Protein 3L7P (pdb70)

B-factor: mean 28.52, std 8.14, range [12.28, 70.26]

InterPro domains:
  IPR002187 Nitrogen regulatory protein PII [PF00543] (1-107)
  IPR002187 Nitrogen regulatory protein PII [PR00340] (2-17)
  IPR002187 Nitrogen regulatory protein PII [PR00340] (53-76)
  IPR002187 Nitrogen regulatory protein PII [PR00340] (84-104)
  IPR002187 Nitrogen regulatory protein PII [PS51343] (1-113)
  IPR002187 Nitrogen regulatory protein PII [PTHR30115] (2-112)
  IPR002187 Nitrogen regulatory protein PII [SM00938] (4-106)
  IPR011322 Nitrogen regulatory PII-like, alpha/beta [SSF54913] (1-113)
  IPR015867 Nitrogen regulatory protein PII/ATP phosphoribosyltransferase, C-terminal [G3DSA:3.30.70.120] (1-113)
  IPR017918 Nitrogen regulatory protein PII, conserved site [PS00638] (84-97)

Organism: Streptococcus mutans serotype c (strain ATCC 700610 / UA159) (NCBI:txid210007)

Sequence (525 aa):
MKKIEAIIRSDKLEDLKAALVQSGFIKGMTISQVLGFGTLLAKVKVEIVAHDAAVEEMITTISQAVKTGGKIFVSPVDEIVRIMKKIEAIIRSDKLEDLKAALVQSGFIKGMTISQVLGFGTLLAKVKVEIVAHDAAVEEMITTISQAVKTGEVGDGKIFVSPVDEIVRIRSMKKIEAIIRSDKLEDLKAALVQSGFIKGMTISQVLGFGNTPTLLAKVKVEIVAHDAAVEEMITTISQAVKTGEGDGKIFVSPVDEIVRIRGSMKKIEAIIRSDKLEDLKAALVQSGFIKGMTISQVLGFGNQPTLLAKVKVEIVAHDAAVEEMITTISQAVKTGEDGKIFVSPVDEIVRISMKKIEAIIRSDKLEDLKAALVQSGFIKGMTISQVLGFGNPTLLAKVKVEIVAHDAAVEEMITTISQAVKDGKIFVSPVDEIVRISMKKIEAIIRSDKLEDLKAALVQSGFIKGMTISQVLGFGTLLAKVKVEIVAHDAAVEEMITTISQAVKTGEVGDGKIFVSPVDEIVRI

Secondary structure (DSSP, 8-state):
-EEEEEEEEGGGHHHHHHHHHHHT-GGGEEEEEEEEE--EEEEEEEEEEE-GGGHHHHHHHHHHHH----EEEEEE-SEEEE-/-EEEEEEEEGGGHHHHHHHHHHHT-GGGEEEEEEEEE--EEEEEEEEEEE-GGGHHHHHHHHHHHH--SSS---EEEEEE-SEEEE--/-EEEEEEEEEGGGHHHHHHHHHHHT-GGGEEEEEEEEEE--PEEEEEEEEEEEEEGGGHHHHHHHHHHHH------EEEEEEEESEEEE--/--EEEEEEEEEGGGHHHHHHHHHHTT-GGGEEEEEEEEEE---EEEEEEEEEEEEEGGGHHHHHHHHHHHH-S---EEEEEEEESEEEE-/-EEEEEEEEEGGGHHHHHHHHHHHT-GGGEEEEEEEEEE--EEEEEEEEEEEEEGGGHHHHHHHHHHHH--EEEEEEEESEEEE-/-EEEEEEEEEGGGHHHHHHHHHHHT-GGG-EEEEEEEE--EEEEEEEEEEEEGGGHHHHHHHHHHHH-SS-SS-EEEEEEEESEEEE-

CATH classification: 3.30.70.120

Radius of gyration: 22.07 Å; Cα contacts (8 Å, |Δi|>4): 1275; chains: 6; bounding box: 49×60×52 Å

Solvent-accessible surface area: 20547 Å² total; per-residue (Å²): 56,48,8,0,5,0,6,0,116,6,88,37,2,39,74,0,33,35,20,1,57,154,40,61,62,9,130,39,2,11,2,26,30,3,1,3,12,44,83,5,54,9,40,0,14,0,10,6,23,6,114,90,103,13,13,125,84,0,18,77,23,0,22,115,19,1,90,82,73,34,45,0,14,4,16,28,15,76,67,31,42,143,28,63,48,12,0,3,0,7,0,74,5,78,42,1,41,76,0,42,41,15,0,76,153,45,60,54,26,162,20,2,10,0,24,36,4,10,3,9,40,94,6,53,9,31,0,11,0,14,4,16,5,125,91,103,19,11,126,102,6,10,76,8,0,21,118,17,0,130,2,70,142,129,53,0,19,36,1,7,5,15,27,14,75,69,38,40,162,3,59,117,29,36,10,0,1,0,8,0,51,7,82,30,0,40,64,0,43,45,18,0,89,165,38,66,62,29,148,22,1,8,1,25,29,8,10,3,5,6,155,119,13,35,4,50,7,26,0,10,0,12,4,24,6,110,76,100,18,12,109,94,0,8,61,23,0,14,113,20,0,110,85,51,182,43,9,18,34,0,4,4,13,28,9,72,71,37,35,157,18,206,126,67,22,39,10,0,2,0,19,0,64,5,71,38,0,36,71,0,11,42,28,1,51,166,42,60,48,5,125,23,1,10,2,30,38,6,4,4,8,6,106,184,60,18,6,58,9,28,0,10,0,10,5,16,9,118,67,103,23,11,115,90,2,12,62,15,0,19,116,19,0,117,86,61,129,14,7,58,0,8,3,15,27,13,74,68,34,40,165,32,113,19,40,14,1,3,0,11,0,98,4,58,44,1,39,66,0,38,44,16,0,82,157,48,62,95,28,155,26,2,4,3,25,35,10,2,2,7,9,150,45,23,7,55,7,23,0,12,1,12,5,18,8,100,68,102,20,14,110,120,6,10,66,26,0,26,145,18,6,96,86,14,54,0,9,4,16,26,12,77,70,36,42,156,26,115,37,38,11,0,6,0,10,0,68,6,87,39,1,40,70,0,6,48,17,0,53,162,41,61,48,9,134,33,0,18,3,34,34,7,11,4,15,51,78,7,58,6,30,0,12,0,14,6,29,8,122,71,102,19,12,118,93,0,11,85,25,0,20,119,15,0,83,68,55,108,156,45,1,19,31,0,7,4,18,26,10,73,69,44,35,172,51

Nearest PDB structures (foldseek):
  3l7p-assembly1_D  TM=1.011E+00  e=2.606E-18  Streptococcus mutans
  3l7p-assembly1_C  TM=9.896E-01  e=3.442E-15  Streptococcus mutans
  2j9d-assembly3_H  TM=9.325E-01  e=2.737E-10  Methanocaldococcus jannaschii
  2j9d-assembly3_G  TM=9.418E-01  e=5.141E-10  Methanocaldococcus jannaschii
  3ta0-assembly1_A  TM=9.199E-01  e=2.334E-09  Archaeoglobus fulgidus DSM 4304

Foldseek 3Di:
DKKKKWKAAPVLVVLLLVLCVVVVQNVQKDKDWDWDPVPIGIIIMIIGGDDPVCVVVSVVSVCVSGDDVTDMDIGDDPDDDDD/DKKKKKKFAPVLVVLLQVLCVVVVQNVQKDKDWDWDPVPIGIIIMIMGGDDPVCVVVSVVSNCVSGVDVDPPRTDMDMGDDPDDDDDD/DKKKKKKKADPVLVVLLCVLCVVVVNNVQKDKDWDWDFCDVTDIDIIMMIIGMGDPVCVVVVVVSNCVSQPDDPVHMDMDMDDDPDDDDDD/DFKKKKKKKWAPVLVVLLCVLCVVVVNNVQKDKDWDWDAVVCSHIGIIIMIIGMDDPVCVVVSVVSQCVSADPDPITDMDMGGDPDDDDD/DKKKKKKKAAPVLVVLLCVLCVVVVNNVQKDKDWDWDQPPNDIGIIMMIIGMDDPVCVVVSVVSNCVSGVVMDMDMGDDPDDDDD/DKKKKKKKFAPVLVVLLQVLCVVVVNNVQKDKDWDWDDPPIGIIMMIIGMGDPVCVVVVVVSNCVSQDDPDPDGIDMDMDDDPDDDDD

Structure (mmCIF, N/CA/C/O backbone):
data_3L7P
#
_entry.id   3L7P
#
_cell.length_a   60.805
_cell.length_b   60.805
_cell.length_c   147.393
_cell.angle_alpha   90.00
_cell.angle_beta   90.00
_cell.angle_gamma   90.00
#
_symmetry.space_group_name_H-M   'P 41'
#
loop_
_entity.id
_entity.type
_entity.pdbx_description
1 polymer 'Putative nitrogen regulatory protein PII'
2 water water
#
loop_
_atom_site.group_PDB
_atom_site.id
_atom_site.type_symbol
_atom_site.label_atom_id
_atom_site.label_alt_id
_atom_site.label_comp_id
_atom_site.label_asym_id
_atom_site.label_entity_id
_atom_site.label_seq_id
_atom_site.pdbx_PDB_ins_code
_atom_site.Cartn_x
_atom_site.Cartn_y
_atom_site.Cartn_z
_atom_site.occupancy
_atom_site.B_iso_or_equiv
_atom_site.auth_seq_id
_atom_site.auth_comp_id
_atom_site.auth_asym_id
_atom_site.auth_atom_id
_atom_site.pdbx_PDB_model_num
ATOM 1 N N . MET A 1 3 ? 49.897 3.625 74.011 1.00 17.75 1 MET A N 1
ATOM 2 C CA . MET A 1 3 ? 50.014 5.076 73.671 1.00 17.73 1 MET A CA 1
ATOM 3 C C . MET A 1 3 ? 51.457 5.334 73.289 1.00 18.70 1 MET A C 1
ATOM 4 O O . MET A 1 3 ? 52.325 4.628 73.774 1.00 17.62 1 MET A O 1
ATOM 9 N N . LYS A 1 4 ? 51.736 6.401 72.502 1.00 17.24 2 LYS A N 1
ATOM 10 C CA . LYS A 1 4 ? 53.130 6.707 72.152 1.00 17.17 2 LYS A CA 1
ATOM 11 C C . LYS A 1 4 ? 53.244 8.208 72.231 1.00 18.45 2 LYS A C 1
ATOM 12 O O . LYS A 1 4 ? 52.193 8.888 72.088 1.00 19.91 2 LYS A O 1
ATOM 18 N N . LYS A 1 5 ? 54.438 8.720 72.527 1.00 17.14 3 LYS A N 1
ATOM 19 C CA . LYS A 1 5 ? 54.641 10.154 72.499 1.00 19.22 3 LYS A CA 1
ATOM 20 C C . LYS A 1 5 ? 55.308 10.484 71.170 1.00 19.12 3 LYS A C 1
ATOM 21 O O . LYS A 1 5 ? 56.252 9.827 70.801 1.00 20.75 3 LYS A O 1
ATOM 27 N N . ILE A 1 6 ? 54.789 11.485 70.456 1.00 18.68 4 ILE A N 1
ATOM 28 C CA . ILE A 1 6 ? 55.391 11.973 69.225 1.00 19.36 4 ILE A CA 1
ATOM 29 C C . ILE A 1 6 ? 55.936 13.374 69.467 1.00 18.72 4 ILE A C 1
ATOM 30 O O . ILE A 1 6 ? 55.188 14.269 69.848 1.00 19.88 4 ILE A O 1
ATOM 35 N N . GLU A 1 7 ? 57.241 13.563 69.318 1.00 18.34 5 GLU A N 1
ATOM 36 C CA . GLU A 1 7 ? 57.815 14.934 69.370 1.00 18.40 5 GLU A CA 1
ATOM 37 C C . GLU A 1 7 ? 58.390 15.225 67.997 1.00 18.84 5 GLU A C 1
ATOM 38 O O . GLU A 1 7 ? 58.882 14.310 67.328 1.00 17.27 5 GLU A O 1
ATOM 44 N N . ALA A 1 8 ? 58.323 16.478 67.580 1.00 17.80 6 ALA A N 1
ATOM 45 C CA . ALA A 1 8 ? 58.744 16.863 66.216 1.00 18.50 6 ALA A CA 1
ATOM 46 C C . ALA A 1 8 ? 59.385 18.190 66.379 1.00 18.94 6 ALA A C 1
ATOM 47 O O . ALA A 1 8 ? 58.845 19.029 67.101 1.00 19.74 6 ALA A O 1
ATOM 49 N N . ILE A 1 9 ? 60.602 18.291 65.868 1.00 18.57 7 ILE A N 1
ATOM 50 C CA . ILE A 1 9 ? 61.314 19.519 65.808 1.00 20.14 7 ILE A CA 1
ATOM 51 C C . ILE A 1 9 ? 61.315 19.946 64.368 1.00 20.83 7 ILE A C 1
ATOM 52 O O . ILE A 1 9 ? 61.806 19.214 63.535 1.00 22.36 7 ILE A O 1
ATOM 57 N N . ILE A 1 10 ? 60.717 21.094 64.097 1.00 22.41 8 ILE A N 1
ATOM 58 C CA . ILE A 1 10 ? 60.392 21.530 62.750 1.00 24.01 8 ILE A CA 1
ATOM 59 C C . ILE A 1 10 ? 60.856 22.965 62.505 1.00 25.75 8 ILE A C 1
ATOM 60 O O . ILE A 1 10 ? 61.016 23.789 63.468 1.00 23.67 8 ILE A O 1
ATOM 65 N N . ARG A 1 11 ? 61.039 23.285 61.213 1.00 26.76 9 ARG A N 1
ATOM 66 C CA . ARG A 1 11 ? 61.221 24.686 60.786 1.00 26.50 9 ARG A CA 1
ATOM 67 C C . ARG A 1 11 ? 60.124 25.540 61.342 1.00 25.76 9 ARG A C 1
ATOM 68 O O . ARG A 1 11 ? 58.943 25.236 61.206 1.00 24.46 9 ARG A O 1
ATOM 76 N N . SER A 1 12 ? 60.516 26.658 61.939 1.00 25.10 10 SER A N 1
ATOM 77 C CA . SER A 1 12 ? 59.563 27.569 62.541 1.00 26.13 10 SER A CA 1
ATOM 78 C C . SER A 1 12 ? 58.498 28.070 61.611 1.00 25.30 10 SER A C 1
ATOM 79 O O . SER A 1 12 ? 57.413 28.301 62.044 1.00 24.14 10 SER A O 1
ATOM 82 N N . ASP A 1 13 ? 58.824 28.274 60.337 1.00 27.08 11 ASP A N 1
ATOM 83 C CA . ASP A 1 13 ? 57.870 28.901 59.392 1.00 28.86 11 ASP A CA 1
ATOM 84 C C . ASP A 1 13 ? 56.757 27.929 58.922 1.00 28.86 11 ASP A C 1
ATOM 85 O O . ASP A 1 13 ? 55.837 28.317 58.192 1.00 27.56 11 ASP A O 1
ATOM 90 N N . LYS A 1 14 ? 56.837 26.671 59.398 1.00 28.39 12 LYS A N 1
ATOM 91 C CA . LYS A 1 14 ? 55.825 25.608 59.105 1.00 27.00 12 LYS A CA 1
ATOM 92 C C . LYS A 1 14 ? 54.854 25.464 60.230 1.00 27.14 12 LYS A C 1
ATOM 93 O O . LYS A 1 14 ? 53.973 24.603 60.193 1.00 26.18 12 LYS A O 1
ATOM 99 N N . LEU A 1 15 ? 54.954 26.341 61.240 1.00 26.44 13 LEU A N 1
ATOM 100 C CA . LEU A 1 15 ? 54.088 26.194 62.378 1.00 25.25 13 LEU A CA 1
ATOM 101 C C . LEU A 1 15 ? 52.617 26.243 61.996 1.00 24.70 13 LEU A C 1
ATOM 102 O O . LEU A 1 15 ? 51.864 25.426 62.450 1.00 25.05 13 LEU A O 1
ATOM 107 N N . GLU A 1 16 ? 52.207 27.192 61.159 1.00 24.60 14 GLU A N 1
ATOM 108 C CA . GLU A 1 16 ? 50.788 27.327 60.837 1.00 24.49 14 GLU A CA 1
ATOM 109 C C . GLU A 1 16 ? 50.260 26.163 59.992 1.00 23.94 14 GLU A C 1
ATOM 110 O O . GLU A 1 16 ? 49.158 25.627 60.272 1.00 25.21 14 GLU A O 1
ATOM 116 N N . ASP A 1 17 ? 51.033 25.773 58.990 1.00 22.97 15 ASP A N 1
ATOM 117 C CA . ASP A 1 17 ? 50.647 24.680 58.090 1.00 25.33 15 ASP A CA 1
ATOM 118 C C . ASP A 1 17 ? 50.359 23.435 58.948 1.00 26.14 15 ASP A C 1
ATOM 119 O O . ASP A 1 17 ? 49.389 22.699 58.758 1.00 25.41 15 ASP A O 1
ATOM 124 N N . LEU A 1 18 ? 51.229 23.203 59.928 1.00 26.52 16 LEU A N 1
ATOM 125 C CA . LEU A 1 18 ? 51.044 22.018 60.746 1.00 25.78 16 LEU A CA 1
ATOM 126 C C . LEU A 1 18 ? 49.833 22.128 61.638 1.00 25.39 16 LEU A C 1
ATOM 127 O O . LEU A 1 18 ? 49.042 21.169 61.756 1.00 26.53 16 LEU A O 1
ATOM 132 N N . LYS A 1 19 ? 49.657 23.287 62.268 1.00 24.50 17 LYS A N 1
ATOM 133 C CA . LYS A 1 19 ? 48.497 23.523 63.112 1.00 24.52 17 LYS A CA 1
ATOM 134 C C . LYS A 1 19 ? 47.198 23.243 62.356 1.00 24.50 17 LYS A C 1
ATOM 135 O O . LYS A 1 19 ? 46.268 22.608 62.881 1.00 25.67 17 LYS A O 1
ATOM 141 N N . ALA A 1 20 ? 47.102 23.758 61.145 1.00 24.45 18 ALA A N 1
ATOM 142 C CA . ALA A 1 20 ? 45.814 23.663 60.424 1.00 25.59 18 ALA A CA 1
ATOM 143 C C . ALA A 1 20 ? 45.654 22.228 59.912 1.00 25.24 18 ALA A C 1
ATOM 144 O O . ALA A 1 20 ? 44.555 21.671 59.927 1.00 25.57 18 ALA A O 1
ATOM 146 N N . ALA A 1 21 ? 46.759 21.627 59.491 1.00 26.28 19 ALA A N 1
ATOM 147 C CA . ALA A 1 21 ? 46.739 20.184 59.213 1.00 26.46 19 ALA A CA 1
ATOM 148 C C . ALA A 1 21 ? 46.122 19.392 60.431 1.00 27.01 19 ALA A C 1
ATOM 149 O O . ALA A 1 21 ? 45.148 18.681 60.254 1.00 25.75 19 ALA A O 1
ATOM 151 N N . LEU A 1 22 ? 46.623 19.588 61.652 1.00 28.14 20 LEU A N 1
ATOM 152 C CA . LEU A 1 22 ? 46.035 18.905 62.863 1.00 29.83 20 LEU A CA 1
ATOM 153 C C . LEU A 1 22 ? 44.600 19.347 63.201 1.00 30.64 20 LEU A C 1
ATOM 154 O O . LEU A 1 22 ? 43.769 18.558 63.667 1.00 31.32 20 LEU A O 1
ATOM 159 N N . VAL A 1 23 ? 44.292 20.616 62.968 1.00 32.73 21 VAL A N 1
ATOM 160 C CA . VAL A 1 23 ? 42.929 21.089 63.104 1.00 33.28 21 VAL A CA 1
ATOM 161 C C . VAL A 1 23 ? 42.043 20.178 62.244 1.00 34.55 21 VAL A C 1
ATOM 162 O O . VAL A 1 23 ? 41.064 19.586 62.746 1.00 34.65 21 VAL A O 1
ATOM 166 N N . GLN A 1 24 ? 42.410 20.044 60.974 1.00 35.25 22 GLN A N 1
ATOM 167 C CA . GLN A 1 24 ? 41.632 19.242 60.028 1.00 36.95 22 GLN A CA 1
ATOM 168 C C . GLN A 1 24 ? 41.468 17.806 60.509 1.00 36.41 22 GLN A C 1
ATOM 169 O O . GLN A 1 24 ? 40.350 17.296 60.490 1.00 36.53 22 GLN A O 1
ATOM 175 N N . SER A 1 25 ? 42.584 17.200 60.944 1.00 34.76 23 SER A N 1
ATOM 176 C CA . SER A 1 25 ? 42.668 15.779 61.334 1.00 34.83 23 SER A CA 1
ATOM 177 C C . SER A 1 25 ? 41.864 15.524 62.591 1.00 34.27 23 SER A C 1
ATOM 178 O O . SER A 1 25 ? 41.652 14.365 62.956 1.00 35.26 23 SER A O 1
ATOM 181 N N . GLY A 1 26 ? 41.496 16.591 63.308 1.00 33.14 24 GLY A N 1
ATOM 182 C CA . GLY A 1 26 ? 40.864 16.470 64.630 1.00 31.01 24 GLY A CA 1
ATOM 183 C C . GLY A 1 26 ? 41.764 16.070 65.772 1.00 29.17 24 GLY A C 1
ATOM 184 O O . GLY A 1 26 ? 41.301 15.570 66.812 1.00 31.21 24 GLY A O 1
ATOM 185 N N . PHE A 1 27 ? 43.048 16.318 65.627 1.00 28.42 25 PHE A N 1
ATOM 186 C CA . PHE A 1 27 ? 43.976 16.007 66.672 1.00 28.26 25 PHE A CA 1
ATOM 187 C C . PHE A 1 27 ? 44.505 17.197 67.468 1.00 28.34 25 PHE A C 1
ATOM 188 O O . PHE A 1 27 ? 45.227 17.021 68.443 1.00 25.88 25 PHE A O 1
ATOM 196 N N . ILE A 1 28 ? 44.146 18.407 67.032 1.00 27.84 26 ILE A N 1
ATOM 197 C CA . ILE A 1 28 ? 44.769 19.654 67.565 1.00 29.30 26 ILE A CA 1
ATOM 198 C C . ILE A 1 28 ? 44.789 19.710 69.109 1.00 28.73 26 ILE A C 1
ATOM 199 O O . ILE A 1 28 ? 45.806 20.114 69.700 1.00 27.34 26 ILE A O 1
ATOM 204 N N . LYS A 1 29 ? 43.683 19.320 69.744 1.00 27.14 27 LYS A N 1
ATOM 205 C CA . LYS A 1 29 ? 43.607 19.381 71.210 1.00 28.38 27 LYS A CA 1
ATOM 206 C C . LYS A 1 29 ? 44.705 18.594 71.961 1.00 28.18 27 LYS A C 1
ATOM 207 O O . LYS A 1 29 ? 45.018 18.913 73.105 1.00 26.72 27 LYS A O 1
ATOM 213 N N . GLY A 1 30 ? 45.257 17.562 71.330 1.00 27.41 28 GLY A N 1
ATOM 214 C CA . GLY A 1 30 ? 46.332 16.799 71.962 1.00 27.79 28 GLY A CA 1
ATOM 215 C C . GLY A 1 30 ? 47.695 17.460 71.787 1.00 27.95 28 GLY A C 1
ATOM 216 O O . GLY A 1 30 ? 48.673 16.953 72.327 1.00 26.49 28 GLY A O 1
ATOM 217 N N . MET A 1 31 ? 47.766 18.599 71.055 1.00 26.29 29 MET A N 1
ATOM 218 C CA . MET A 1 31 ? 49.057 19.141 70.672 1.00 26.76 29 MET A CA 1
ATOM 219 C C . MET A 1 31 ? 49.593 20.291 71.580 1.00 25.13 29 MET A C 1
ATOM 220 O O . MET A 1 31 ? 48.889 21.236 71.910 1.00 24.21 29 MET A O 1
ATOM 225 N N . THR A 1 32 ? 50.864 20.201 71.924 1.00 23.74 30 THR A N 1
ATOM 226 C CA . THR A 1 32 ? 51.526 21.253 72.684 1.00 25.30 30 THR A CA 1
ATOM 227 C C . THR A 1 32 ? 52.665 21.811 71.812 1.00 23.69 30 THR A C 1
ATOM 228 O O . THR A 1 32 ? 53.344 21.044 71.165 1.00 24.65 30 THR A O 1
ATOM 232 N N . ILE A 1 33 ? 52.846 23.127 71.771 1.00 24.07 31 ILE A N 1
ATOM 233 C CA . ILE A 1 33 ? 53.928 23.693 71.041 1.00 23.22 31 ILE A CA 1
ATOM 234 C C . ILE A 1 33 ? 54.859 24.602 71.833 1.00 23.17 31 ILE A C 1
ATOM 235 O O . ILE A 1 33 ? 54.460 25.421 72.676 1.00 22.01 31 ILE A O 1
ATOM 240 N N . SER A 1 34 ? 56.135 24.444 71.593 1.00 21.71 32 SER A N 1
ATOM 241 C CA . SER A 1 34 ? 57.031 25.426 72.156 1.00 22.37 32 SER A CA 1
ATOM 242 C C . SER A 1 34 ? 58.082 25.818 71.118 1.00 22.26 32 SER A C 1
ATOM 243 O O . SER A 1 34 ? 58.106 25.286 70.000 1.00 21.36 32 SER A O 1
ATOM 246 N N . GLN A 1 35 ? 58.936 26.765 71.474 1.00 21.65 33 GLN A N 1
ATOM 247 C CA . GLN A 1 35 ? 60.029 27.130 70.587 1.00 21.69 33 GLN A CA 1
ATOM 248 C C . GLN A 1 35 ? 61.314 26.724 71.292 1.00 21.30 33 GLN A C 1
ATOM 249 O O . GLN A 1 35 ? 61.431 26.856 72.492 1.00 19.53 33 GLN A O 1
ATOM 255 N N . VAL A 1 36 ? 62.270 26.190 70.556 1.00 21.52 34 VAL A N 1
ATOM 256 C CA . VAL A 1 36 ? 63.553 25.781 71.133 1.00 21.65 34 VAL A CA 1
ATOM 257 C C . VAL A 1 36 ? 64.640 26.286 70.211 1.00 23.14 34 VAL A C 1
ATOM 258 O O . VAL A 1 36 ? 64.364 26.725 69.089 1.00 24.68 34 VAL A O 1
ATOM 262 N N . LEU A 1 37 ? 65.874 26.175 70.646 1.00 23.30 35 LEU A N 1
ATOM 263 C CA . LEU A 1 37 ? 66.974 26.527 69.807 1.00 24.48 35 LEU A CA 1
ATOM 264 C C . LEU A 1 37 ? 67.746 25.327 69.292 1.00 23.91 35 LEU A C 1
ATOM 265 O O . LEU A 1 37 ? 68.176 24.485 70.072 1.00 24.43 35 LEU A O 1
ATOM 270 N N . GLY A 1 38 ? 68.017 25.286 68.010 1.00 23.81 36 GLY A N 1
ATOM 271 C CA . GLY A 1 38 ? 68.876 24.223 67.518 1.00 25.42 36 GLY A CA 1
ATOM 272 C C . GLY A 1 38 ? 70.080 24.822 66.856 1.00 26.96 36 GLY A C 1
ATOM 273 O O . GLY A 1 38 ? 70.345 26.027 67.010 1.00 25.91 36 GLY A O 1
ATOM 274 N N . PHE A 1 39 ? 70.759 23.993 66.069 1.00 27.71 37 PHE A N 1
ATOM 275 C CA . PHE A 1 39 ? 72.031 24.350 65.440 1.00 29.47 37 PHE A CA 1
ATOM 276 C C . PHE A 1 39 ? 72.230 23.647 64.108 1.00 30.70 37 PHE A C 1
ATOM 277 O O . PHE A 1 39 ? 72.057 22.410 64.031 1.00 29.38 37 PHE A O 1
ATOM 285 N N . GLY A 1 40 ? 72.666 24.417 63.101 1.00 31.81 38 GLY A N 1
ATOM 286 C CA . GLY A 1 40 ? 72.878 23.932 61.734 1.00 32.97 38 GLY A CA 1
ATOM 287 C C . GLY A 1 40 ? 74.190 24.355 61.067 1.00 34.58 38 GLY A C 1
ATOM 288 O O . GLY A 1 40 ? 75.268 24.307 61.687 1.00 36.37 38 GLY A O 1
ATOM 289 N N . THR A 1 57 ? 76.100 27.643 63.593 1.00 32.43 55 THR A N 1
ATOM 290 C CA . THR A 1 57 ? 74.844 28.151 63.020 1.00 33.68 55 THR A CA 1
ATOM 291 C C . THR A 1 57 ? 73.730 28.043 64.084 1.00 33.00 55 THR A C 1
ATOM 292 O O . THR A 1 57 ? 73.666 27.004 64.755 1.00 31.87 55 THR A O 1
ATOM 296 N N . LEU A 1 58 ? 72.881 29.084 64.237 1.00 31.44 56 LEU A N 1
ATOM 297 C CA . LEU A 1 58 ? 71.815 29.122 65.306 1.00 30.50 56 LEU A CA 1
ATOM 298 C C . LEU A 1 58 ? 70.435 29.097 64.736 1.00 29.53 56 LEU A C 1
ATOM 299 O O . LEU A 1 58 ? 70.088 29.980 63.958 1.00 28.95 56 LEU A O 1
ATOM 304 N N . LEU A 1 59 ? 69.609 28.142 65.155 1.00 27.95 57 LEU A N 1
ATOM 305 C CA . LEU A 1 59 ? 68.286 27.985 64.569 1.00 28.34 57 LEU A CA 1
ATOM 306 C C . LEU A 1 59 ? 67.129 28.159 65.551 1.00 27.68 57 LEU A C 1
ATOM 307 O O . LEU A 1 59 ? 67.166 27.608 66.653 1.00 29.32 57 LEU A O 1
ATOM 312 N N . ALA A 1 60 ? 66.104 28.907 65.155 1.00 26.19 58 ALA A N 1
ATOM 313 C CA . ALA A 1 60 ? 64.883 29.004 65.957 1.00 27.68 58 ALA A CA 1
ATOM 314 C C . ALA A 1 60 ? 63.995 27.875 65.476 1.00 27.56 58 ALA A C 1
ATOM 315 O O . ALA A 1 60 ? 63.587 27.849 64.311 1.00 27.11 58 ALA A O 1
ATOM 317 N N . LYS A 1 61 ? 63.735 26.905 66.356 1.00 25.46 59 LYS A N 1
ATOM 318 C CA . LYS A 1 61 ? 62.881 25.785 65.937 1.00 23.73 59 LYS A CA 1
ATOM 319 C C . LYS A 1 61 ? 61.543 25.823 66.616 1.00 22.09 59 LYS A C 1
ATOM 320 O O . LYS A 1 61 ? 61.366 26.511 67.604 1.00 21.01 59 LYS A O 1
ATOM 326 N N . VAL A 1 62 ? 60.605 25.084 66.076 1.00 20.77 60 VAL A N 1
ATOM 327 C CA . VAL A 1 62 ? 59.339 24.862 66.742 1.00 20.92 60 VAL A CA 1
ATOM 328 C C . VAL A 1 62 ? 59.354 23.395 67.148 1.00 20.66 60 VAL A C 1
ATOM 329 O O . VAL A 1 62 ? 59.786 22.526 66.345 1.00 20.01 60 VAL A O 1
ATOM 333 N N . LYS A 1 63 ? 58.959 23.136 68.391 1.00 20.16 61 LYS A N 1
ATOM 334 C CA . LYS A 1 63 ? 58.794 21.765 68.896 1.00 20.31 61 LYS A CA 1
ATOM 335 C C . LYS A 1 63 ? 57.348 21.452 69.218 1.00 21.08 61 LYS A C 1
ATOM 336 O O . LYS A 1 63 ? 56.634 22.231 69.873 1.00 21.03 61 LYS A O 1
ATOM 342 N N . VAL A 1 64 ? 56.901 20.322 68.690 1.00 20.70 62 VAL A N 1
ATOM 343 C CA . VAL A 1 64 ? 55.530 19.929 68.768 1.00 22.13 62 VAL A CA 1
ATOM 344 C C . VAL A 1 64 ? 55.507 18.630 69.602 1.00 21.59 62 VAL A C 1
ATOM 345 O O . VAL A 1 64 ? 56.319 17.703 69.368 1.00 21.80 62 VAL A O 1
ATOM 349 N N . GLU A 1 65 ? 54.562 18.537 70.524 1.00 21.61 63 GLU A N 1
ATOM 350 C CA . GLU A 1 65 ? 54.365 17.300 71.338 1.00 21.19 63 GLU A CA 1
ATOM 351 C C . GLU A 1 65 ? 52.942 16.843 71.358 1.00 20.88 63 GLU A C 1
ATOM 352 O O . GLU A 1 65 ? 52.012 17.635 71.510 1.00 19.16 63 GLU A O 1
ATOM 358 N N . ILE A 1 66 ? 52.768 15.529 71.177 1.00 19.52 64 ILE A N 1
ATOM 359 C CA . ILE A 1 66 ? 51.452 14.957 71.161 1.00 20.95 64 ILE A CA 1
ATOM 360 C C . ILE A 1 66 ? 51.567 13.528 71.670 1.00 19.39 64 ILE A C 1
ATOM 361 O O . ILE A 1 66 ? 52.494 12.865 71.315 1.00 17.57 64 ILE A O 1
ATOM 366 N N . VAL A 1 67 ? 50.705 13.148 72.601 1.00 19.39 65 VAL A N 1
ATOM 367 C CA . VAL A 1 67 ? 50.665 11.760 73.071 1.00 21.52 65 VAL A CA 1
ATOM 368 C C . VAL A 1 67 ? 49.509 11.143 72.293 1.00 20.50 65 VAL A C 1
ATOM 369 O O . VAL A 1 67 ? 48.443 11.688 72.297 1.00 22.80 65 VAL A O 1
ATOM 373 N N . ALA A 1 68 ? 49.737 10.052 71.567 1.00 21.05 66 ALA A N 1
ATOM 374 C CA . ALA A 1 68 ? 48.734 9.562 70.609 1.00 19.53 66 ALA A CA 1
ATOM 375 C C . ALA A 1 68 ? 48.481 8.074 70.832 1.00 19.89 66 ALA A C 1
ATOM 376 O O . ALA A 1 68 ? 49.305 7.400 71.417 1.00 18.06 66 ALA A O 1
ATOM 378 N N . HIS A 1 69 ? 47.333 7.578 70.368 1.00 19.34 67 HIS A N 1
ATOM 379 C CA . HIS A 1 69 ? 47.080 6.159 70.454 1.00 19.55 67 HIS A CA 1
ATOM 380 C C . HIS A 1 69 ? 48.033 5.522 69.503 1.00 17.17 67 HIS A C 1
ATOM 381 O O . HIS A 1 69 ? 48.365 6.096 68.509 1.00 16.49 67 HIS A O 1
ATOM 388 N N . ASP A 1 70 ? 48.481 4.327 69.809 1.00 15.49 68 ASP A N 1
ATOM 389 C CA . ASP A 1 70 ? 49.420 3.643 68.897 1.00 16.27 68 ASP A CA 1
ATOM 390 C C . ASP A 1 70 ? 48.820 3.579 67.482 1.00 15.92 68 ASP A C 1
ATOM 391 O O . ASP A 1 70 ? 49.558 3.677 66.540 1.00 14.73 68 ASP A O 1
ATOM 396 N N . ALA A 1 71 ? 47.490 3.435 67.347 1.00 16.66 69 ALA A N 1
ATOM 397 C CA . ALA A 1 71 ? 46.861 3.245 65.976 1.00 18.53 69 ALA A CA 1
ATOM 398 C C . ALA A 1 71 ? 46.887 4.532 65.152 1.00 17.34 69 ALA A C 1
ATOM 399 O O . ALA A 1 71 ? 46.659 4.485 63.938 1.00 20.10 69 ALA A O 1
ATOM 401 N N . ALA A 1 72 ? 47.108 5.667 65.821 1.00 18.23 70 ALA A N 1
ATOM 402 C CA . ALA A 1 72 ? 47.186 6.982 65.207 1.00 16.91 70 ALA A C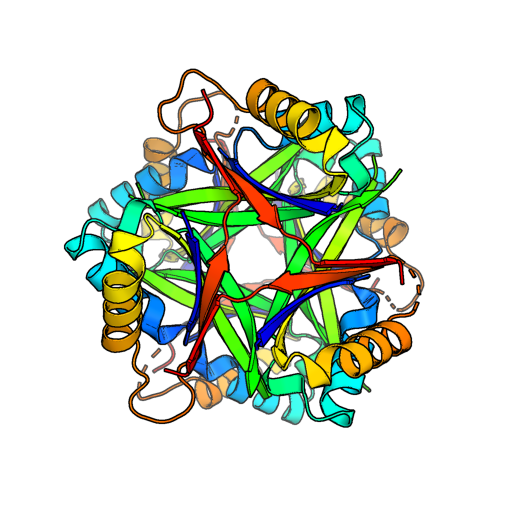A 1
ATOM 403 C C . ALA A 1 72 ? 48.583 7.460 64.808 1.00 16.90 70 ALA A C 1
ATOM 404 O O . ALA A 1 72 ? 48.727 8.421 64.048 1.00 16.67 70 ALA A O 1
ATOM 406 N N . VAL A 1 73 ? 49.613 6.746 65.233 1.00 15.59 71 VAL A N 1
ATOM 407 C CA . VAL A 1 73 ? 50.988 7.137 64.985 1.00 16.80 71 VAL A CA 1
ATOM 408 C C . VAL A 1 73 ? 51.386 7.252 63.503 1.00 18.29 71 VAL A C 1
ATOM 409 O O . VAL A 1 73 ? 52.050 8.209 63.129 1.00 18.58 71 VAL A O 1
ATOM 413 N N . GLU A 1 74 ? 50.964 6.291 62.677 1.00 19.15 72 GLU A N 1
ATOM 414 C CA . GLU A 1 74 ? 51.243 6.371 61.245 1.00 21.57 72 GLU A CA 1
ATOM 415 C C . GLU A 1 74 ? 50.611 7.603 60.622 1.00 21.50 72 GLU A C 1
ATOM 416 O O . GLU A 1 74 ? 51.265 8.298 59.857 1.00 21.62 72 GLU A O 1
ATOM 422 N N . GLU A 1 75 ? 49.359 7.862 60.960 1.00 21.90 73 GLU A N 1
ATOM 423 C CA . GLU A 1 75 ? 48.666 9.039 60.445 1.00 22.94 73 GLU A CA 1
ATOM 424 C C . GLU A 1 75 ? 49.394 10.319 60.865 1.00 23.12 73 GLU A C 1
ATOM 425 O O . GLU A 1 75 ? 49.668 11.203 60.025 1.00 21.27 73 GLU A O 1
ATOM 431 N N . MET A 1 76 ? 49.669 10.421 62.165 1.00 22.09 74 MET A N 1
ATOM 432 C CA . MET A 1 76 ? 50.380 11.566 62.687 1.00 23.60 74 MET A CA 1
ATOM 433 C C . MET A 1 76 ? 51.695 11.870 61.997 1.00 22.96 74 MET A C 1
ATOM 434 O O . MET A 1 76 ? 51.979 13.061 61.700 1.00 22.47 74 MET A O 1
ATOM 439 N N . ILE A 1 77 ? 52.520 10.839 61.841 1.00 21.43 75 ILE A N 1
ATOM 440 C CA . ILE A 1 77 ? 53.787 10.967 61.135 1.00 22.80 75 ILE A CA 1
ATOM 441 C C . ILE A 1 77 ? 53.525 11.499 59.731 1.00 22.93 75 ILE A C 1
ATOM 442 O O . ILE A 1 77 ? 54.251 12.375 59.238 1.00 23.76 75 ILE A O 1
ATOM 447 N N . THR A 1 78 ? 52.531 10.919 59.075 1.00 23.67 76 THR A N 1
ATOM 448 C CA . THR A 1 78 ? 52.216 11.342 57.701 1.00 24.13 76 THR A CA 1
ATOM 449 C C . THR A 1 78 ? 51.759 12.822 57.687 1.00 23.49 76 THR A C 1
ATOM 450 O O . THR A 1 78 ? 52.251 13.605 56.881 1.00 22.76 76 THR A O 1
ATOM 454 N N . THR A 1 79 ? 50.850 13.179 58.587 1.00 23.38 77 THR A N 1
ATOM 455 C CA . THR A 1 79 ? 50.340 14.555 58.678 1.00 23.25 77 THR A CA 1
ATOM 456 C C . THR A 1 79 ? 51.465 15.534 58.898 1.00 22.88 77 THR A C 1
ATOM 457 O O . THR A 1 79 ? 51.540 16.558 58.201 1.00 24.04 77 THR A O 1
ATOM 461 N N . ILE A 1 80 ? 52.356 15.228 59.836 1.00 22.30 78 ILE A N 1
ATOM 462 C CA . ILE A 1 80 ? 53.453 16.160 60.162 1.00 21.57 78 ILE A CA 1
ATOM 463 C C . ILE A 1 80 ? 54.417 16.292 59.019 1.00 22.76 78 ILE A C 1
ATOM 464 O O . ILE A 1 80 ? 54.774 17.412 58.641 1.00 22.62 78 ILE A O 1
ATOM 469 N N . SER A 1 81 ? 54.856 15.163 58.478 1.00 22.90 79 SER A N 1
ATOM 470 C CA . SER A 1 81 ? 55.865 15.180 57.424 1.00 23.51 79 SER A CA 1
ATOM 471 C C . SER A 1 81 ? 55.355 15.974 56.188 1.00 24.62 79 SER A C 1
ATOM 472 O O . SER A 1 81 ? 56.086 16.786 55.587 1.00 22.49 79 SER A O 1
ATOM 475 N N . GLN A 1 82 ? 54.113 15.684 55.812 1.00 24.85 80 GLN A N 1
ATOM 476 C CA . GLN A 1 82 ? 53.478 16.292 54.651 1.00 27.16 80 GLN A CA 1
ATOM 477 C C . GLN A 1 82 ? 53.266 17.786 54.828 1.00 27.32 80 GLN A C 1
ATOM 478 O O . GLN A 1 82 ? 53.493 18.534 53.894 1.00 27.84 80 GLN A O 1
ATOM 484 N N . ALA A 1 83 ? 52.848 18.216 56.024 1.00 27.53 81 ALA A N 1
ATOM 485 C CA . ALA A 1 83 ? 52.716 19.624 56.346 1.00 26.96 81 ALA A CA 1
ATOM 486 C C . ALA A 1 83 ? 54.040 20.432 56.394 1.00 27.89 81 ALA A C 1
ATOM 487 O O . ALA A 1 83 ? 54.059 21.597 55.988 1.00 26.40 81 ALA A O 1
ATOM 489 N N . VAL A 1 84 ? 55.146 19.802 56.832 1.00 26.75 82 VAL A N 1
ATOM 490 C CA . VAL A 1 84 ? 56.400 20.502 57.145 1.00 28.31 82 VAL A CA 1
ATOM 491 C C . VAL A 1 84 ? 57.513 20.435 56.069 1.00 29.42 82 VAL A C 1
ATOM 492 O O . VAL A 1 84 ? 58.426 21.275 56.033 1.00 29.45 82 VAL A O 1
ATOM 496 N N . LYS A 1 85 ? 57.473 19.430 55.239 1.00 29.99 83 LYS A N 1
ATOM 497 C CA . LYS A 1 85 ? 58.541 19.138 54.334 1.00 30.12 83 LYS A CA 1
ATOM 498 C C . LYS A 1 85 ? 58.637 20.187 53.226 1.00 30.56 83 LYS A C 1
ATOM 499 O O . LYS A 1 85 ? 57.667 20.785 52.846 1.00 30.37 83 LYS A O 1
ATOM 505 N N . THR A 1 86 ? 59.828 20.345 52.697 1.00 31.56 84 THR A N 1
ATOM 506 C CA . THR A 1 86 ? 60.100 21.309 51.660 1.00 32.84 84 THR A CA 1
ATOM 507 C C . THR A 1 86 ? 61.040 20.774 50.645 1.00 34.29 84 THR A C 1
ATOM 508 O O . THR A 1 86 ? 61.444 21.482 49.779 1.00 34.82 84 THR A O 1
ATOM 512 N N . GLY A 1 87 ? 61.528 19.561 50.826 1.00 34.86 85 GLY A N 1
ATOM 513 C CA . GLY A 1 87 ? 62.513 18.994 49.926 1.00 34.58 85 GLY A CA 1
ATOM 514 C C . GLY A 1 87 ? 64.018 19.069 50.174 1.00 35.10 85 GLY A C 1
ATOM 515 O O . GLY A 1 87 ? 64.531 19.721 51.049 1.00 34.71 85 GLY A O 1
ATOM 516 N N . GLY A 1 92 ? 63.153 19.137 59.284 1.00 22.95 90 GLY A N 1
ATOM 517 C CA . GLY A 1 92 ? 63.145 18.644 60.686 1.00 22.50 90 GLY A CA 1
ATOM 518 C C . GLY A 1 92 ? 63.001 17.157 60.969 1.00 22.47 90 GLY A C 1
ATOM 519 O O . GLY A 1 92 ? 63.288 16.310 60.117 1.00 22.25 90 GLY A O 1
ATOM 520 N N . LYS A 1 93 ? 62.591 16.816 62.194 1.00 21.28 91 LYS A N 1
ATOM 521 C CA . LYS A 1 93 ? 62.558 15.424 62.614 1.00 21.63 91 LYS A CA 1
ATOM 522 C C . LYS A 1 93 ? 61.481 15.077 63.617 1.00 22.02 91 LYS A C 1
ATOM 523 O O . LYS A 1 93 ? 60.970 15.952 64.332 1.00 20.98 91 LYS A O 1
ATOM 529 N N . ILE A 1 94 ? 61.096 13.790 63.649 1.00 21.38 92 ILE A N 1
ATOM 530 C CA . ILE A 1 94 ? 60.008 13.339 64.476 1.00 20.52 92 ILE A CA 1
ATOM 531 C C . ILE A 1 94 ? 60.504 12.138 65.265 1.00 21.86 92 ILE A C 1
ATOM 532 O O . ILE A 1 94 ? 61.107 11.201 64.699 1.00 21.99 92 ILE A O 1
ATOM 537 N N . PHE A 1 95 ? 60.296 12.159 66.566 1.00 21.51 93 PHE A N 1
ATOM 538 C CA . PHE A 1 95 ? 60.693 11.032 67.456 1.00 22.07 93 PHE A CA 1
ATOM 539 C C . PHE A 1 95 ? 59.409 10.397 67.966 1.00 20.64 93 PHE A C 1
ATOM 540 O O . PHE A 1 95 ? 58.498 11.102 68.373 1.00 20.82 93 PHE A O 1
ATOM 548 N N . VAL A 1 96 ? 59.324 9.081 67.938 1.00 19.10 94 VAL A N 1
ATOM 549 C CA . VAL A 1 96 ? 58.197 8.376 68.530 1.00 17.95 94 VAL A CA 1
ATOM 550 C C . VAL A 1 96 ? 58.778 7.614 69.707 1.00 17.67 94 VAL A C 1
ATOM 551 O O . VAL A 1 96 ? 59.730 6.870 69.549 1.00 14.65 94 VAL A O 1
ATOM 555 N N . SER A 1 97 ? 58.197 7.796 70.881 1.00 16.67 95 SER A N 1
ATOM 556 C CA . SER A 1 97 ? 58.750 7.076 72.004 1.00 17.03 95 SER A CA 1
ATOM 557 C C . SER A 1 97 ? 57.662 6.428 72.846 1.00 18.49 95 SER A C 1
ATOM 558 O O . SER A 1 97 ? 56.455 6.792 72.746 1.00 18.45 95 SER A O 1
ATOM 561 N N . PRO A 1 98 ? 58.046 5.422 73.665 1.00 18.36 96 PRO A N 1
ATOM 562 C CA . PRO A 1 98 ? 56.949 4.754 74.345 1.00 18.70 96 PRO A CA 1
ATOM 563 C C . PRO A 1 98 ? 56.366 5.483 75.578 1.00 19.04 96 PRO A C 1
ATOM 564 O O . PRO A 1 98 ? 57.053 6.249 76.249 1.00 19.27 96 PRO A O 1
ATOM 568 N N . VAL A 1 99 ? 55.108 5.213 75.863 1.00 18.62 97 VAL A N 1
ATOM 569 C CA . VAL A 1 99 ? 54.432 5.764 77.011 1.00 21.21 97 VAL A CA 1
ATOM 570 C C . VAL A 1 99 ? 53.872 4.573 77.797 1.00 22.62 97 VAL A C 1
ATOM 571 O O . VAL A 1 99 ? 53.078 3.800 77.274 1.00 23.89 97 VAL A O 1
ATOM 575 N N . ASP A 1 100 ? 54.248 4.453 79.051 1.00 23.74 98 ASP A N 1
ATOM 576 C CA . ASP A 1 100 ? 53.616 3.458 79.951 1.00 24.04 98 ASP A CA 1
ATOM 577 C C . ASP A 1 100 ? 52.141 3.696 80.239 1.00 25.24 98 ASP A C 1
ATOM 578 O O . ASP A 1 100 ? 51.373 2.760 80.201 1.00 25.54 98 ASP A O 1
ATOM 583 N N . GLU A 1 101 ? 51.730 4.927 80.557 1.00 25.61 99 GLU A N 1
ATOM 584 C CA . GLU A 1 101 ? 50.309 5.248 80.663 1.00 27.46 99 GLU A CA 1
ATOM 585 C C . GLU A 1 101 ? 50.029 6.709 80.590 1.00 27.81 99 GLU A C 1
ATOM 586 O O . GLU A 1 101 ? 50.918 7.537 80.760 1.00 23.97 99 GLU A O 1
ATOM 592 N N . ILE A 1 102 ? 48.767 6.993 80.319 1.00 28.58 100 ILE A N 1
ATOM 593 C CA . ILE A 1 102 ? 48.225 8.338 80.405 1.00 30.72 100 ILE A CA 1
ATOM 594 C C . ILE A 1 102 ? 47.046 8.303 81.385 1.00 31.00 100 ILE A C 1
ATOM 595 O O . ILE A 1 102 ? 46.244 7.370 81.358 1.00 32.50 100 ILE A O 1
ATOM 600 N N . VAL A 1 103 ? 46.981 9.310 82.241 1.00 29.88 101 VAL A N 1
ATOM 601 C CA . VAL A 1 103 ? 45.859 9.595 83.124 1.00 30.26 101 VAL A CA 1
ATOM 602 C C . VAL A 1 103 ? 45.261 10.978 82.758 1.00 31.11 101 VAL A C 1
ATOM 603 O O . VAL A 1 103 ? 45.979 12.011 82.748 1.00 29.68 101 VAL A O 1
ATOM 607 N N . ARG A 1 104 ? 43.972 11.022 82.422 1.00 31.91 102 ARG A N 1
ATOM 608 C CA . ARG A 1 104 ? 43.310 12.316 82.169 1.00 33.50 102 ARG A CA 1
ATOM 609 C C . ARG A 1 104 ? 42.854 12.843 83.513 1.00 34.08 102 ARG A C 1
ATOM 610 O O . ARG A 1 104 ? 42.152 12.144 84.229 1.00 34.58 102 ARG A O 1
ATOM 618 N N . ILE A 1 105 ? 43.212 14.078 83.856 1.00 33.87 103 ILE A N 1
ATOM 619 C CA . ILE A 1 105 ? 42.983 14.602 85.204 1.00 33.82 103 ILE A CA 1
ATOM 620 C C . ILE A 1 105 ? 41.513 14.929 85.530 1.00 34.67 103 ILE A C 1
ATOM 621 O O . ILE A 1 105 ? 40.643 14.826 84.675 1.00 35.37 103 ILE A O 1
ATOM 626 N N . MET B 1 3 ? 70.978 57.003 75.806 1.00 22.76 1 MET B N 1
ATOM 627 C CA . MET B 1 3 ? 70.937 55.567 75.373 1.00 23.30 1 MET B CA 1
ATOM 628 C C . MET B 1 3 ? 69.575 55.290 74.799 1.00 22.47 1 MET B C 1
ATOM 629 O O . MET B 1 3 ? 68.629 55.916 75.221 1.00 22.37 1 MET B O 1
ATOM 634 N N . LYS B 1 4 ? 69.448 54.315 73.867 1.00 20.00 2 LYS B N 1
ATOM 635 C CA . LYS B 1 4 ? 68.107 53.904 73.449 1.00 19.45 2 LYS B CA 1
ATOM 636 C C . LYS B 1 4 ? 67.877 52.406 73.546 1.00 20.29 2 LYS B C 1
ATOM 637 O O . LYS B 1 4 ? 68.829 51.666 73.604 1.00 20.97 2 LYS B O 1
ATOM 643 N N . LYS B 1 5 ? 66.618 51.978 73.542 1.00 21.49 3 LYS B N 1
ATOM 644 C CA . LYS B 1 5 ? 66.345 50.551 73.390 1.00 23.75 3 LYS B CA 1
ATOM 645 C C . LYS B 1 5 ? 65.939 50.292 71.966 1.00 23.96 3 LYS B C 1
ATOM 646 O O . LYS B 1 5 ? 65.077 50.991 71.450 1.00 22.55 3 LYS B O 1
ATOM 652 N N . ILE B 1 6 ? 66.576 49.318 71.307 1.00 25.12 4 ILE B N 1
ATOM 653 C CA . ILE B 1 6 ? 66.109 48.887 69.990 1.00 25.06 4 ILE B CA 1
ATOM 654 C C . ILE B 1 6 ? 65.447 47.472 70.094 1.00 25.67 4 ILE B C 1
ATOM 655 O O . ILE B 1 6 ? 66.095 46.520 70.507 1.00 25.92 4 ILE B O 1
ATOM 660 N N . GLU B 1 7 ? 64.180 47.357 69.718 1.00 24.86 5 GLU B N 1
ATOM 661 C CA . GLU B 1 7 ? 63.479 46.062 69.688 1.00 24.04 5 GLU B CA 1
ATOM 662 C C . GLU B 1 7 ? 63.110 45.737 68.255 1.00 23.11 5 GLU B C 1
ATOM 663 O O . GLU B 1 7 ? 62.839 46.660 67.479 1.00 22.61 5 GLU B O 1
ATOM 669 N N . ALA B 1 8 ? 63.096 44.449 67.910 1.00 21.40 6 ALA B N 1
ATOM 670 C CA . ALA B 1 8 ? 62.697 43.990 66.568 1.00 21.62 6 ALA B CA 1
ATOM 671 C C . ALA B 1 8 ? 62.016 42.642 66.667 1.00 22.72 6 ALA B C 1
ATOM 672 O O . ALA B 1 8 ? 62.442 41.790 67.440 1.00 19.65 6 ALA B O 1
ATOM 674 N N . ILE B 1 9 ? 60.955 42.479 65.890 1.00 22.69 7 ILE B N 1
ATOM 675 C CA . ILE B 1 9 ? 60.255 41.253 65.790 1.00 22.76 7 ILE B CA 1
ATOM 676 C C . ILE B 1 9 ? 60.541 40.826 64.350 1.00 24.68 7 ILE B C 1
ATOM 677 O O . ILE B 1 9 ? 60.185 41.524 63.380 1.00 24.62 7 ILE B O 1
ATOM 682 N N . ILE B 1 10 ? 61.247 39.715 64.224 1.00 24.77 8 ILE B N 1
ATOM 683 C CA . ILE B 1 10 ? 61.652 39.235 62.944 1.00 26.08 8 ILE B CA 1
ATOM 684 C C . ILE B 1 10 ? 61.184 37.820 62.712 1.00 27.26 8 ILE B C 1
ATOM 685 O O . ILE B 1 10 ? 60.849 37.103 63.671 1.00 27.73 8 ILE B O 1
ATOM 690 N N . ARG B 1 11 ? 61.168 37.431 61.440 1.00 28.06 9 ARG B N 1
ATOM 691 C CA . ARG B 1 11 ? 61.065 36.004 61.052 1.00 29.68 9 ARG B CA 1
ATOM 692 C C . ARG B 1 11 ? 62.074 35.134 61.775 1.00 28.76 9 ARG B C 1
ATOM 693 O O . ARG B 1 11 ? 63.268 35.430 61.798 1.00 28.56 9 ARG B O 1
ATOM 701 N N . SER B 1 12 ? 61.575 34.014 62.292 1.00 27.76 10 SER B N 1
ATOM 702 C CA . SER B 1 12 ? 62.402 33.011 62.948 1.00 28.04 10 SER B CA 1
ATOM 703 C C . SER B 1 12 ? 63.568 32.498 62.116 1.00 28.05 10 SER B C 1
ATOM 704 O O . SER B 1 12 ? 64.693 32.321 62.646 1.00 26.53 10 SER B O 1
ATOM 707 N N . ASP B 1 13 ? 63.330 32.354 60.802 1.00 28.15 11 ASP B N 1
ATOM 708 C CA . ASP B 1 13 ? 64.378 31.824 59.898 1.00 29.99 11 ASP B CA 1
ATOM 709 C C . ASP B 1 13 ? 65.594 32.737 59.761 1.00 30.07 11 ASP B C 1
ATOM 710 O O . ASP B 1 13 ? 66.690 32.290 59.381 1.00 30.03 11 ASP B O 1
ATOM 715 N N . LYS B 1 14 ? 65.403 34.000 60.160 1.00 29.94 12 LYS B N 1
ATOM 716 C CA . LYS B 1 14 ? 66.400 35.079 60.012 1.00 29.92 12 LYS B CA 1
ATOM 717 C C . LYS B 1 14 ? 67.313 35.217 61.238 1.00 29.70 12 LYS B C 1
ATOM 718 O O . LYS B 1 14 ? 68.203 36.068 61.267 1.00 30.06 12 LYS B O 1
ATOM 724 N N . LEU B 1 15 ? 67.093 34.374 62.256 1.00 28.64 13 LEU B N 1
ATOM 725 C CA . LEU B 1 15 ? 67.882 34.427 63.471 1.00 28.03 13 LEU B CA 1
ATOM 726 C C . LEU B 1 15 ? 69.362 34.397 63.189 1.00 27.72 13 LEU B C 1
ATOM 727 O O . LEU B 1 15 ? 70.081 35.175 63.770 1.00 28.58 13 LEU B O 1
ATOM 732 N N . GLU B 1 16 ? 69.837 33.494 62.330 1.00 27.66 14 GLU B N 1
ATOM 733 C CA . GLU B 1 16 ? 71.295 33.397 62.064 1.00 28.40 14 GLU B CA 1
ATOM 734 C C . GLU B 1 16 ? 71.831 34.604 61.292 1.00 28.27 14 GLU B C 1
ATOM 735 O O . GLU B 1 16 ? 72.904 35.129 61.605 1.00 30.06 14 GLU B O 1
ATOM 741 N N . ASP B 1 17 ? 71.149 35.013 60.240 1.00 29.28 15 ASP B N 1
ATOM 742 C CA . ASP B 1 17 ? 71.639 36.194 59.514 1.00 30.64 15 ASP B CA 1
ATOM 743 C C . ASP B 1 17 ? 71.664 37.462 60.356 1.00 31.10 15 ASP B C 1
ATOM 744 O O . ASP B 1 17 ? 72.420 38.377 60.052 1.00 32.46 15 ASP B O 1
ATOM 749 N N . LEU B 1 18 ? 70.860 37.519 61.415 1.00 31.91 16 LEU B N 1
ATOM 750 C CA . LEU B 1 18 ? 71.001 38.618 62.372 1.00 31.69 16 LEU B CA 1
ATOM 751 C C . LEU B 1 18 ? 72.253 38.546 63.245 1.00 32.40 16 LEU B C 1
ATOM 752 O O . LEU B 1 18 ? 73.012 39.542 63.354 1.00 31.49 16 LEU B O 1
ATOM 757 N N . LYS B 1 19 ? 72.463 37.379 63.856 1.00 31.37 17 LYS B N 1
ATOM 758 C CA . LYS B 1 19 ? 73.577 37.126 64.726 1.00 31.71 17 LYS B CA 1
ATOM 759 C C . LYS B 1 19 ? 74.905 37.468 64.030 1.00 31.78 17 LYS B C 1
ATOM 760 O O . LYS B 1 19 ? 75.746 38.147 64.608 1.00 33.54 17 LYS B O 1
ATOM 766 N N . ALA B 1 20 ? 75.069 36.980 62.808 1.00 32.41 18 ALA B N 1
ATOM 767 C CA . ALA B 1 20 ? 76.320 37.062 62.063 1.00 32.73 18 ALA B CA 1
ATOM 768 C C . ALA B 1 20 ? 76.576 38.502 61.719 1.00 32.55 18 ALA B C 1
ATOM 769 O O . ALA B 1 20 ? 77.685 38.996 61.938 1.00 33.63 18 ALA B O 1
ATOM 771 N N . ALA B 1 21 ? 75.532 39.155 61.213 1.00 32.86 19 ALA B N 1
ATOM 772 C CA . ALA B 1 21 ? 75.559 40.576 60.872 1.00 33.51 19 ALA B CA 1
ATOM 773 C C . ALA B 1 21 ? 75.934 41.413 62.092 1.00 33.78 19 ALA B C 1
ATOM 774 O O . ALA B 1 21 ? 76.822 42.281 61.993 1.00 34.04 19 ALA B O 1
ATOM 776 N N . LEU B 1 22 ? 75.317 41.121 63.248 1.00 33.35 20 LEU B N 1
ATOM 777 C CA . LEU B 1 22 ? 75.660 41.819 64.505 1.00 34.30 20 LEU B CA 1
ATOM 778 C C . LEU B 1 22 ? 77.038 41.463 65.134 1.00 35.46 20 LEU B C 1
ATOM 779 O O . LEU B 1 22 ? 77.692 42.311 65.743 1.00 35.72 20 LEU B O 1
ATOM 784 N N . VAL B 1 23 ? 77.489 40.224 64.958 1.00 36.65 21 VAL B N 1
ATOM 785 C CA . VAL B 1 23 ? 78.848 39.809 65.381 1.00 38.62 21 VAL B CA 1
ATOM 786 C C . VAL B 1 23 ? 79.939 40.728 64.745 1.00 39.85 21 VAL B C 1
ATOM 787 O O . VAL B 1 23 ? 80.872 41.219 65.431 1.00 39.81 21 VAL B O 1
ATOM 791 N N . GLN B 1 24 ? 79.790 40.930 63.438 1.00 40.68 22 GLN B N 1
ATOM 792 C CA . GLN B 1 24 ? 80.764 41.609 62.604 1.00 42.80 22 GLN B CA 1
ATOM 793 C C . GLN B 1 24 ? 80.830 43.069 62.932 1.00 43.22 22 GLN B C 1
ATOM 794 O O . GLN B 1 24 ? 81.921 43.626 63.028 1.00 43.29 22 GLN B O 1
ATOM 800 N N . SER B 1 25 ? 79.659 43.679 63.125 1.00 43.21 23 SER B N 1
ATOM 801 C CA . SER B 1 25 ? 79.560 45.071 63.549 1.00 43.19 23 SER B CA 1
ATOM 802 C C . SER B 1 25 ? 80.080 45.345 64.992 1.00 43.50 23 SER B C 1
ATOM 803 O O . SER B 1 25 ? 80.238 46.500 65.384 1.00 42.63 23 SER B O 1
ATOM 806 N N . GLY B 1 26 ? 80.370 44.288 65.756 1.00 43.63 24 GLY B N 1
ATOM 807 C CA . GLY B 1 26 ? 80.886 44.418 67.139 1.00 44.81 24 GLY B CA 1
ATOM 808 C C . GLY B 1 26 ? 79.753 44.712 68.116 1.00 45.87 24 GLY B C 1
ATOM 809 O O . GLY B 1 26 ? 79.971 45.166 69.267 1.00 46.03 24 GLY B O 1
ATOM 810 N N . PHE B 1 27 ? 78.535 44.443 67.656 1.00 46.00 25 PHE B N 1
ATOM 811 C CA . PHE B 1 27 ? 77.336 44.796 68.397 1.00 46.59 25 PHE B CA 1
ATOM 812 C C . PHE B 1 27 ? 76.605 43.619 69.104 1.00 45.69 25 PHE B C 1
ATOM 813 O O . PHE B 1 27 ? 75.665 43.835 69.859 1.00 45.43 25 PHE B O 1
ATOM 821 N N . ILE B 1 28 ? 77.062 42.391 68.884 1.00 44.72 26 ILE B N 1
ATOM 822 C CA . ILE B 1 28 ? 76.371 41.188 69.395 1.00 43.81 26 ILE B CA 1
ATOM 823 C C . ILE B 1 28 ? 76.194 41.167 70.949 1.00 43.06 26 ILE B C 1
ATOM 824 O O . ILE B 1 28 ? 75.108 40.873 71.453 1.00 42.74 26 ILE B O 1
ATOM 829 N N . LYS B 1 29 ? 77.246 41.516 71.693 1.00 41.33 27 LYS B N 1
ATOM 830 C CA . LYS B 1 29 ? 77.221 41.507 73.155 1.00 40.91 27 LYS B CA 1
ATOM 831 C C . LYS B 1 29 ? 76.023 42.259 73.777 1.00 39.48 27 LYS B C 1
ATOM 832 O O . LYS B 1 29 ? 75.552 41.933 74.895 1.00 39.33 27 LYS B O 1
ATOM 838 N N . GLY B 1 30 ? 75.551 43.265 73.064 1.00 37.37 28 GLY B N 1
ATOM 839 C CA . GLY B 1 30 ? 74.419 44.040 73.527 1.00 36.28 28 GLY B CA 1
ATOM 840 C C . GLY B 1 30 ? 73.068 43.377 73.339 1.00 34.46 28 GLY B C 1
ATOM 841 O O . GLY B 1 30 ? 72.087 43.892 73.817 1.00 35.05 28 GLY B O 1
ATOM 842 N N . MET B 1 31 ? 73.008 42.232 72.664 1.00 33.41 29 MET B N 1
ATOM 843 C CA . MET B 1 31 ? 71.717 41.734 72.198 1.00 32.18 29 MET B CA 1
ATOM 844 C C . MET B 1 31 ? 71.208 40.561 73.040 1.00 30.23 29 MET B C 1
ATOM 845 O O . MET B 1 31 ? 71.967 39.747 73.487 1.00 28.42 29 MET B O 1
ATOM 850 N N . THR B 1 32 ? 69.903 40.523 73.215 1.00 29.36 30 THR B N 1
ATOM 851 C CA . THR B 1 32 ? 69.246 39.456 73.932 1.00 29.53 30 THR B CA 1
ATOM 852 C C . THR B 1 32 ? 68.152 38.985 72.969 1.00 28.50 30 THR B C 1
ATOM 853 O O . THR B 1 32 ? 67.555 39.803 72.205 1.00 27.86 30 THR B O 1
ATOM 857 N N . ILE B 1 33 ? 67.936 37.672 72.927 1.00 27.82 31 ILE B N 1
ATOM 858 C CA . ILE B 1 33 ? 66.899 37.156 72.070 1.00 26.10 31 ILE B CA 1
ATOM 859 C C . ILE B 1 33 ? 65.892 36.223 72.759 1.00 26.66 31 ILE B C 1
ATOM 860 O O . ILE B 1 33 ? 66.252 35.422 73.619 1.00 24.37 31 ILE B O 1
ATOM 865 N N . SER B 1 34 ? 64.626 36.362 72.383 1.00 25.46 32 SER B N 1
ATOM 866 C CA . SER B 1 34 ? 63.573 35.506 72.916 1.00 28.35 32 SER B CA 1
ATOM 867 C C . SER B 1 34 ? 62.721 34.993 71.757 1.00 28.09 32 SER B C 1
ATOM 868 O O . SER B 1 34 ? 62.719 35.567 70.636 1.00 30.02 32 SER B O 1
ATOM 871 N N . GLN B 1 35 ? 62.017 33.920 71.996 1.00 26.68 33 GLN B N 1
ATOM 872 C CA . GLN B 1 35 ? 61.097 33.431 70.987 1.00 26.44 33 GLN B CA 1
ATOM 873 C C . GLN B 1 35 ? 59.710 33.786 71.416 1.00 25.32 33 GLN B C 1
ATOM 874 O O . GLN B 1 35 ? 59.333 33.631 72.575 1.00 25.20 33 GLN B O 1
ATOM 880 N N . VAL B 1 36 ? 58.935 34.319 70.493 1.00 23.68 34 VAL B N 1
ATOM 881 C CA . VAL B 1 36 ? 57.610 34.760 70.876 1.00 23.02 34 VAL B CA 1
ATOM 882 C C . VAL B 1 36 ? 56.707 34.318 69.781 1.00 24.56 34 VAL B C 1
ATOM 883 O O . VAL B 1 36 ? 57.175 33.991 68.677 1.00 24.58 34 VAL B O 1
ATOM 887 N N . LEU B 1 37 ? 55.411 34.382 70.063 1.00 24.79 35 LEU B N 1
ATOM 888 C CA . LEU B 1 37 ? 54.377 34.181 69.051 1.00 26.51 35 LEU B CA 1
ATOM 889 C C . LEU B 1 37 ? 53.685 35.425 68.502 1.00 27.51 35 LEU B C 1
ATOM 890 O O . LEU B 1 37 ? 53.093 36.187 69.277 1.00 25.17 35 LEU B O 1
ATOM 895 N N . GLY B 1 38 ? 53.618 35.523 67.173 1.00 27.48 36 GLY B N 1
ATOM 896 C CA . GLY B 1 38 ? 52.779 36.509 66.531 1.00 29.08 36 GLY B CA 1
ATOM 897 C C . GLY B 1 38 ? 51.646 35.879 65.726 1.00 30.08 36 GLY B C 1
ATOM 898 O O . GLY B 1 38 ? 51.351 34.660 65.826 1.00 28.75 36 GLY B O 1
ATOM 899 N N . PHE B 1 39 ? 51.020 36.715 64.896 1.00 30.47 37 PHE B N 1
ATOM 900 C CA . PHE B 1 39 ? 49.833 36.334 64.106 1.00 30.07 37 PHE B CA 1
ATOM 901 C C . PHE B 1 39 ? 49.770 37.040 62.794 1.00 31.76 37 PHE B C 1
ATOM 902 O O . PHE B 1 39 ? 49.939 38.259 62.753 1.00 32.32 37 PHE B O 1
ATOM 910 N N . GLY B 1 40 ? 49.443 36.312 61.727 1.00 32.57 38 GLY B N 1
ATOM 911 C CA . GLY B 1 40 ? 49.475 36.898 60.375 1.00 33.79 38 GLY B CA 1
ATOM 912 C C . GLY B 1 40 ? 48.213 36.654 59.566 1.00 34.70 38 GLY B C 1
ATOM 913 O O . GLY B 1 40 ? 47.201 36.276 60.138 1.00 35.78 38 GLY B O 1
ATOM 914 N N . THR B 1 57 ? 45.895 33.161 61.715 1.00 30.10 55 THR B N 1
ATOM 915 C CA . THR B 1 57 ? 47.205 32.453 61.532 1.00 30.05 55 THR B CA 1
ATOM 916 C C . THR B 1 57 ? 48.222 32.641 62.674 1.00 29.14 55 THR B C 1
ATOM 917 O O . THR B 1 57 ? 48.380 33.709 63.227 1.00 28.45 55 THR B O 1
ATOM 921 N N . LEU B 1 58 ? 48.885 31.544 63.010 1.00 29.90 56 LEU B N 1
ATOM 922 C CA . LEU B 1 58 ? 49.823 31.452 64.135 1.00 29.94 56 LEU B CA 1
ATOM 923 C C . LEU B 1 58 ? 51.261 31.477 63.633 1.00 28.97 56 LEU B C 1
ATOM 924 O O . LEU B 1 58 ? 51.655 30.666 62.803 1.00 28.94 56 LEU B O 1
ATOM 929 N N . LEU B 1 59 ? 52.058 32.417 64.133 1.00 28.88 57 LEU B N 1
ATOM 930 C CA . LEU B 1 59 ? 53.446 32.552 63.694 1.00 28.39 57 LEU B CA 1
ATOM 931 C C . LEU B 1 59 ? 54.507 32.528 64.816 1.00 28.29 57 LEU B C 1
ATOM 932 O O . LEU B 1 59 ? 54.374 33.193 65.866 1.00 28.87 57 LEU B O 1
ATOM 937 N N . ALA B 1 60 ? 55.581 31.806 64.550 1.00 28.16 58 ALA B N 1
ATOM 938 C CA . ALA B 1 60 ? 56.692 31.711 65.463 1.00 27.48 58 ALA B CA 1
ATOM 939 C C . ALA B 1 60 ? 57.707 32.771 65.056 1.00 27.91 58 ALA B C 1
ATOM 940 O O . ALA B 1 60 ? 58.274 32.733 63.940 1.00 28.37 58 ALA B O 1
ATOM 942 N N . LYS B 1 61 ? 57.917 33.751 65.931 1.00 27.15 59 LYS B N 1
ATOM 943 C CA . LYS B 1 61 ? 58.917 34.784 65.635 1.00 26.99 59 LYS B CA 1
ATOM 944 C C . LYS B 1 61 ? 60.007 34.850 66.658 1.00 25.74 59 LYS B C 1
ATOM 945 O O . LYS B 1 61 ? 59.904 34.232 67.723 1.00 24.90 59 LYS B O 1
ATOM 951 N N . VAL B 1 62 ? 61.049 35.588 66.327 1.00 24.14 60 VAL B N 1
ATOM 952 C CA . VAL B 1 62 ? 62.121 35.914 67.263 1.00 24.46 60 VAL B CA 1
ATOM 953 C C . VAL B 1 62 ? 62.024 37.405 67.630 1.00 24.62 60 VAL B C 1
ATOM 954 O O . VAL B 1 62 ? 61.835 38.264 66.750 1.00 25.12 60 VAL B O 1
ATOM 958 N N . LYS B 1 63 ? 62.139 37.709 68.920 1.00 24.28 61 LYS B N 1
ATOM 959 C CA . LYS B 1 63 ? 62.164 39.104 69.382 1.00 23.85 61 LYS B CA 1
ATOM 960 C C . LYS B 1 63 ? 63.563 39.440 69.786 1.00 24.55 61 LYS B C 1
ATOM 961 O O . LYS B 1 63 ? 64.168 38.704 70.631 1.00 24.00 61 LYS B O 1
ATOM 967 N N . VAL B 1 64 ? 64.119 40.511 69.204 1.00 22.55 62 VAL B N 1
ATOM 968 C CA . VAL B 1 64 ? 65.442 40.934 69.645 1.00 23.51 62 VAL B CA 1
ATOM 969 C C . VAL B 1 64 ? 65.359 42.264 70.441 1.00 24.22 62 VAL B C 1
ATOM 970 O O . VAL B 1 64 ? 64.457 43.120 70.208 1.00 25.08 62 VAL B O 1
ATOM 974 N N . GLU B 1 65 ? 66.289 42.420 71.365 1.00 23.87 63 GLU B N 1
ATOM 975 C CA . GLU B 1 65 ? 66.311 43.557 72.265 1.00 23.53 63 GLU B CA 1
ATOM 976 C C . GLU B 1 65 ? 67.765 43.941 72.407 1.00 24.32 63 GLU B C 1
ATOM 977 O O . GLU B 1 65 ? 68.617 43.097 72.697 1.00 20.40 63 GLU B O 1
ATOM 983 N N . ILE B 1 66 ? 68.049 45.240 72.205 1.00 24.43 64 ILE B N 1
ATOM 984 C CA . ILE B 1 66 ? 69.419 45.783 72.278 1.00 25.31 64 ILE B CA 1
ATOM 985 C C . ILE B 1 66 ? 69.331 47.128 72.999 1.00 25.94 64 ILE B C 1
ATOM 986 O O . ILE B 1 66 ? 68.349 47.853 72.822 1.00 26.70 64 ILE B O 1
ATOM 991 N N . VAL B 1 67 ? 70.290 47.422 73.880 1.00 25.70 65 VAL B N 1
ATOM 992 C CA . VAL B 1 67 ? 70.363 48.751 74.503 1.00 26.61 65 VAL B CA 1
ATOM 993 C C . VAL B 1 67 ? 71.621 49.358 73.911 1.00 26.69 65 VAL B C 1
ATOM 994 O O . VAL B 1 67 ? 72.698 48.788 74.003 1.00 28.06 65 VAL B O 1
ATOM 998 N N . ALA B 1 68 ? 71.485 50.511 73.275 1.00 27.92 66 ALA B N 1
ATOM 999 C CA . ALA B 1 68 ? 72.517 51.007 72.369 1.00 26.45 66 ALA B CA 1
ATOM 1000 C C . ALA B 1 68 ? 72.835 52.464 72.572 1.00 26.65 66 ALA B C 1
ATOM 1001 O O . ALA B 1 68 ? 71.958 53.222 72.921 1.00 26.00 66 ALA B O 1
ATOM 1003 N N . HIS B 1 69 ? 74.084 52.857 72.318 1.00 26.40 67 HIS B N 1
ATOM 1004 C CA . HIS B 1 69 ? 74.395 54.280 72.239 1.00 27.34 67 HIS B CA 1
ATOM 1005 C C . HIS B 1 69 ? 73.560 54.933 71.092 1.00 26.27 67 HIS B C 1
ATOM 1006 O O . HIS B 1 69 ? 73.298 54.316 70.049 1.00 23.93 67 HIS B O 1
ATOM 1013 N N . ASP B 1 70 ? 73.101 56.157 71.371 1.00 24.50 68 ASP B N 1
ATOM 1014 C CA . ASP B 1 70 ? 72.208 56.923 70.482 1.00 25.07 68 ASP B CA 1
ATOM 1015 C C . ASP B 1 70 ? 72.818 57.055 69.097 1.00 24.50 68 ASP B C 1
ATOM 1016 O O . ASP B 1 70 ? 72.124 56.966 68.088 1.00 24.06 68 ASP B O 1
ATOM 1021 N N . ALA B 1 71 ? 74.121 57.307 69.097 1.00 25.93 69 ALA B N 1
ATOM 1022 C CA . ALA B 1 71 ? 74.923 57.533 67.883 1.00 27.74 69 ALA B CA 1
ATOM 1023 C C . ALA B 1 71 ? 74.970 56.295 66.935 1.00 28.43 69 ALA B C 1
ATOM 1024 O O . ALA B 1 71 ? 75.179 56.425 65.702 1.00 28.58 69 ALA B O 1
ATOM 1026 N N . ALA B 1 72 ? 74.776 55.117 67.531 1.00 28.02 70 ALA B N 1
ATOM 1027 C CA . ALA B 1 72 ? 74.826 53.811 66.838 1.00 28.00 70 ALA B CA 1
ATOM 1028 C C . ALA B 1 72 ? 73.457 53.329 66.333 1.00 28.30 70 ALA B C 1
ATOM 1029 O O . ALA B 1 72 ? 73.364 52.345 65.583 1.00 27.42 70 ALA B O 1
ATOM 1031 N N . VAL B 1 73 ? 72.393 54.026 66.732 1.00 27.39 71 VAL B N 1
ATOM 1032 C CA . VAL B 1 73 ? 71.042 53.550 66.451 1.00 28.40 71 VAL B CA 1
ATOM 1033 C C . VAL B 1 73 ? 70.699 53.447 64.952 1.00 28.40 71 VAL B C 1
ATOM 1034 O O . VAL B 1 73 ? 70.152 52.406 64.492 1.00 24.57 71 VAL B O 1
ATOM 1038 N N . GLU B 1 74 ? 70.995 54.506 64.182 1.00 29.83 72 GLU B N 1
ATOM 1039 C CA . GLU B 1 74 ? 70.807 54.427 62.704 1.00 30.63 72 GLU B CA 1
ATOM 1040 C C . GLU B 1 74 ? 71.537 53.272 62.068 1.00 30.84 72 GLU B C 1
ATOM 1041 O O . GLU B 1 74 ? 70.960 52.622 61.182 1.00 29.91 72 GLU B O 1
ATOM 1047 N N . GLU B 1 75 ? 72.807 53.056 62.453 1.00 31.27 73 GLU B N 1
ATOM 1048 C CA . GLU B 1 75 ? 73.591 51.971 61.852 1.00 32.20 73 GLU B CA 1
ATOM 1049 C C . GLU B 1 75 ? 73.049 50.617 62.315 1.00 32.04 73 GLU B C 1
ATOM 1050 O O . GLU B 1 75 ? 73.110 49.649 61.565 1.00 31.64 73 GLU B O 1
ATOM 1056 N N . MET B 1 76 ? 72.531 50.563 63.553 1.00 31.34 74 MET B N 1
ATOM 1057 C CA . MET B 1 76 ? 72.003 49.306 64.098 1.00 32.30 74 MET B CA 1
ATOM 1058 C C . MET B 1 76 ? 70.696 48.943 63.362 1.00 30.56 74 MET B C 1
ATOM 1059 O O . MET B 1 76 ? 70.455 47.762 63.028 1.00 30.24 74 MET B O 1
ATOM 1064 N N . ILE B 1 77 ? 69.881 49.951 63.083 1.00 29.21 75 ILE B N 1
ATOM 1065 C CA . ILE B 1 77 ? 68.611 49.774 62.385 1.00 29.52 75 ILE B CA 1
ATOM 1066 C C . ILE B 1 77 ? 68.911 49.306 60.957 1.00 30.57 75 ILE B C 1
ATOM 1067 O O . ILE B 1 77 ? 68.338 48.341 60.475 1.00 30.30 75 ILE B O 1
ATOM 1072 N N . THR B 1 78 ? 69.837 49.998 60.309 1.00 31.10 76 THR B N 1
ATOM 1073 C CA . THR B 1 78 ? 70.231 49.667 58.962 1.00 32.58 76 THR B CA 1
ATOM 1074 C C . THR B 1 78 ? 70.727 48.247 58.878 1.00 32.70 76 THR B C 1
ATOM 1075 O O . THR B 1 78 ? 70.305 47.515 57.981 1.00 32.47 76 THR B O 1
ATOM 1079 N N . THR B 1 79 ? 71.580 47.868 59.833 1.00 32.81 77 THR B N 1
ATOM 1080 C CA . THR B 1 79 ? 72.094 46.513 59.927 1.00 33.45 77 THR B CA 1
ATOM 1081 C C . THR B 1 79 ? 70.968 45.484 60.102 1.00 33.16 77 THR B C 1
ATOM 1082 O O . THR B 1 79 ? 70.897 44.509 59.351 1.00 33.54 77 THR B O 1
ATOM 1086 N N . ILE B 1 80 ? 70.108 45.665 61.102 1.00 33.44 78 ILE B N 1
ATOM 1087 C CA . ILE B 1 80 ? 68.991 44.721 61.326 1.00 32.84 78 ILE B CA 1
ATOM 1088 C C . ILE B 1 80 ? 68.111 44.570 60.078 1.00 34.35 78 ILE B C 1
ATOM 1089 O O . ILE B 1 80 ? 67.722 43.457 59.707 1.00 33.69 78 ILE B O 1
ATOM 1094 N N . SER B 1 81 ? 67.820 45.692 59.414 1.00 35.76 79 SER B N 1
ATOM 1095 C CA . SER B 1 81 ? 67.016 45.691 58.186 1.00 36.72 79 SER B CA 1
ATOM 1096 C C . SER B 1 81 ? 67.660 44.923 57.039 1.00 37.47 79 SER B C 1
ATOM 1097 O O . SER B 1 81 ? 66.990 44.137 56.381 1.00 37.76 79 SER B O 1
ATOM 1100 N N . GLN B 1 82 ? 68.939 45.151 56.768 1.00 38.95 80 GLN B N 1
ATOM 1101 C CA . GLN B 1 82 ? 69.552 44.469 55.618 1.00 40.80 80 GLN B CA 1
ATOM 1102 C C . GLN B 1 82 ? 69.703 42.970 55.924 1.00 41.60 80 GLN B C 1
ATOM 1103 O O . GLN B 1 82 ? 69.328 42.136 55.092 1.00 41.14 80 GLN B O 1
ATOM 1109 N N . ALA B 1 83 ? 70.060 42.667 57.160 1.00 41.72 81 ALA B N 1
ATOM 1110 C CA . ALA B 1 83 ? 70.173 41.310 57.589 1.00 42.80 81 ALA B CA 1
ATOM 1111 C C . ALA B 1 83 ? 68.906 40.458 57.575 1.00 43.73 81 ALA B C 1
ATOM 1112 O O . ALA B 1 83 ? 68.997 39.287 57.431 1.00 45.22 81 ALA B O 1
ATOM 1114 N N . VAL B 1 84 ? 67.742 41.042 57.620 1.00 45.20 82 VAL B N 1
ATOM 1115 C CA . VAL B 1 84 ? 66.559 40.245 57.820 1.00 46.03 82 VAL B CA 1
ATOM 1116 C C . VAL B 1 84 ? 65.573 40.359 56.697 1.00 46.90 82 VAL B C 1
ATOM 1117 O O . VAL B 1 84 ? 64.634 39.605 56.587 1.00 46.80 82 VAL B O 1
ATOM 1121 N N . LYS B 1 85 ? 65.814 41.389 55.925 1.00 47.62 83 LYS B N 1
ATOM 1122 C CA . LYS B 1 85 ? 64.868 41.864 55.001 1.00 48.52 83 LYS B CA 1
ATOM 1123 C C . LYS B 1 85 ? 64.277 40.630 54.476 1.00 49.62 83 LYS B C 1
ATOM 1124 O O . LYS B 1 85 ? 64.948 39.855 53.849 1.00 49.43 83 LYS B O 1
ATOM 1130 N N . THR B 1 86 ? 63.009 40.461 54.760 1.00 50.70 84 THR B N 1
ATOM 1131 C CA . THR B 1 86 ? 62.235 39.415 54.186 1.00 51.65 84 THR B CA 1
ATOM 1132 C C . THR B 1 86 ? 62.593 39.593 52.760 1.00 52.29 84 THR B C 1
ATOM 1133 O O . THR B 1 86 ? 63.301 40.514 52.406 1.00 52.32 84 THR B O 1
ATOM 1137 N N . GLY B 1 87 ? 62.106 38.797 51.869 1.00 20.00 85 GLY B N 1
ATOM 1138 C CA . GLY B 1 87 ? 62.488 39.214 50.543 1.00 20.00 85 GLY B CA 1
ATOM 1139 C C . GLY B 1 87 ? 61.475 40.289 50.330 1.00 20.00 85 GLY B C 1
ATOM 1140 O O . GLY B 1 87 ? 61.742 41.406 49.948 1.00 20.00 85 GLY B O 1
ATOM 1141 N N . GLU B 1 88 ? 60.281 39.889 50.703 1.00 55.33 86 GLU B N 1
ATOM 1142 C CA . GLU B 1 88 ? 59.054 40.478 50.260 1.00 56.13 86 GLU B CA 1
ATOM 1143 C C . GLU B 1 88 ? 58.179 41.099 51.324 1.00 56.57 86 GLU B C 1
ATOM 1144 O O . GLU B 1 88 ? 58.265 42.283 51.549 1.00 57.64 86 GLU B O 1
ATOM 1150 N N . VAL B 1 89 ? 57.301 40.327 51.944 1.00 56.18 87 VAL B N 1
ATOM 1151 C CA . VAL B 1 89 ? 56.166 40.946 52.647 1.00 55.67 87 VAL B CA 1
ATOM 1152 C C . VAL B 1 89 ? 56.112 40.523 54.116 1.00 55.11 87 VAL B C 1
ATOM 1153 O O . VAL B 1 89 ? 56.077 39.317 54.432 1.00 55.09 87 VAL B O 1
ATOM 1157 N N . GLY B 1 90 ? 56.105 41.532 54.992 1.00 53.81 88 GLY B N 1
ATOM 1158 C CA . GLY B 1 90 ? 56.091 41.351 56.445 1.00 52.19 88 GLY B CA 1
ATOM 1159 C C . GLY B 1 90 ? 57.223 40.541 57.084 1.00 50.71 88 GLY B C 1
ATOM 1160 O O . GLY B 1 90 ? 56.967 39.569 57.803 1.00 50.06 88 GLY B O 1
ATOM 1161 N N . ASP B 1 91 ? 58.479 40.936 56.865 1.00 49.00 89 ASP B N 1
ATOM 1162 C CA . ASP B 1 91 ? 59.541 40.410 57.718 1.00 47.47 89 ASP B CA 1
ATOM 1163 C C . ASP B 1 91 ? 59.110 40.669 59.150 1.00 44.83 89 ASP B C 1
ATOM 1164 O O . ASP B 1 91 ? 58.862 39.735 59.937 1.00 45.24 89 ASP B O 1
ATOM 1166 N N . GLY B 1 92 ? 58.977 41.951 59.449 1.00 41.22 90 GLY B N 1
ATOM 1167 C CA . GLY B 1 92 ? 58.633 42.408 60.768 1.00 37.16 90 GLY B CA 1
ATOM 1168 C C . GLY B 1 92 ? 58.897 43.892 60.946 1.00 34.78 90 GLY B C 1
ATOM 1169 O O . GL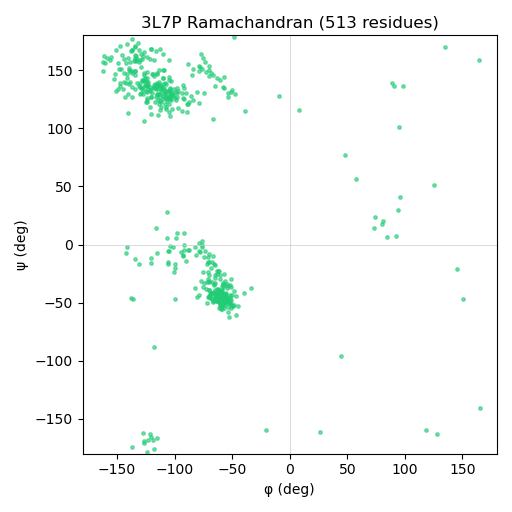Y B 1 92 ? 58.644 44.721 60.050 1.00 33.47 90 GLY B O 1
ATOM 1170 N N . LYS B 1 93 ? 59.393 44.241 62.123 1.00 31.94 91 LYS B N 1
ATOM 1171 C CA . LYS B 1 93 ? 59.332 45.633 62.562 1.00 29.55 91 LYS B CA 1
ATOM 1172 C C . LYS B 1 93 ? 60.482 45.913 63.516 1.00 28.03 91 LYS B C 1
ATOM 1173 O O . LYS B 1 93 ? 60.850 45.022 64.282 1.00 25.29 91 LYS B O 1
ATOM 1179 N N . ILE B 1 94 ? 61.079 47.118 63.443 1.00 25.43 92 ILE B N 1
ATOM 1180 C CA . ILE B 1 94 ? 62.115 47.542 64.406 1.00 24.21 92 ILE B CA 1
ATOM 1181 C C . ILE B 1 94 ? 61.574 48.830 65.087 1.00 24.76 92 ILE B C 1
ATOM 1182 O O . ILE B 1 94 ? 61.116 49.749 64.366 1.00 23.52 92 ILE B O 1
ATOM 1187 N N . PHE B 1 95 ? 61.536 48.854 66.425 1.00 24.02 93 PHE B N 1
ATOM 1188 C CA . PHE B 1 95 ? 61.132 50.087 67.176 1.00 25.29 93 PHE B CA 1
ATOM 1189 C C . PHE B 1 95 ? 62.241 50.585 68.085 1.00 23.20 93 PHE B C 1
ATOM 1190 O O . PHE B 1 95 ? 62.945 49.793 68.701 1.00 22.60 93 PHE B O 1
ATOM 1198 N N . VAL B 1 96 ? 62.315 51.904 68.254 1.00 20.61 94 VAL B N 1
ATOM 1199 C CA . VAL B 1 96 ? 63.334 52.501 69.083 1.00 19.67 94 VAL B CA 1
ATOM 1200 C C . VAL B 1 96 ? 62.556 53.175 70.164 1.00 20.91 94 VAL B C 1
ATOM 1201 O O . VAL B 1 96 ? 61.522 53.796 69.878 1.00 20.51 94 VAL B O 1
ATOM 1205 N N . SER B 1 97 ? 62.991 53.028 71.425 1.00 19.09 95 SER B N 1
ATOM 1206 C CA . SER B 1 97 ? 62.345 53.802 72.482 1.00 19.74 95 SER B CA 1
ATOM 1207 C C . SER B 1 97 ? 63.433 54.290 73.471 1.00 19.90 95 SER B C 1
ATOM 1208 O O . SER B 1 97 ? 64.545 53.753 73.487 1.00 19.25 95 SER B O 1
ATOM 1211 N N . PRO B 1 98 ? 63.115 55.310 74.257 1.00 18.95 96 PRO B N 1
ATOM 1212 C CA . PRO B 1 98 ? 64.101 55.958 75.102 1.00 20.36 96 PRO B CA 1
ATOM 1213 C C . PRO B 1 98 ? 64.440 55.125 76.335 1.00 20.05 96 PRO B C 1
ATOM 1214 O O . PRO B 1 98 ? 63.567 54.424 76.876 1.00 20.72 96 PRO B O 1
ATOM 1218 N N . VAL B 1 99 ? 65.667 55.293 76.799 1.00 21.75 97 VAL B N 1
ATOM 1219 C CA . VAL B 1 99 ? 66.174 54.767 78.087 1.00 22.74 97 VAL B CA 1
ATOM 1220 C C . VAL B 1 99 ? 66.667 55.952 78.961 1.00 22.93 97 VAL B C 1
ATOM 1221 O O . VAL B 1 99 ? 67.535 56.656 78.540 1.00 25.18 97 VAL B O 1
ATOM 1225 N N . ASP B 1 100 ? 66.064 56.160 80.128 1.00 23.35 98 ASP B N 1
ATOM 1226 C CA . ASP B 1 100 ? 66.465 57.162 81.136 1.00 22.78 98 ASP B CA 1
ATOM 1227 C C . ASP B 1 100 ? 67.865 56.894 81.701 1.00 23.56 98 ASP B C 1
ATOM 1228 O O . ASP B 1 100 ? 68.713 57.779 81.685 1.00 20.04 98 ASP B O 1
ATOM 1233 N N . GLU B 1 101 ? 68.164 55.650 82.110 1.00 22.43 99 GLU B N 1
ATOM 1234 C CA . GLU B 1 101 ? 69.557 55.346 82.458 1.00 24.38 99 GLU B CA 1
ATOM 1235 C C . GLU B 1 101 ? 69.769 53.854 82.368 1.00 25.13 99 GLU B C 1
ATOM 1236 O O . GLU B 1 101 ? 68.819 53.069 82.382 1.00 22.53 99 GLU B O 1
ATOM 1242 N N . ILE B 1 102 ? 71.025 53.499 82.251 1.00 26.89 100 ILE B N 1
ATOM 1243 C CA . ILE B 1 102 ? 71.455 52.139 82.457 1.00 29.71 100 ILE B CA 1
ATOM 1244 C C . ILE B 1 102 ? 72.507 52.042 83.580 1.00 30.66 100 ILE B C 1
ATOM 1245 O O . ILE B 1 102 ? 73.438 52.864 83.652 1.00 30.61 100 ILE B O 1
ATOM 1250 N N . VAL B 1 103 ? 72.333 51.048 84.458 1.00 30.16 101 VAL B N 1
ATOM 1251 C CA . VAL B 1 103 ? 73.268 50.741 85.514 1.00 30.14 101 VAL B CA 1
ATOM 1252 C C . VAL B 1 103 ? 73.977 49.395 85.133 1.00 31.59 101 VAL B C 1
ATOM 1253 O O . VAL B 1 103 ? 73.310 48.374 84.842 1.00 30.27 101 VAL B O 1
ATOM 1257 N N . ARG B 1 104 ? 75.310 49.391 85.120 1.00 31.74 102 ARG B N 1
ATOM 1258 C CA . ARG B 1 104 ? 76.046 48.124 84.963 1.00 33.61 102 ARG B CA 1
ATOM 1259 C C . ARG B 1 104 ? 76.219 47.544 86.335 1.00 33.23 102 ARG B C 1
ATOM 1260 O O . ARG B 1 104 ? 76.740 48.236 87.200 1.00 33.27 102 ARG B O 1
ATOM 1268 N N . ILE B 1 105 ? 75.733 46.312 86.548 1.00 33.00 103 ILE B N 1
ATOM 1269 C CA . ILE B 1 105 ? 75.739 45.661 87.871 1.00 32.38 103 ILE B CA 1
ATOM 1270 C C . ILE B 1 105 ? 77.137 45.205 88.238 1.00 33.99 103 ILE B C 1
ATOM 1271 O O . ILE B 1 105 ? 77.826 44.564 87.428 1.00 34.19 103 ILE B O 1
ATOM 1276 N N . ARG B 1 106 ? 77.525 45.577 89.467 1.00 35.63 104 ARG B N 1
ATOM 1277 C CA . ARG B 1 106 ? 78.759 45.172 90.173 1.00 37.24 104 ARG B CA 1
ATOM 1278 C C . ARG B 1 106 ? 79.029 43.651 90.185 1.00 38.07 104 ARG B C 1
ATOM 1279 O O . ARG B 1 106 ? 80.194 43.213 90.148 1.00 38.98 104 ARG B O 1
ATOM 1281 N N . SER C 1 2 ? 69.770 0.642 67.522 1.00 22.51 0 SER C N 1
ATOM 1282 C CA . SER C 1 2 ? 68.622 1.229 68.259 1.00 22.81 0 SER C CA 1
ATOM 1283 C C . SER C 1 2 ? 68.933 2.699 68.646 1.00 21.69 0 SER C C 1
ATOM 1284 O O . SER C 1 2 ? 70.112 3.084 68.715 1.00 19.72 0 SER C O 1
ATOM 1287 N N . MET C 1 3 ? 67.868 3.485 68.866 1.00 21.75 1 MET C N 1
ATOM 1288 C CA . MET C 1 3 ? 67.992 4.968 69.111 1.00 22.95 1 MET C CA 1
ATOM 1289 C C . MET C 1 3 ? 67.656 5.325 70.565 1.00 22.24 1 MET C C 1
ATOM 1290 O O . MET C 1 3 ? 66.734 4.742 71.147 1.00 22.50 1 MET C O 1
ATOM 1295 N N . LYS C 1 4 ? 68.372 6.305 71.142 1.00 21.04 2 LYS C N 1
ATOM 1296 C CA . LYS C 1 4 ? 68.024 6.790 72.470 1.00 21.52 2 LYS C CA 1
ATOM 1297 C C . LYS C 1 4 ? 67.923 8.321 72.452 1.00 20.46 2 LYS C C 1
ATOM 1298 O O . LYS C 1 4 ? 68.523 8.979 71.599 1.00 19.16 2 LYS C O 1
ATOM 1304 N N . LYS C 1 5 ? 67.103 8.835 73.363 1.00 20.66 3 LYS C N 1
ATOM 1305 C CA . LYS C 1 5 ? 66.986 10.284 73.628 1.00 19.74 3 LYS C CA 1
ATOM 1306 C C . LYS C 1 5 ? 67.815 10.556 74.867 1.00 20.30 3 LYS C C 1
ATOM 1307 O O . LYS C 1 5 ? 67.639 9.875 75.881 1.00 17.67 3 LYS C O 1
ATOM 1313 N N . ILE C 1 6 ? 68.754 11.501 74.791 1.00 20.44 4 ILE C N 1
ATOM 1314 C CA . ILE C 1 6 ? 69.547 11.876 75.972 1.00 21.17 4 ILE C CA 1
ATOM 1315 C C . ILE C 1 6 ? 69.040 13.268 76.392 1.00 21.58 4 ILE C C 1
ATOM 1316 O O . ILE C 1 6 ? 69.101 14.179 75.598 1.00 21.71 4 ILE C O 1
ATOM 1321 N N . GLU C 1 7 ? 68.459 13.402 77.583 1.00 22.49 5 GLU C N 1
ATOM 1322 C CA . GLU C 1 7 ? 68.084 14.731 78.103 1.00 22.56 5 GLU C CA 1
ATOM 1323 C C . GLU C 1 7 ? 68.982 15.131 79.283 1.00 22.23 5 GLU C C 1
ATOM 1324 O O . GLU C 1 7 ? 69.420 14.279 80.072 1.00 20.33 5 GLU C O 1
ATOM 1330 N N . ALA C 1 8 ? 69.320 16.419 79.385 1.00 22.75 6 ALA C N 1
ATOM 1331 C CA . ALA C 1 8 ? 70.067 16.906 80.572 1.00 22.83 6 ALA C CA 1
ATOM 1332 C C . ALA C 1 8 ? 69.550 18.249 81.026 1.00 23.36 6 ALA C C 1
ATOM 1333 O O . ALA C 1 8 ? 69.255 19.124 80.175 1.00 23.20 6 ALA C O 1
ATOM 1335 N N . ILE C 1 9 ? 69.428 18.403 82.336 1.00 21.58 7 ILE C N 1
ATOM 1336 C CA . ILE C 1 9 ? 69.063 19.676 82.947 1.00 22.50 7 ILE C CA 1
ATOM 1337 C C . ILE C 1 9 ? 70.342 20.183 83.533 1.00 20.85 7 ILE C C 1
ATOM 1338 O O . ILE C 1 9 ? 70.889 19.560 84.420 1.00 20.93 7 ILE C O 1
ATOM 1343 N N . ILE C 1 10 ? 70.848 21.290 83.009 1.00 20.15 8 ILE C N 1
ATOM 1344 C CA . ILE C 1 10 ? 72.166 21.776 83.418 1.00 20.53 8 ILE C CA 1
ATOM 1345 C C . ILE C 1 10 ? 72.080 23.212 84.005 1.00 21.30 8 ILE C C 1
ATOM 1346 O O . ILE C 1 10 ? 71.076 23.904 83.766 1.00 18.81 8 ILE C O 1
ATOM 1351 N N . ARG C 1 11 ? 73.108 23.578 84.786 1.00 22.17 9 ARG C N 1
ATOM 1352 C CA . ARG C 1 11 ? 73.456 24.996 85.108 1.00 24.08 9 ARG C CA 1
ATOM 1353 C C . ARG C 1 11 ? 73.479 25.883 83.869 1.00 23.82 9 ARG C C 1
ATOM 1354 O O . ARG C 1 11 ? 74.182 25.561 82.888 1.00 24.18 9 ARG C O 1
ATOM 1362 N N . SER C 1 12 ? 72.776 27.021 83.948 1.00 22.88 10 SER C N 1
ATOM 1363 C CA . SER C 1 12 ? 72.599 27.897 82.810 1.00 22.81 10 SER C CA 1
ATOM 1364 C C . SER C 1 12 ? 73.929 28.462 82.410 1.00 23.79 10 SER C C 1
ATOM 1365 O O . SER C 1 12 ? 74.168 28.723 81.221 1.00 24.80 10 SER C O 1
ATOM 1368 N N . ASP C 1 13 ? 74.839 28.597 83.357 1.00 23.19 11 ASP C N 1
ATOM 1369 C CA . ASP C 1 13 ? 76.119 29.181 82.982 1.00 25.19 11 ASP C CA 1
ATOM 1370 C C . ASP C 1 13 ? 77.039 28.209 82.212 1.00 25.03 11 ASP C C 1
ATOM 1371 O O . ASP C 1 13 ? 78.163 28.554 81.860 1.00 24.24 11 ASP C O 1
ATOM 1376 N N . LYS C 1 14 ? 76.528 27.002 81.932 1.00 24.92 12 LYS C N 1
ATOM 1377 C CA . LYS C 1 14 ? 77.320 25.937 81.263 1.00 24.88 12 LYS C CA 1
ATOM 1378 C C . LYS C 1 14 ? 76.949 25.766 79.799 1.00 23.83 12 LYS C C 1
ATOM 1379 O O . LYS C 1 14 ? 77.568 24.936 79.060 1.00 21.32 12 LYS C O 1
ATOM 1385 N N . LEU C 1 15 ? 75.979 26.570 79.366 1.00 22.98 13 LEU C N 1
ATOM 1386 C CA . LEU C 1 15 ? 75.426 26.417 78.014 1.00 23.23 13 LEU C CA 1
ATOM 1387 C C . LEU C 1 15 ? 76.550 26.555 76.963 1.00 24.32 13 LEU C C 1
ATOM 1388 O O . LEU C 1 15 ? 76.688 25.701 76.071 1.00 23.67 13 LEU C O 1
ATOM 1393 N N . GLU C 1 16 ? 77.392 27.585 77.105 1.00 23.54 14 GLU C N 1
ATOM 1394 C CA . GLU C 1 16 ? 78.481 27.744 76.125 1.00 25.35 14 GLU C CA 1
ATOM 1395 C C . GLU C 1 16 ? 79.473 26.561 76.120 1.00 26.01 14 GLU C C 1
ATOM 1396 O O . GLU C 1 16 ? 79.859 26.067 75.042 1.00 27.76 14 GLU C O 1
ATOM 1402 N N . ASP C 1 17 ? 79.872 26.112 77.302 1.00 25.93 15 ASP C N 1
ATOM 1403 C CA . ASP C 1 17 ? 80.863 25.070 77.441 1.00 27.52 15 ASP C CA 1
ATOM 1404 C C . ASP C 1 17 ? 80.328 23.738 76.879 1.00 28.70 15 ASP C C 1
ATOM 1405 O O . ASP C 1 17 ? 81.038 23.032 76.187 1.00 27.99 15 ASP C O 1
ATOM 1410 N N . LEU C 1 18 ? 79.058 23.438 77.168 1.00 28.25 16 LEU C N 1
ATOM 1411 C CA . LEU C 1 18 ? 78.395 22.315 76.567 1.00 29.40 16 LEU C CA 1
ATOM 1412 C C . LEU C 1 18 ? 78.402 22.465 75.038 1.00 29.46 16 LEU C C 1
ATOM 1413 O O . LEU C 1 18 ? 78.859 21.563 74.328 1.00 29.70 16 LEU C O 1
ATOM 1418 N N . LYS C 1 19 ? 77.884 23.593 74.549 1.00 29.32 17 LYS C N 1
ATOM 1419 C CA . LYS C 1 19 ? 77.842 23.885 73.136 1.00 29.93 17 LYS C CA 1
ATOM 1420 C C . LYS C 1 19 ? 79.230 23.682 72.516 1.00 30.14 17 LYS C C 1
ATOM 1421 O O . LYS C 1 19 ? 79.339 23.015 71.494 1.00 30.35 17 LYS C O 1
ATOM 1427 N N . ALA C 1 20 ? 80.275 24.221 73.143 1.00 31.19 18 ALA C N 1
ATOM 1428 C CA . ALA C 1 20 ? 81.650 24.107 72.589 1.00 32.17 18 ALA C CA 1
ATOM 1429 C C . ALA C 1 20 ? 82.149 22.670 72.460 1.00 32.41 18 ALA C C 1
ATOM 1430 O O . ALA C 1 20 ? 82.824 22.322 71.490 1.00 31.64 18 ALA C O 1
ATOM 1432 N N . ALA C 1 21 ? 81.821 21.862 73.454 1.00 33.76 19 ALA C N 1
ATOM 1433 C CA . ALA C 1 21 ? 82.263 20.465 73.528 1.00 34.63 19 ALA C CA 1
ATOM 1434 C C . ALA C 1 21 ? 81.591 19.641 72.421 1.00 35.13 19 ALA C C 1
ATOM 1435 O O . ALA C 1 21 ? 82.235 18.838 71.732 1.00 35.32 19 ALA C O 1
ATOM 1437 N N . LEU C 1 22 ? 80.304 19.887 72.211 1.00 35.23 20 LEU C N 1
ATOM 1438 C CA . LEU C 1 22 ? 79.550 19.285 71.103 1.00 35.52 20 LEU C CA 1
ATOM 1439 C C . LEU C 1 22 ? 79.922 19.726 69.680 1.00 35.72 20 LEU C C 1
ATOM 1440 O O . LEU C 1 22 ? 79.780 18.944 68.743 1.00 35.36 20 LEU C O 1
ATOM 1445 N N . VAL C 1 23 ? 80.344 20.977 69.504 1.00 35.81 21 VAL C N 1
ATOM 1446 C CA . VAL C 1 23 ? 80.996 21.381 68.256 1.00 36.95 21 VAL C CA 1
ATOM 1447 C C . VAL C 1 23 ? 82.244 20.465 68.043 1.00 37.87 21 VAL C C 1
ATOM 1448 O O . VAL C 1 23 ? 82.363 19.790 67.008 1.00 38.30 21 VAL C O 1
ATOM 1452 N N . GLN C 1 24 ? 83.120 20.418 69.048 1.00 38.79 22 GLN C N 1
ATOM 1453 C CA . GLN C 1 24 ? 84.338 19.592 69.047 1.00 40.17 22 GLN C CA 1
ATOM 1454 C C . GLN C 1 24 ? 84.002 18.136 68.779 1.00 40.72 22 GLN C C 1
ATOM 1455 O O . GLN C 1 24 ? 84.632 17.496 67.966 1.00 41.39 22 GLN C O 1
ATOM 1461 N N . SER C 1 25 ? 82.991 17.623 69.474 1.00 41.05 23 SER C N 1
ATOM 1462 C CA . SER C 1 25 ? 82.479 16.266 69.296 1.00 40.74 23 SER C CA 1
ATOM 1463 C C . SER C 1 25 ? 82.001 15.925 67.879 1.00 40.40 23 SER C C 1
ATOM 1464 O O . SER C 1 25 ? 82.086 14.779 67.462 1.00 39.67 23 SER C O 1
ATOM 1467 N N . GLY C 1 26 ? 81.443 16.910 67.178 1.00 39.68 24 GLY C N 1
ATOM 1468 C CA . GLY C 1 26 ? 80.833 16.703 65.876 1.00 38.58 24 GLY C CA 1
ATOM 1469 C C . GLY C 1 26 ? 79.331 16.404 65.967 1.00 38.89 24 GLY C C 1
ATOM 1470 O O . GLY C 1 26 ? 78.702 16.122 64.948 1.00 38.68 24 GLY C O 1
ATOM 1471 N N . PHE C 1 27 ? 78.763 16.524 67.172 1.00 37.95 25 PHE C N 1
ATOM 1472 C CA . PHE C 1 27 ? 77.336 16.248 67.452 1.00 37.03 25 PHE C CA 1
ATOM 1473 C C . PHE C 1 27 ? 76.327 17.424 67.557 1.00 35.75 25 PHE C C 1
ATOM 1474 O O . PHE C 1 27 ? 75.125 17.187 67.521 1.00 35.62 25 PHE C O 1
ATOM 1482 N N . ILE C 1 28 ? 76.817 18.656 67.723 1.00 34.04 26 ILE C N 1
ATOM 1483 C CA . ILE C 1 28 ? 75.993 19.882 67.905 1.00 32.04 26 ILE C CA 1
ATOM 1484 C C . ILE C 1 28 ? 74.656 19.922 67.152 1.00 30.91 26 ILE C C 1
ATOM 1485 O O . ILE C 1 28 ? 73.650 20.450 67.635 1.00 30.03 26 ILE C O 1
ATOM 1490 N N . LYS C 1 29 ? 74.637 19.392 65.948 1.00 29.85 27 LYS C N 1
ATOM 1491 C CA . LYS C 1 29 ? 73.475 19.522 65.109 1.00 30.15 27 LYS C CA 1
ATOM 1492 C C . LYS C 1 29 ? 72.312 18.665 65.676 1.00 29.55 27 LYS C C 1
ATOM 1493 O O . LYS C 1 29 ? 71.140 18.959 65.474 1.00 29.48 27 LYS C O 1
ATOM 1499 N N . GLY C 1 30 ? 72.661 17.617 66.409 1.00 28.61 28 GLY C N 1
ATOM 1500 C CA . GLY C 1 30 ? 71.655 16.836 67.120 1.00 29.19 28 GLY C CA 1
ATOM 1501 C C . GLY C 1 30 ? 71.076 17.491 68.372 1.00 28.43 28 GLY C C 1
ATOM 1502 O O . GLY C 1 30 ? 70.090 16.986 68.929 1.00 30.10 28 GLY C O 1
ATOM 1503 N N . MET C 1 31 ? 71.670 18.601 68.833 1.00 27.63 29 MET C N 1
ATOM 1504 C CA . MET C 1 31 ? 71.207 19.227 70.079 1.00 26.62 29 MET C CA 1
ATOM 1505 C C . MET C 1 31 ? 70.149 20.320 69.949 1.00 24.74 29 MET C C 1
ATOM 1506 O O . MET C 1 31 ? 70.270 21.163 69.112 1.00 23.54 29 MET C O 1
ATOM 1511 N N . THR C 1 32 ? 69.117 20.266 70.801 1.00 23.64 30 THR C N 1
ATOM 1512 C CA . THR C 1 32 ? 68.066 21.277 70.887 1.00 24.41 30 THR C CA 1
ATOM 1513 C C . THR C 1 32 ? 68.232 21.875 72.310 1.00 23.64 30 THR C C 1
ATOM 1514 O O . THR C 1 32 ? 68.459 21.125 73.264 1.00 21.27 30 THR C O 1
ATOM 1518 N N . ILE C 1 33 ? 68.176 23.201 72.484 1.00 23.18 31 ILE C N 1
ATOM 1519 C CA . ILE C 1 33 ? 68.142 23.671 73.854 1.00 23.25 31 ILE C CA 1
ATOM 1520 C C . ILE C 1 33 ? 66.951 24.565 74.172 1.00 22.27 31 ILE C C 1
ATOM 1521 O O . ILE C 1 33 ? 66.466 25.322 73.340 1.00 22.44 31 ILE C O 1
ATOM 1526 N N . SER C 1 34 ? 66.490 24.505 75.408 1.00 21.94 32 SER C N 1
ATOM 1527 C CA . SER C 1 34 ? 65.465 25.453 75.845 1.00 21.62 32 SER C CA 1
ATOM 1528 C C . SER C 1 34 ? 65.810 25.832 77.265 1.00 21.60 32 SER C C 1
ATOM 1529 O O . SER C 1 34 ? 66.756 25.279 77.833 1.00 21.47 32 SER C O 1
ATOM 1532 N N . GLN C 1 35 ? 65.087 26.798 77.810 1.00 20.26 33 GLN C N 1
ATOM 1533 C CA . GLN C 1 35 ? 65.350 27.284 79.152 1.00 20.22 33 GLN C CA 1
ATOM 1534 C C . GLN C 1 35 ? 64.124 26.951 79.982 1.00 20.66 33 GLN C C 1
ATOM 1535 O O . GLN C 1 35 ? 63.016 27.164 79.511 1.00 20.14 33 GLN C O 1
ATOM 1541 N N . VAL C 1 36 ? 64.320 26.401 81.185 1.00 20.56 34 VAL C N 1
ATOM 1542 C CA . VAL C 1 36 ? 63.219 25.883 81.991 1.00 21.22 34 VAL C CA 1
ATOM 1543 C C . VAL C 1 36 ? 63.353 26.350 83.438 1.00 21.19 34 VAL C C 1
ATOM 1544 O O . VAL C 1 36 ? 64.446 26.677 83.901 1.00 22.45 34 VAL C O 1
ATOM 1548 N N . LEU C 1 37 ? 62.267 26.338 84.187 1.00 20.26 35 LEU C N 1
ATOM 1549 C CA . LEU C 1 37 ? 62.390 26.573 85.637 1.00 21.08 35 LEU C CA 1
ATOM 1550 C C . LEU C 1 37 ? 62.520 25.253 86.393 1.00 20.50 35 LEU C C 1
ATOM 1551 O O . LEU C 1 37 ? 61.887 24.259 86.000 1.00 19.40 35 LEU C O 1
ATOM 1556 N N . GLY C 1 38 ? 63.426 25.200 87.364 1.00 18.60 36 GLY C N 1
ATOM 1557 C CA . GLY C 1 38 ? 63.479 24.124 88.351 1.00 18.89 36 GLY C CA 1
ATOM 1558 C C . GLY C 1 38 ? 63.475 24.684 89.780 1.00 20.87 36 GLY C C 1
ATOM 1559 O O . GLY C 1 38 ? 63.338 25.927 89.988 1.00 18.05 36 GLY C O 1
ATOM 1560 N N . PHE C 1 39 ? 63.720 23.803 90.757 1.00 19.23 37 PHE C N 1
ATOM 1561 C CA . PHE C 1 39 ? 63.516 24.131 92.185 1.00 21.66 37 PHE C CA 1
ATOM 1562 C C . PHE C 1 39 ? 64.574 23.487 93.059 1.00 24.11 37 PHE C C 1
ATOM 1563 O O . PHE C 1 39 ? 64.966 22.319 92.848 1.00 22.63 37 PHE C O 1
ATOM 1571 N N . GLY C 1 40 ? 65.039 24.235 94.058 1.00 26.76 38 GLY C N 1
ATOM 1572 C CA . GLY C 1 40 ? 65.927 23.664 95.088 1.00 29.20 38 GLY C CA 1
ATOM 1573 C C . GLY C 1 40 ? 65.363 23.763 96.510 1.00 30.92 38 GLY C C 1
ATOM 1574 O O . GLY C 1 40 ? 64.185 24.094 96.712 1.00 29.87 38 GLY C O 1
ATOM 1575 N N . ASN C 1 41 ? 66.231 23.536 97.499 1.00 32.31 39 ASN C N 1
ATOM 1576 C CA . ASN C 1 41 ? 65.782 23.324 98.894 1.00 35.28 39 ASN C CA 1
ATOM 1577 C C . ASN C 1 41 ? 66.316 24.319 99.898 1.00 34.61 39 ASN C C 1
ATOM 1578 O O . ASN C 1 41 ? 67.446 24.784 99.752 1.00 36.86 39 ASN C O 1
ATOM 1583 N N . THR C 1 55 ? 58.531 27.841 101.246 1.00 34.11 53 THR C N 1
ATOM 1584 C CA . THR C 1 55 ? 59.010 28.377 99.98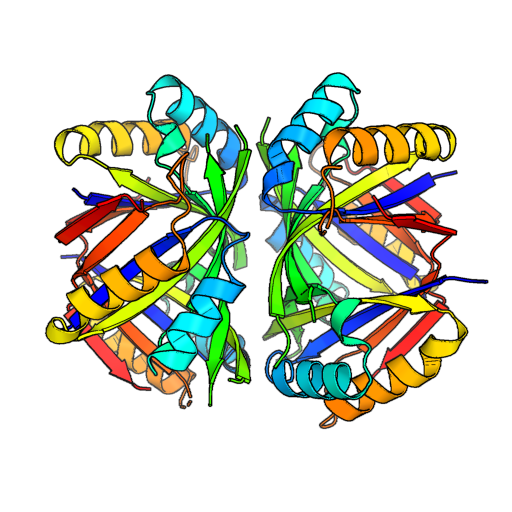4 1.00 33.51 53 THR C CA 1
ATOM 1585 C C . THR C 1 55 ? 60.312 27.695 99.514 1.00 34.26 53 THR C C 1
ATOM 1586 O O . THR C 1 55 ? 61.377 27.821 100.165 1.00 34.51 53 THR C O 1
ATOM 1590 N N . PRO C 1 56 ? 60.224 26.998 98.362 1.00 33.29 54 PRO C N 1
ATOM 1591 C CA . PRO C 1 56 ? 61.392 26.478 97.666 1.00 33.51 54 PRO C CA 1
ATOM 1592 C C . PRO C 1 56 ? 62.155 27.542 96.878 1.00 32.70 54 PRO C C 1
ATOM 1593 O O . PRO C 1 56 ? 61.645 28.636 96.534 1.00 35.19 54 PRO C O 1
ATOM 1597 N N . THR C 1 57 ? 63.366 27.157 96.544 1.00 29.31 55 THR C N 1
ATOM 1598 C CA . THR C 1 57 ? 64.298 27.945 95.807 1.00 27.00 55 THR C CA 1
ATOM 1599 C C . THR C 1 57 ? 63.896 27.807 94.315 1.00 24.82 55 THR C C 1
ATOM 1600 O O . THR C 1 57 ? 63.527 26.713 93.895 1.00 21.70 55 THR C O 1
ATOM 1604 N N . LEU C 1 58 ? 63.792 28.956 93.610 1.00 23.08 56 LEU C N 1
ATOM 1605 C CA . LEU C 1 58 ? 63.519 29.068 92.155 1.00 20.66 56 LEU C CA 1
ATOM 1606 C C . LEU C 1 58 ? 64.803 29.056 91.351 1.00 20.10 56 LEU C C 1
ATOM 1607 O O . LEU C 1 58 ? 65.668 29.927 91.522 1.00 19.72 56 LEU C O 1
ATOM 1612 N N . LEU C 1 59 ? 64.947 28.081 90.447 1.00 19.29 57 LEU C N 1
ATOM 1613 C CA . LEU C 1 59 ? 66.207 27.936 89.643 1.00 19.26 57 LEU C CA 1
ATOM 1614 C C . LEU C 1 59 ? 65.915 28.169 88.194 1.00 19.05 57 LEU C C 1
ATOM 1615 O O . LEU C 1 59 ? 64.911 27.701 87.704 1.00 19.31 57 LEU C O 1
ATOM 1620 N N . ALA C 1 60 ? 66.812 28.880 87.502 1.00 19.30 58 ALA C N 1
ATOM 1621 C CA . ALA C 1 60 ? 66.677 29.025 86.063 1.00 18.35 58 ALA C CA 1
ATOM 1622 C C . ALA C 1 60 ? 67.666 28.089 85.395 1.00 19.27 58 ALA C C 1
ATOM 1623 O O . ALA C 1 60 ? 68.915 28.214 85.562 1.00 19.06 58 ALA C O 1
ATOM 1625 N N . LYS C 1 61 ? 67.130 27.129 84.655 1.00 16.60 59 LYS C N 1
ATOM 1626 C CA . LYS C 1 61 ? 67.978 26.069 84.140 1.00 19.01 59 LYS C CA 1
ATOM 1627 C C . LYS C 1 61 ? 67.953 26.017 82.616 1.00 17.90 59 LYS C C 1
ATOM 1628 O O . LYS C 1 61 ? 67.076 26.616 81.960 1.00 15.10 59 LYS C O 1
ATOM 1634 N N . VAL C 1 62 ? 68.882 25.236 82.076 1.00 17.12 60 VAL C N 1
ATOM 1635 C CA . VAL C 1 62 ? 68.935 24.967 80.657 1.00 18.05 60 VAL C CA 1
ATOM 1636 C C . VAL C 1 62 ? 68.616 23.505 80.452 1.00 19.86 60 VAL C C 1
ATOM 1637 O O . VAL C 1 62 ? 69.155 22.646 81.139 1.00 19.85 60 VAL C O 1
ATOM 1641 N N . LYS C 1 63 ? 67.680 23.234 79.542 1.00 22.27 61 LYS C N 1
ATOM 1642 C CA . LYS C 1 63 ? 67.315 21.852 79.188 1.00 22.27 61 LYS C CA 1
ATOM 1643 C C . LYS C 1 63 ? 67.933 21.519 77.830 1.00 22.72 61 LYS C C 1
ATOM 1644 O O . LYS C 1 63 ? 67.840 22.317 76.868 1.00 21.19 61 LYS C O 1
ATOM 1650 N N . VAL C 1 64 ? 68.577 20.354 77.767 1.00 22.33 62 VAL C N 1
ATOM 1651 C CA . VAL C 1 64 ? 69.295 19.837 76.595 1.00 23.00 62 VAL C CA 1
ATOM 1652 C C . VAL C 1 64 ? 68.585 18.540 76.089 1.00 23.42 62 VAL C C 1
ATOM 1653 O O . VAL C 1 64 ? 68.252 17.648 76.897 1.00 25.23 62 VAL C O 1
ATOM 1657 N N . GLU C 1 65 ? 68.279 18.476 74.793 1.00 23.06 63 GLU C N 1
ATOM 1658 C CA . GLU C 1 65 ? 67.781 17.231 74.126 1.00 21.95 63 GLU C CA 1
ATOM 1659 C C . GLU C 1 65 ? 68.667 16.867 72.938 1.00 22.67 63 GLU C C 1
ATOM 1660 O O . GLU C 1 65 ? 68.860 17.671 72.011 1.00 19.77 63 GLU C O 1
ATOM 1666 N N . ILE C 1 66 ? 69.217 15.655 72.978 1.00 23.41 64 ILE C N 1
ATOM 1667 C CA . ILE C 1 66 ? 69.873 15.063 71.818 1.00 25.45 64 ILE C CA 1
ATOM 1668 C C . ILE C 1 66 ? 69.412 13.604 71.642 1.00 25.53 64 ILE C C 1
ATOM 1669 O O . ILE C 1 66 ? 69.229 12.894 72.629 1.00 24.30 64 ILE C O 1
ATOM 1674 N N . VAL C 1 67 ? 69.080 13.242 70.401 1.00 25.71 65 VAL C N 1
ATOM 1675 C CA . VAL C 1 67 ? 68.703 11.833 70.061 1.00 26.00 65 VAL C CA 1
ATOM 1676 C C . VAL C 1 67 ? 69.866 11.254 69.366 1.00 26.50 65 VAL C C 1
ATOM 1677 O O . VAL C 1 67 ? 70.301 11.831 68.359 1.00 26.23 65 VAL C O 1
ATOM 1681 N N . ALA C 1 68 ? 70.323 10.086 69.855 1.00 25.49 66 ALA C N 1
ATOM 1682 C CA . ALA C 1 68 ? 71.536 9.457 69.373 1.00 26.78 66 ALA C CA 1
ATOM 1683 C C . ALA C 1 68 ? 71.384 7.918 69.232 1.00 26.53 66 ALA C C 1
ATOM 1684 O O . ALA C 1 68 ? 70.516 7.312 69.843 1.00 25.56 66 ALA C O 1
ATOM 1686 N N . HIS C 1 69 ? 72.229 7.335 68.389 1.00 27.23 67 HIS C N 1
ATOM 1687 C CA . HIS C 1 69 ? 72.449 5.887 68.340 1.00 26.46 67 HIS C CA 1
ATOM 1688 C C . HIS C 1 69 ? 72.887 5.344 69.697 1.00 26.11 67 HIS C C 1
ATOM 1689 O O . HIS C 1 69 ? 73.658 5.996 70.456 1.00 25.51 67 HIS C O 1
ATOM 1696 N N . ASP C 1 70 ? 72.425 4.133 69.992 1.00 25.79 68 ASP C N 1
ATOM 1697 C CA . ASP C 1 70 ? 72.728 3.493 71.248 1.00 25.84 68 ASP C CA 1
ATOM 1698 C C . ASP C 1 70 ? 74.221 3.512 71.495 1.00 26.77 68 ASP C C 1
ATOM 1699 O O . ASP C 1 70 ? 74.679 3.633 72.626 1.00 25.95 68 ASP C O 1
ATOM 1704 N N . ALA C 1 71 ? 74.969 3.350 70.409 1.00 27.36 69 ALA C N 1
ATOM 1705 C CA . ALA C 1 71 ? 76.408 3.196 70.442 1.00 29.08 69 ALA C CA 1
ATOM 1706 C C . ALA C 1 71 ? 77.087 4.453 70.964 1.00 28.40 69 ALA C C 1
ATOM 1707 O O . ALA C 1 71 ? 78.130 4.375 71.612 1.00 28.17 69 ALA C O 1
ATOM 1709 N N . ALA C 1 72 ? 76.483 5.602 70.665 1.00 28.70 70 ALA C N 1
ATOM 1710 C CA . ALA C 1 72 ? 77.074 6.921 71.007 1.00 27.68 70 ALA C CA 1
ATOM 1711 C C . ALA C 1 72 ? 76.685 7.432 72.422 1.00 27.95 70 ALA C C 1
ATOM 1712 O O . ALA C 1 72 ? 77.218 8.469 72.868 1.00 26.69 70 ALA C O 1
ATOM 1714 N N . VAL C 1 73 ? 75.799 6.692 73.120 1.00 27.57 71 VAL C N 1
ATOM 1715 C CA . VAL C 1 73 ? 75.246 7.141 74.402 1.00 28.22 71 VAL C CA 1
ATOM 1716 C C . VAL C 1 73 ? 76.304 7.287 75.500 1.00 29.93 71 VAL C C 1
ATOM 1717 O O . VAL C 1 73 ? 76.327 8.331 76.185 1.00 28.60 71 VAL C O 1
ATOM 1721 N N . GLU C 1 74 ? 77.182 6.288 75.686 1.00 30.75 72 GLU C N 1
ATOM 1722 C CA . GLU C 1 74 ? 78.156 6.407 76.788 1.00 33.38 72 GLU C CA 1
ATOM 1723 C C . GLU C 1 74 ? 79.102 7.561 76.595 1.00 33.22 72 GLU C C 1
ATOM 1724 O O . GLU C 1 74 ? 79.338 8.325 77.536 1.00 33.43 72 GLU C O 1
ATOM 1730 N N . GLU C 1 75 ? 79.583 7.702 75.369 1.00 34.01 73 GLU C N 1
ATOM 1731 C CA . GLU C 1 75 ? 80.492 8.772 74.983 1.00 35.25 73 GLU C CA 1
ATOM 1732 C C . GLU C 1 75 ? 79.861 10.184 75.138 1.00 34.90 73 GLU C C 1
ATOM 1733 O O . GLU C 1 75 ? 80.537 11.146 75.548 1.00 34.59 73 GLU C O 1
ATOM 1739 N N . MET C 1 76 ? 78.574 10.289 74.819 1.00 33.51 74 MET C N 1
ATOM 1740 C CA . MET C 1 76 ? 77.804 11.483 75.058 1.00 32.84 74 MET C CA 1
ATOM 1741 C C . MET C 1 76 ? 77.620 11.836 76.527 1.00 31.84 74 MET C C 1
ATOM 1742 O O . MET C 1 76 ? 77.786 13.005 76.891 1.00 31.78 74 MET C O 1
ATOM 1747 N N . ILE C 1 77 ? 77.287 10.864 77.369 1.00 29.66 75 ILE C N 1
ATOM 1748 C CA . ILE C 1 77 ? 77.051 11.165 78.798 1.00 29.73 75 ILE C CA 1
ATOM 1749 C C . ILE C 1 77 ? 78.341 11.791 79.304 1.00 29.84 75 ILE C C 1
ATOM 1750 O O . ILE C 1 77 ? 78.315 12.804 79.972 1.00 29.72 75 ILE C O 1
ATOM 1755 N N . THR C 1 78 ? 79.460 11.202 78.898 1.00 31.25 76 THR C N 1
ATOM 1756 C CA . THR C 1 78 ? 80.811 11.655 79.233 1.00 31.51 76 THR C CA 1
ATOM 1757 C C . THR C 1 78 ? 81.129 13.067 78.760 1.00 31.64 76 THR C C 1
ATOM 1758 O O . THR C 1 78 ? 81.547 13.887 79.590 1.00 32.19 76 THR C O 1
ATOM 1762 N N . THR C 1 79 ? 80.965 13.345 77.457 1.00 31.09 77 THR C N 1
ATOM 1763 C CA . THR C 1 79 ? 81.087 14.695 76.921 1.00 31.63 77 THR C CA 1
ATOM 1764 C C . THR C 1 79 ? 80.211 15.688 77.713 1.00 31.31 77 THR C C 1
ATOM 1765 O O . THR C 1 79 ? 80.660 16.781 78.041 1.00 32.32 77 THR C O 1
ATOM 1769 N N . ILE C 1 80 ? 78.979 15.307 78.039 1.00 30.90 78 ILE C N 1
ATOM 1770 C CA . ILE C 1 80 ? 78.092 16.234 78.690 1.00 30.68 78 ILE C CA 1
ATOM 1771 C C . ILE C 1 80 ? 78.677 16.526 80.095 1.00 32.84 78 ILE C C 1
ATOM 1772 O O . ILE C 1 80 ? 78.806 17.701 80.487 1.00 32.48 78 ILE C O 1
ATOM 1777 N N . SER C 1 81 ? 79.042 15.459 80.823 1.00 33.24 79 SER C N 1
ATOM 1778 C CA . SER C 1 81 ? 79.511 15.538 82.210 1.00 34.89 79 SER C CA 1
ATOM 1779 C C . SER C 1 81 ? 80.759 16.374 82.350 1.00 34.89 79 SER C C 1
ATOM 1780 O O . SER C 1 81 ? 80.793 17.272 83.159 1.00 35.37 79 SER C O 1
ATOM 1783 N N . GLN C 1 82 ? 81.772 16.047 81.550 1.00 36.36 80 GLN C N 1
ATOM 1784 C CA . GLN C 1 82 ? 83.054 16.740 81.450 1.00 37.08 80 GLN C CA 1
ATOM 1785 C C . GLN C 1 82 ? 82.825 18.247 81.351 1.00 37.33 80 GLN C C 1
ATOM 1786 O O . GLN C 1 82 ? 83.262 19.022 82.215 1.00 36.30 80 GLN C O 1
ATOM 1792 N N . ALA C 1 83 ? 82.117 18.628 80.286 1.00 36.69 81 ALA C N 1
ATOM 1793 C CA . ALA C 1 83 ? 81.901 20.025 79.967 1.00 37.37 81 ALA C CA 1
ATOM 1794 C C . ALA C 1 83 ? 81.166 20.786 81.056 1.00 37.26 81 ALA C C 1
ATOM 1795 O O . ALA C 1 83 ? 81.397 21.979 81.229 1.00 37.37 81 ALA C O 1
ATOM 1797 N N . VAL C 1 84 ? 80.311 20.101 81.811 1.00 37.68 82 VAL C N 1
ATOM 1798 C CA . VAL C 1 84 ? 79.345 20.778 82.686 1.00 37.73 82 VAL C CA 1
ATOM 1799 C C . VAL C 1 84 ? 79.670 20.725 84.212 1.00 39.17 82 VAL C C 1
ATOM 1800 O O . VAL C 1 84 ? 79.106 21.508 84.985 1.00 39.36 82 VAL C O 1
ATOM 1804 N N . LYS C 1 85 ? 80.557 19.829 84.643 1.00 38.79 83 LYS C N 1
ATOM 1805 C CA . LYS C 1 85 ? 80.849 19.645 86.076 1.00 40.83 83 LYS C CA 1
ATOM 1806 C C . LYS C 1 85 ? 81.609 20.831 86.711 1.00 41.53 83 LYS C C 1
ATOM 1807 O O . LYS C 1 85 ? 82.373 21.526 86.019 1.00 41.62 83 LYS C O 1
ATOM 1813 N N . THR C 1 86 ? 81.374 21.048 88.011 1.00 43.42 84 THR C N 1
ATOM 1814 C CA . THR C 1 86 ? 82.021 22.149 88.781 1.00 45.51 84 THR C CA 1
ATOM 1815 C C . THR C 1 86 ? 82.590 21.879 90.209 1.00 46.49 84 THR C C 1
ATOM 1816 O O . THR C 1 86 ? 83.686 22.359 90.469 1.00 47.20 84 THR C O 1
ATOM 1820 N N . GLY C 1 87 ? 81.909 21.222 91.146 1.00 47.87 85 GLY C N 1
ATOM 1821 C CA . GLY C 1 87 ? 80.478 21.084 91.252 1.00 48.86 85 GLY C CA 1
ATOM 1822 C C . GLY C 1 87 ? 79.797 21.646 92.494 1.00 49.25 85 GLY C C 1
ATOM 1823 O O . GLY C 1 87 ? 80.356 22.399 93.239 1.00 48.95 85 GLY C O 1
ATOM 1824 N N . GLU C 1 88 ? 78.540 21.272 92.645 1.00 50.41 86 GLU C N 1
ATOM 1825 C CA . GLU C 1 88 ? 77.757 21.448 93.849 1.00 51.71 86 GLU C CA 1
ATOM 1826 C C . GLU C 1 88 ? 76.297 21.727 93.519 1.00 52.08 86 GLU C C 1
ATOM 1827 O O . GLU C 1 88 ? 75.834 22.840 93.574 1.00 51.38 86 GLU C O 1
ATOM 1833 N N . GLY C 1 90 ? 73.295 23.229 90.277 1.00 51.34 88 GLY C N 1
ATOM 1834 C CA . GLY C 1 90 ? 73.861 22.320 89.325 1.00 49.77 88 GLY C CA 1
ATOM 1835 C C . GLY C 1 90 ? 74.388 21.270 90.198 1.00 48.18 88 GLY C C 1
ATOM 1836 O O . GLY C 1 90 ? 74.026 21.155 91.349 1.00 48.69 88 GLY C O 1
ATOM 1837 N N . ASP C 1 91 ? 75.285 20.503 89.628 1.00 46.33 89 ASP C N 1
ATOM 1838 C CA . ASP C 1 91 ? 75.675 20.713 88.270 1.00 44.46 89 ASP C CA 1
ATOM 1839 C C . ASP C 1 91 ? 74.624 20.356 87.230 1.00 42.95 89 ASP C C 1
ATOM 1840 O O . ASP C 1 91 ? 74.677 20.856 86.125 1.00 43.46 89 ASP C O 1
ATOM 1845 N N . GLY C 1 92 ? 73.694 19.473 87.563 1.00 40.51 90 GLY C N 1
ATOM 1846 C CA . GLY C 1 92 ? 72.861 18.852 86.546 1.00 36.98 90 GLY C CA 1
ATOM 1847 C C . GLY C 1 92 ? 72.640 17.348 86.630 1.00 34.90 90 GLY C C 1
ATOM 1848 O O . GLY C 1 92 ? 73.281 16.622 87.441 1.00 33.34 90 GLY C O 1
ATOM 1849 N N . LYS C 1 93 ? 71.699 16.907 85.801 1.00 31.63 91 LYS C N 1
ATOM 1850 C CA . LYS C 1 93 ? 71.360 15.493 85.646 1.00 29.60 91 LYS C CA 1
ATOM 1851 C C . LYS C 1 93 ? 71.134 15.170 84.169 1.00 27.51 91 LYS C C 1
ATOM 1852 O O . LYS C 1 93 ? 70.760 16.038 83.402 1.00 25.47 91 LYS C O 1
ATOM 1858 N N . ILE C 1 94 ? 71.438 13.931 83.789 1.00 25.18 92 ILE C N 1
ATOM 1859 C CA . ILE C 1 94 ? 71.281 13.437 82.436 1.00 24.48 92 ILE C CA 1
ATOM 1860 C C . ILE C 1 94 ? 70.384 12.192 82.532 1.00 23.74 92 ILE C C 1
ATOM 1861 O O . ILE C 1 94 ? 70.612 11.341 83.439 1.00 23.38 92 ILE C O 1
ATOM 1866 N N . PHE C 1 95 ? 69.348 12.131 81.685 1.00 24.10 93 PHE C N 1
ATOM 1867 C CA . PHE C 1 95 ? 68.459 10.963 81.604 1.00 27.50 93 PHE C CA 1
ATOM 1868 C C . PHE C 1 95 ? 68.583 10.346 80.209 1.00 26.79 93 PHE C C 1
ATOM 1869 O O . PHE C 1 95 ? 68.518 11.072 79.214 1.00 28.39 93 PHE C O 1
ATOM 1877 N N . VAL C 1 96 ? 68.631 9.018 80.142 1.00 24.36 94 VAL C N 1
ATOM 1878 C CA . VAL C 1 96 ? 68.515 8.311 78.851 1.00 22.87 94 VAL C CA 1
ATOM 1879 C C . VAL C 1 96 ? 67.166 7.652 78.714 1.00 23.03 94 VAL C C 1
ATOM 1880 O O . VAL C 1 96 ? 66.689 7.036 79.669 1.00 22.55 94 VAL C O 1
ATOM 1884 N N . SER C 1 97 ? 66.495 7.840 77.568 1.00 22.19 95 SER C N 1
ATOM 1885 C CA . SER C 1 97 ? 65.256 7.135 77.373 1.00 21.76 95 SER C CA 1
ATOM 1886 C C . SER C 1 97 ? 65.152 6.476 75.992 1.00 21.72 95 SER C C 1
ATOM 1887 O O . SER C 1 97 ? 65.817 6.923 75.049 1.00 20.73 95 SER C O 1
ATOM 1890 N N . PRO C 1 98 ? 64.282 5.447 75.871 1.00 20.96 96 PRO C N 1
ATOM 1891 C CA . PRO C 1 98 ? 64.208 4.831 74.546 1.00 19.95 96 PRO C CA 1
ATOM 1892 C C . PRO C 1 98 ? 63.384 5.659 73.545 1.00 20.18 96 PRO C C 1
ATOM 1893 O O . PRO C 1 98 ? 62.451 6.369 73.912 1.00 18.62 96 PRO C O 1
ATOM 1897 N N . VAL C 1 99 ? 63.722 5.493 72.273 1.00 18.60 97 VAL C N 1
ATOM 1898 C CA . VAL C 1 99 ? 62.991 6.073 71.167 1.00 18.94 97 VAL C CA 1
ATOM 1899 C C . VAL C 1 99 ? 62.601 4.867 70.234 1.00 18.48 97 VAL C C 1
ATOM 1900 O O . VAL C 1 99 ? 63.455 4.116 69.895 1.00 18.35 97 VAL C O 1
ATOM 1904 N N . ASP C 1 100 ? 61.328 4.692 69.886 1.00 18.13 98 ASP C N 1
ATOM 1905 C CA . ASP C 1 100 ? 60.852 3.632 68.942 1.00 19.46 98 ASP C CA 1
ATOM 1906 C C . ASP C 1 100 ? 61.332 3.944 67.544 1.00 20.38 98 ASP C C 1
ATOM 1907 O O . ASP C 1 100 ? 61.874 3.100 66.860 1.00 20.13 98 ASP C O 1
ATOM 1912 N N . GLU C 1 101 ? 61.213 5.197 67.127 1.00 19.84 99 GLU C N 1
ATOM 1913 C CA . GLU C 1 101 ? 61.706 5.545 65.796 1.00 21.29 99 GLU C CA 1
ATOM 1914 C C . GLU C 1 101 ? 61.884 7.013 65.649 1.00 19.07 99 GLU C C 1
ATOM 1915 O O . GLU C 1 101 ? 61.270 7.812 66.391 1.00 14.95 99 GLU C O 1
ATOM 1921 N N . ILE C 1 102 ? 62.743 7.318 64.705 1.00 20.28 100 ILE C N 1
ATOM 1922 C CA . ILE C 1 102 ? 63.009 8.658 64.267 1.00 22.77 100 ILE C CA 1
ATOM 1923 C C . ILE C 1 102 ? 62.683 8.787 62.774 1.00 23.66 100 ILE C C 1
ATOM 1924 O O . ILE C 1 102 ? 63.110 7.949 61.954 1.00 22.91 100 ILE C O 1
ATOM 1929 N N . VAL C 1 103 ? 61.858 9.777 62.417 1.00 22.53 101 VAL C N 1
ATOM 1930 C CA . VAL C 1 103 ? 61.578 9.989 61.019 1.00 23.50 101 VAL C CA 1
ATOM 1931 C C . VAL C 1 103 ? 62.204 11.327 60.657 1.00 23.94 101 VAL C C 1
ATOM 1932 O O . VAL C 1 103 ? 61.901 12.330 61.292 1.00 23.54 101 VAL C O 1
ATOM 1936 N N . ARG C 1 104 ? 63.091 11.339 59.667 1.00 23.20 102 ARG C N 1
ATOM 1937 C CA . ARG C 1 104 ? 63.699 12.589 59.193 1.00 23.41 102 ARG C CA 1
ATOM 1938 C C . ARG C 1 104 ? 62.905 13.147 58.058 1.00 25.00 102 ARG C C 1
ATOM 1939 O O . ARG C 1 104 ? 62.726 12.463 57.049 1.00 25.17 102 ARG C O 1
ATOM 1947 N N . ILE C 1 105 ? 62.489 14.403 58.179 1.00 25.22 103 ILE C N 1
ATOM 1948 C CA . ILE C 1 105 ? 61.544 15.010 57.213 1.00 27.01 103 ILE C CA 1
ATOM 1949 C C . ILE C 1 105 ? 62.341 15.683 56.061 1.00 28.01 103 ILE C C 1
ATOM 1950 O O . ILE C 1 105 ? 63.263 16.456 56.328 1.00 27.12 103 ILE C O 1
ATOM 1955 N N . ARG C 1 106 ? 62.001 15.403 54.790 1.00 29.86 104 ARG C N 1
ATOM 1956 C CA . ARG C 1 106 ? 62.627 16.206 53.689 1.00 30.64 104 ARG C CA 1
ATOM 1957 C C . ARG C 1 106 ? 61.683 16.477 52.499 1.00 31.02 104 ARG C C 1
ATOM 1958 O O . ARG C 1 106 ? 60.899 15.602 52.180 1.00 32.79 104 ARG C O 1
ATOM 1966 N N . GLY D 1 1 ? 64.735 -0.351 91.886 1.00 34.47 -1 GLY D N 1
ATOM 1967 C CA . GLY D 1 1 ? 65.834 0.024 90.940 1.00 34.86 -1 GLY D CA 1
ATOM 1968 C C . GLY D 1 1 ? 65.439 0.951 89.790 1.00 33.73 -1 GLY D C 1
ATOM 1969 O O . GLY D 1 1 ? 66.274 1.775 89.350 1.00 36.32 -1 GLY D O 1
ATOM 1970 N N . SER D 1 2 ? 64.186 0.837 89.306 1.00 31.33 0 SER D N 1
ATOM 1971 C CA . SER D 1 2 ? 63.767 1.422 87.998 1.00 28.72 0 SER D CA 1
ATOM 1972 C C . SER D 1 2 ? 63.346 2.896 88.093 1.00 26.20 0 SER D C 1
ATOM 1973 O O . SER D 1 2 ? 62.752 3.304 89.090 1.00 24.19 0 SER D O 1
ATOM 1976 N N . MET D 1 3 ? 63.627 3.661 87.034 1.00 24.35 1 MET D N 1
ATOM 1977 C CA . MET D 1 3 ? 63.280 5.094 86.964 1.00 23.75 1 MET D CA 1
ATOM 1978 C C . MET D 1 3 ? 62.174 5.358 85.956 1.00 23.13 1 MET D C 1
ATOM 1979 O O . MET D 1 3 ? 62.064 4.630 85.005 1.00 21.85 1 MET D O 1
ATOM 1984 N N . LYS D 1 4 ? 61.358 6.394 86.173 1.00 21.74 2 LYS D N 1
ATOM 1985 C CA . LYS D 1 4 ? 60.306 6.790 85.202 1.00 22.36 2 LYS D CA 1
ATOM 1986 C C . LYS D 1 4 ? 60.293 8.295 85.000 1.00 22.32 2 LYS D C 1
ATOM 1987 O O . LYS D 1 4 ? 60.718 9.037 85.858 1.00 22.50 2 LYS D O 1
ATOM 1993 N N . LYS D 1 5 ? 59.753 8.731 83.890 1.00 23.16 3 LYS D N 1
ATOM 1994 C CA . LYS D 1 5 ? 59.557 10.137 83.653 1.00 22.37 3 LYS D CA 1
ATOM 1995 C C . LYS D 1 5 ? 58.062 10.378 83.709 1.00 22.55 3 LYS D C 1
ATOM 1996 O O . LYS D 1 5 ? 57.282 9.702 83.027 1.00 21.99 3 LYS D O 1
ATOM 2002 N N . ILE D 1 6 ? 57.670 11.345 84.533 1.00 21.24 4 ILE D N 1
ATOM 2003 C CA . ILE D 1 6 ? 56.299 11.719 84.717 1.00 21.24 4 ILE D CA 1
ATOM 2004 C C . ILE D 1 6 ? 56.216 13.129 84.146 1.00 23.45 4 ILE D C 1
ATOM 2005 O O . ILE D 1 6 ? 56.977 14.019 84.580 1.00 22.73 4 ILE D O 1
ATOM 2010 N N . GLU D 1 7 ? 55.356 13.298 83.143 1.00 22.23 5 GLU D N 1
ATOM 2011 C CA . GLU D 1 7 ? 55.138 14.569 82.486 1.00 23.53 5 GLU D CA 1
ATOM 2012 C C . GLU D 1 7 ? 53.667 14.854 82.585 1.00 22.65 5 GLU D C 1
ATOM 2013 O O . GLU D 1 7 ? 52.866 13.950 82.514 1.00 23.56 5 GLU D O 1
ATOM 2019 N N . ALA D 1 8 ? 53.317 16.114 82.773 1.00 22.29 6 ALA D N 1
ATOM 2020 C CA . ALA D 1 8 ? 51.925 16.516 82.849 1.00 21.96 6 ALA D CA 1
ATOM 2021 C C . ALA D 1 8 ? 51.744 17.855 82.172 1.00 22.72 6 ALA D C 1
ATOM 2022 O O . ALA D 1 8 ? 52.615 18.761 82.265 1.00 21.42 6 ALA D O 1
ATOM 2024 N N . ILE D 1 9 ? 50.653 17.979 81.436 1.00 22.47 7 ILE D N 1
ATOM 2025 C CA . ILE D 1 9 ? 50.258 19.294 80.900 1.00 23.16 7 ILE D CA 1
ATOM 2026 C C . ILE D 1 9 ? 49.099 19.731 81.786 1.00 23.20 7 ILE D C 1
ATOM 2027 O O . ILE D 1 9 ? 48.101 19.007 81.929 1.00 24.04 7 ILE D O 1
ATOM 2032 N N . ILE D 1 10 ? 49.210 20.912 82.371 1.00 23.45 8 ILE D N 1
ATOM 2033 C CA . ILE D 1 10 ? 48.189 21.380 83.302 1.00 22.86 8 ILE D CA 1
ATOM 2034 C C . ILE D 1 10 ? 47.740 22.779 82.859 1.00 24.22 8 ILE D C 1
ATOM 2035 O O . ILE D 1 10 ? 48.483 23.468 82.166 1.00 22.59 8 ILE D O 1
ATOM 2040 N N . ARG D 1 11 ? 46.548 23.175 83.315 1.00 25.73 9 ARG D N 1
ATOM 2041 C CA . ARG D 1 11 ? 46.073 24.543 83.267 1.00 26.79 9 ARG D CA 1
ATOM 2042 C C . ARG D 1 11 ? 47.078 25.440 83.995 1.00 25.53 9 ARG D C 1
ATOM 2043 O O . ARG D 1 11 ? 47.557 25.083 85.088 1.00 23.38 9 ARG D O 1
ATOM 2051 N N . SER D 1 12 ? 47.410 26.580 83.387 1.00 25.69 10 SER D N 1
ATOM 2052 C CA . SER D 1 12 ? 48.394 27.527 83.958 1.00 26.17 10 SER D CA 1
ATOM 2053 C C . SER D 1 12 ? 48.085 28.049 85.316 1.00 26.77 10 SER D C 1
ATOM 2054 O O . SER D 1 12 ? 48.997 28.292 86.104 1.00 26.02 10 SER D O 1
ATOM 2057 N N . ASP D 1 13 ? 46.794 28.211 85.594 1.00 28.78 11 ASP D N 1
ATOM 2058 C CA . ASP D 1 13 ? 46.372 28.779 86.837 1.00 30.35 11 ASP D CA 1
ATOM 2059 C C . ASP D 1 13 ? 46.603 27.819 88.004 1.00 30.74 11 ASP D C 1
ATOM 2060 O O . ASP D 1 13 ? 46.635 28.248 89.160 1.00 30.85 11 ASP D O 1
ATOM 2065 N N . LYS D 1 14 ? 46.856 26.533 87.691 1.00 28.59 12 LYS D N 1
ATOM 2066 C CA . LYS D 1 14 ? 47.136 25.523 88.722 1.00 27.84 12 LYS D CA 1
ATOM 2067 C C . LYS D 1 14 ? 48.612 25.334 89.062 1.00 26.91 12 LYS D C 1
ATOM 2068 O O . LYS D 1 14 ? 48.966 24.451 89.852 1.00 27.24 12 LYS D O 1
ATOM 2074 N N . LEU D 1 15 ? 49.450 26.228 88.552 1.00 25.21 13 LEU D N 1
ATOM 2075 C CA . LEU D 1 15 ? 50.865 26.222 88.838 1.00 23.39 13 LEU D CA 1
ATOM 2076 C C . LEU D 1 15 ? 51.199 26.327 90.319 1.00 23.37 13 LEU D C 1
ATOM 2077 O O . LEU D 1 15 ? 52.003 25.521 90.823 1.00 20.78 13 LEU D O 1
ATOM 2082 N N . GLU D 1 16 ? 50.609 27.330 91.006 1.00 22.53 14 GLU D N 1
ATOM 2083 C CA . GLU D 1 16 ? 50.898 27.461 92.456 1.00 22.76 14 GLU D CA 1
ATOM 2084 C C . GLU D 1 16 ? 50.523 26.225 93.233 1.00 21.26 14 GLU D C 1
ATOM 2085 O O . GLU D 1 16 ? 51.312 25.724 94.038 1.00 21.90 14 GLU D O 1
ATOM 2091 N N . ASP D 1 17 ? 49.328 25.718 92.951 1.00 22.59 15 ASP D N 1
ATOM 2092 C CA . ASP D 1 17 ? 48.705 24.617 93.732 1.00 22.91 15 ASP D CA 1
ATOM 2093 C C . ASP D 1 17 ? 49.538 23.314 93.599 1.00 23.42 15 ASP D C 1
ATOM 2094 O O . ASP D 1 17 ? 49.890 22.666 94.587 1.00 22.00 15 ASP D O 1
ATOM 2099 N N . LEU D 1 18 ? 49.955 23.029 92.374 1.00 23.73 16 LEU D N 1
ATOM 2100 C CA . LEU D 1 18 ? 50.958 21.985 92.114 1.00 23.72 16 LEU D CA 1
ATOM 2101 C C . LEU D 1 18 ? 52.343 22.198 92.793 1.00 23.54 16 LEU D C 1
ATOM 2102 O O . LEU D 1 18 ? 52.847 21.315 93.512 1.00 22.62 16 LEU D O 1
ATOM 2107 N N . LYS D 1 19 ? 52.939 23.369 92.611 1.00 22.76 17 LYS D N 1
ATOM 2108 C CA . LYS D 1 19 ? 54.132 23.714 93.381 1.00 21.86 17 LYS D CA 1
ATOM 2109 C C . LYS D 1 19 ? 54.027 23.370 94.901 1.00 23.59 17 LYS D C 1
ATOM 2110 O O . LYS D 1 19 ? 54.935 22.724 95.497 1.00 23.05 17 LYS D O 1
ATOM 2116 N N . ALA D 1 20 ? 52.955 23.857 95.512 1.00 22.84 18 ALA D N 1
ATOM 2117 C CA . ALA D 1 20 ? 52.774 23.803 96.948 1.00 22.75 18 ALA D CA 1
ATOM 2118 C C . ALA D 1 20 ? 52.575 22.364 97.360 1.00 23.20 18 ALA D C 1
ATOM 2119 O O . ALA D 1 20 ? 53.117 21.944 98.391 1.00 20.22 18 ALA D O 1
ATOM 2121 N N . ALA D 1 21 ? 51.776 21.639 96.563 1.00 23.48 19 ALA D N 1
ATOM 2122 C CA . ALA D 1 21 ? 51.528 20.208 96.858 1.00 24.62 19 ALA D CA 1
ATOM 2123 C C . ALA D 1 21 ? 52.830 19.421 96.717 1.00 24.83 19 ALA D C 1
ATOM 2124 O O . ALA D 1 21 ? 53.124 18.559 97.531 1.00 25.68 19 ALA D O 1
ATOM 2126 N N . LEU D 1 22 ? 53.662 19.739 95.731 1.00 24.82 20 LEU D N 1
ATOM 2127 C CA . LEU D 1 22 ? 54.973 19.033 95.636 1.00 26.08 20 LEU D CA 1
ATOM 2128 C C . LEU D 1 22 ? 56.019 19.380 96.696 1.00 26.73 20 LEU D C 1
ATOM 2129 O O . LEU D 1 22 ? 56.865 18.504 97.070 1.00 26.94 20 LEU D O 1
ATOM 2134 N N . VAL D 1 23 ? 55.977 20.616 97.200 1.00 26.52 21 VAL D N 1
ATOM 2135 C CA . VAL D 1 23 ? 56.883 21.037 98.291 1.00 28.22 21 VAL D CA 1
ATOM 2136 C C . VAL D 1 23 ? 56.610 20.228 99.573 1.00 30.13 21 VAL D C 1
ATOM 2137 O O . VAL D 1 23 ? 57.539 19.711 100.246 1.00 29.73 21 VAL D O 1
ATOM 2141 N N . GLN D 1 24 ? 55.331 20.158 99.898 1.00 32.31 22 GLN D N 1
ATOM 2142 C CA . GLN D 1 24 ? 54.825 19.427 101.032 1.00 35.20 22 GLN D CA 1
ATOM 2143 C C . GLN D 1 24 ? 55.259 17.984 100.973 1.00 35.46 22 GLN D C 1
ATOM 2144 O O . GLN D 1 24 ? 55.717 17.470 101.958 1.00 35.90 22 GLN D O 1
ATOM 2150 N N . SER D 1 25 ? 55.142 17.363 99.802 1.00 35.15 23 SER D N 1
ATOM 2151 C CA . SER D 1 25 ? 55.523 15.971 99.594 1.00 35.02 23 SER D CA 1
ATOM 2152 C C . SER D 1 25 ? 56.996 15.712 99.543 1.00 33.88 23 SER D C 1
ATOM 2153 O O . SER D 1 25 ? 57.402 14.545 99.433 1.00 32.84 23 SER D O 1
ATOM 2156 N N . GLY D 1 26 ? 57.789 16.780 99.585 1.00 32.13 24 GLY D N 1
ATOM 2157 C CA . GLY D 1 26 ? 59.241 16.650 99.537 1.00 31.16 24 GLY D CA 1
ATOM 2158 C C . GLY D 1 26 ? 59.770 16.275 98.170 1.00 30.48 24 GLY D C 1
ATOM 2159 O O . GLY D 1 26 ? 60.943 15.880 98.057 1.00 29.94 24 GLY D O 1
ATOM 2160 N N . PHE D 1 27 ? 58.919 16.405 97.138 1.00 29.40 25 PHE D N 1
ATOM 2161 C CA . PHE D 1 27 ? 59.229 15.964 95.749 1.00 29.76 25 PHE D CA 1
ATOM 2162 C C . PHE D 1 27 ? 59.675 17.141 94.837 1.00 28.59 25 PHE D C 1
ATOM 2163 O O . PHE D 1 27 ? 60.226 16.917 93.761 1.00 28.57 25 PHE D O 1
ATOM 2171 N N . ILE D 1 28 ? 59.340 18.367 95.213 1.00 27.50 26 ILE D N 1
ATOM 2172 C CA . ILE D 1 28 ? 59.614 19.569 94.374 1.00 27.73 26 ILE D CA 1
ATOM 2173 C C . ILE D 1 28 ? 61.011 19.577 93.642 1.00 26.84 26 ILE D C 1
ATOM 2174 O O . ILE D 1 28 ? 61.112 19.988 92.483 1.00 26.61 26 ILE D O 1
ATOM 2179 N N . LYS D 1 29 ? 62.079 19.154 94.319 1.00 26.48 27 LYS D N 1
ATOM 2180 C CA . LYS D 1 29 ? 63.428 19.231 93.748 1.00 27.79 27 LYS D CA 1
ATOM 2181 C C . LYS D 1 29 ? 63.586 18.523 92.412 1.00 27.11 27 LYS D C 1
ATOM 2182 O O . LYS D 1 29 ? 64.378 18.954 91.547 1.00 26.57 27 LYS D O 1
ATOM 2188 N N . GLY D 1 30 ? 62.822 17.452 92.232 1.00 25.77 28 GLY D N 1
ATOM 2189 C CA . GLY D 1 30 ? 62.833 16.713 90.933 1.00 27.21 28 GLY D CA 1
ATOM 2190 C C . GLY D 1 30 ? 62.080 17.340 89.754 1.00 26.83 28 GLY D C 1
ATOM 2191 O O . GLY D 1 30 ? 62.042 16.760 88.664 1.00 27.86 28 GLY D O 1
ATOM 2192 N N . MET D 1 31 ? 61.455 18.504 89.962 1.00 25.84 29 MET D N 1
ATOM 2193 C CA . MET D 1 31 ? 60.522 19.048 88.971 1.00 24.66 29 MET D CA 1
ATOM 2194 C C . MET D 1 31 ? 61.105 20.217 88.135 1.00 23.47 29 MET D C 1
ATOM 2195 O O . MET D 1 31 ? 61.682 21.139 88.673 1.00 22.59 29 MET D O 1
ATOM 2200 N N . THR D 1 32 ? 60.964 20.137 86.824 1.00 21.69 30 THR D N 1
ATOM 2201 C CA . THR D 1 32 ? 61.182 21.332 85.976 1.00 22.68 30 THR D CA 1
ATOM 2202 C C . THR D 1 32 ? 59.855 21.719 85.355 1.00 21.21 30 THR D C 1
ATOM 2203 O O . THR D 1 32 ? 59.002 20.871 85.110 1.00 18.78 30 THR D O 1
ATOM 2207 N N . ILE D 1 33 ? 59.681 22.963 85.106 1.00 21.28 31 ILE D N 1
ATOM 2208 C CA . ILE D 1 33 ? 58.441 23.365 84.526 1.00 21.09 31 ILE D CA 1
ATOM 2209 C C . ILE D 1 33 ? 58.721 24.348 83.367 1.00 21.44 31 ILE D C 1
ATOM 2210 O O . ILE D 1 33 ? 59.663 25.183 83.399 1.00 18.03 31 ILE D O 1
ATOM 2215 N N . SER D 1 34 ? 57.967 24.427 82.359 1.00 20.10 32 SER D N 1
ATOM 2216 C CA . SER D 1 34 ? 58.112 25.376 81.285 1.00 20.62 32 SER D CA 1
ATOM 2217 C C . SER D 1 34 ? 56.707 25.736 80.797 1.00 21.87 32 SER D C 1
ATOM 2218 O O . SER D 1 34 ? 55.688 25.060 81.151 1.00 20.80 32 SER D O 1
ATOM 2221 N N . GLN D 1 35 ? 56.601 26.844 80.067 1.00 21.13 33 GLN D N 1
ATOM 2222 C CA . GLN D 1 35 ? 55.283 27.271 79.641 1.00 21.47 33 GLN D CA 1
ATOM 2223 C C . GLN D 1 35 ? 55.149 26.915 78.183 1.00 22.16 33 GLN D C 1
ATOM 2224 O O . GLN D 1 35 ? 56.086 27.135 77.450 1.00 24.08 33 GLN D O 1
ATOM 2230 N N . VAL D 1 36 ? 54.010 26.337 77.786 1.00 21.08 34 VAL D N 1
ATOM 2231 C CA . VAL D 1 36 ? 53.802 25.859 76.420 1.00 20.72 34 VAL D CA 1
ATOM 2232 C C . VAL D 1 36 ? 52.465 26.375 75.886 1.00 21.09 34 VAL D C 1
ATOM 2233 O O . VAL D 1 36 ? 51.589 26.866 76.613 1.00 21.45 34 VAL D O 1
ATOM 2237 N N . LEU D 1 37 ? 52.269 26.240 74.607 1.00 21.31 35 LEU D N 1
ATOM 2238 C CA . LEU D 1 37 ? 50.961 26.527 74.075 1.00 21.62 35 LEU D CA 1
ATOM 2239 C C . LEU D 1 37 ? 50.180 25.299 73.727 1.00 20.56 35 LEU D C 1
ATOM 2240 O O . LEU D 1 37 ? 50.730 24.390 73.103 1.00 20.36 35 LEU D O 1
ATOM 2245 N N . GLY D 1 38 ? 48.889 25.327 73.992 1.00 19.26 36 GLY D N 1
ATOM 2246 C CA . GLY D 1 38 ? 48.046 24.174 73.659 1.00 20.66 36 GLY D CA 1
ATOM 2247 C C . GLY D 1 38 ? 46.760 24.699 73.039 1.00 21.86 36 GLY D C 1
ATOM 2248 O O . GLY D 1 38 ? 46.584 25.920 72.828 1.00 20.26 36 GLY D O 1
ATOM 2249 N N . PHE D 1 39 ? 45.818 23.804 72.787 1.00 23.31 37 PHE D N 1
ATOM 2250 C CA . PHE D 1 39 ? 44.630 24.201 72.009 1.00 24.35 37 PHE D CA 1
ATOM 2251 C C . PHE D 1 39 ? 43.380 23.549 72.571 1.00 26.41 37 PHE D C 1
ATOM 2252 O O . PHE D 1 39 ? 43.429 22.401 73.061 1.00 25.55 37 PHE D O 1
ATOM 2260 N N . GLY D 1 40 ? 42.256 24.249 72.483 1.00 26.98 38 GLY D N 1
ATOM 2261 C CA . GLY D 1 40 ? 40.994 23.654 72.776 1.00 29.29 38 GLY D CA 1
ATOM 2262 C C . GLY D 1 40 ? 40.000 23.858 71.653 1.00 33.17 38 GLY D C 1
ATOM 2263 O O . GLY D 1 40 ? 40.354 24.171 70.491 1.00 30.98 38 GLY D O 1
ATOM 2264 N N . ASN D 1 41 ? 38.739 23.671 72.016 1.00 37.21 39 ASN D N 1
ATOM 2265 C CA . ASN D 1 41 ? 37.638 23.744 71.058 1.00 41.23 39 ASN D CA 1
ATOM 2266 C C . ASN D 1 41 ? 36.690 24.879 71.452 1.00 43.22 39 ASN D C 1
ATOM 2267 O O . ASN D 1 41 ? 36.486 25.133 72.652 1.00 43.74 39 ASN D O 1
ATOM 2272 N N . GLN D 1 42 ? 36.112 25.544 70.449 1.00 45.37 40 GLN D N 1
ATOM 2273 C CA . GLN D 1 42 ? 35.535 26.904 70.614 1.00 47.54 40 GLN D CA 1
ATOM 2274 C C . GLN D 1 42 ? 34.489 27.168 71.734 1.00 48.14 40 GLN D C 1
ATOM 2275 O O . GLN D 1 42 ? 34.036 26.251 72.450 1.00 49.47 40 GLN D O 1
ATOM 2281 N N . PRO D 1 56 ? 40.320 26.613 66.421 1.00 20.00 54 PRO D N 1
ATOM 2282 C CA . PRO D 1 56 ? 40.364 26.177 67.801 1.00 20.00 54 PRO D CA 1
ATOM 2283 C C . PRO D 1 56 ? 40.824 27.277 68.744 1.00 20.00 54 PRO D C 1
ATOM 2284 O O . PRO D 1 56 ? 41.514 28.184 68.388 1.00 38.41 54 PRO D O 1
ATOM 2288 N N . THR D 1 57 ? 40.438 27.167 69.985 1.00 20.00 55 THR D N 1
ATOM 2289 C CA . THR D 1 57 ? 40.863 28.115 70.955 1.00 20.00 55 THR D CA 1
ATOM 2290 C C . THR D 1 57 ? 42.312 27.879 71.282 1.00 20.00 55 THR D C 1
ATOM 2291 O O . THR D 1 57 ? 42.803 26.820 71.104 1.00 34.29 55 THR D O 1
ATOM 2295 N N . LEU D 1 58 ? 42.964 28.910 71.771 1.00 32.61 56 LEU D N 1
ATOM 2296 C CA . LEU D 1 58 ? 44.354 28.921 72.129 1.00 31.26 56 LEU D CA 1
ATOM 2297 C C . LEU D 1 58 ? 44.500 28.956 73.623 1.00 29.95 56 LEU D C 1
ATOM 2298 O O . LEU D 1 58 ? 43.899 29.756 74.253 1.00 29.65 56 LEU D O 1
ATOM 2303 N N . LEU D 1 59 ? 45.328 28.089 74.170 1.00 28.15 57 LEU D N 1
ATOM 2304 C CA . LEU D 1 59 ? 45.417 27.910 75.614 1.00 26.59 57 LEU D CA 1
ATOM 2305 C C . LEU D 1 59 ? 46.869 28.030 76.116 1.00 26.96 57 LEU D C 1
ATOM 2306 O O . LEU D 1 59 ? 47.777 27.448 75.534 1.00 27.42 57 LEU D O 1
ATOM 2311 N N . ALA D 1 60 ? 47.083 28.795 77.184 1.00 26.15 58 ALA D N 1
ATOM 2312 C CA . ALA D 1 60 ? 48.382 28.841 77.859 1.00 26.21 58 ALA D CA 1
ATOM 2313 C C . ALA D 1 60 ? 48.491 27.688 78.857 1.00 25.79 58 ALA D C 1
ATOM 2314 O O . ALA D 1 60 ? 47.614 27.480 79.733 1.00 25.97 58 ALA D O 1
ATOM 2316 N N . LYS D 1 61 ? 49.538 26.886 78.713 1.00 23.64 59 LYS D N 1
ATOM 2317 C CA . LYS D 1 61 ? 49.683 25.758 79.622 1.00 22.56 59 LYS D CA 1
ATOM 2318 C C . LYS D 1 61 ? 51.051 25.721 80.308 1.00 21.27 59 LYS D C 1
ATOM 2319 O O . LYS D 1 61 ? 51.992 26.364 79.866 1.00 20.19 59 LYS D O 1
ATOM 2325 N N . VAL D 1 62 ? 51.129 24.902 81.350 1.00 20.63 60 VAL D N 1
ATOM 2326 C CA . VAL D 1 62 ? 52.402 24.536 81.980 1.00 20.57 60 VAL D CA 1
ATOM 2327 C C . VAL D 1 62 ? 52.656 23.084 81.691 1.00 21.17 60 VAL D C 1
ATOM 2328 O O . VAL D 1 62 ? 51.745 22.257 81.802 1.00 21.46 60 VAL D O 1
ATOM 2332 N N . LYS D 1 63 ? 53.897 22.788 81.318 1.00 21.17 61 LYS D N 1
ATOM 2333 C CA . LYS D 1 63 ? 54.402 21.408 81.110 1.00 21.79 61 LYS D CA 1
ATOM 2334 C C . LYS D 1 63 ? 55.302 21.116 82.303 1.00 22.66 61 LYS D C 1
ATOM 2335 O O . LYS D 1 63 ? 56.216 21.895 82.631 1.00 22.08 61 LYS D O 1
ATOM 2341 N N . VAL D 1 64 ? 54.997 20.013 82.973 1.00 21.80 62 VAL D N 1
ATOM 2342 C CA . VAL D 1 64 ? 55.625 19.617 84.199 1.00 22.25 62 VAL D CA 1
ATOM 2343 C C . VAL D 1 64 ? 56.516 18.403 83.842 1.00 21.97 62 VAL D C 1
ATOM 2344 O O . VAL D 1 64 ? 56.093 17.533 83.085 1.00 21.30 62 VAL D O 1
ATOM 2348 N N . GLU D 1 65 ? 57.720 18.324 84.389 1.00 22.03 63 GLU D N 1
ATOM 2349 C CA . GLU D 1 65 ? 58.571 17.183 84.073 1.00 22.78 63 GLU D CA 1
ATOM 2350 C C . GLU D 1 65 ? 59.336 16.680 85.285 1.00 21.44 63 GLU D C 1
ATOM 2351 O O . GLU D 1 65 ? 60.212 17.377 85.798 1.00 21.62 63 GLU D O 1
ATOM 2357 N N . ILE D 1 66 ? 59.022 15.472 85.748 1.00 21.68 64 ILE D N 1
ATOM 2358 C CA . ILE D 1 66 ? 59.793 14.934 86.853 1.00 23.52 64 ILE D CA 1
ATOM 2359 C C . ILE D 1 66 ? 60.252 13.500 86.628 1.00 24.76 64 ILE D C 1
ATOM 2360 O O . ILE D 1 66 ? 59.501 12.672 86.086 1.00 24.51 64 ILE D O 1
ATOM 2365 N N . VAL D 1 67 ? 61.495 13.227 87.014 1.00 24.69 65 VAL D N 1
ATOM 2366 C CA . VAL D 1 67 ? 62.082 11.909 86.848 1.00 26.92 65 VAL D CA 1
ATOM 2367 C C . VAL D 1 67 ? 62.083 11.304 88.232 1.00 26.53 65 VAL D C 1
ATOM 2368 O O . VAL D 1 67 ? 62.625 11.910 89.170 1.00 26.94 65 VAL D O 1
ATOM 2372 N N . ALA D 1 68 ? 61.403 10.161 88.387 1.00 24.20 66 ALA D N 1
ATOM 2373 C CA . ALA D 1 68 ? 61.128 9.643 89.705 1.00 25.02 66 ALA D CA 1
ATOM 2374 C C . ALA D 1 68 ? 61.410 8.165 89.789 1.00 25.47 66 ALA D C 1
ATOM 2375 O O . ALA D 1 68 ? 61.490 7.468 88.754 1.00 25.98 66 ALA D O 1
ATOM 2377 N N . HIS D 1 69 ? 61.528 7.697 91.031 1.00 25.39 67 HIS D N 1
ATOM 2378 C CA . HIS D 1 69 ? 61.583 6.276 91.321 1.00 25.30 67 HIS D CA 1
ATOM 2379 C C . HIS D 1 69 ? 60.249 5.633 90.938 1.00 25.04 67 HIS D C 1
ATOM 2380 O O . HIS D 1 69 ? 59.184 6.190 91.201 1.00 24.31 67 HIS D O 1
ATOM 2387 N N . ASP D 1 70 ? 60.325 4.468 90.279 1.00 24.89 68 ASP D N 1
ATOM 2388 C CA . ASP D 1 70 ? 59.141 3.743 89.892 1.00 23.69 68 ASP D CA 1
ATOM 2389 C C . ASP D 1 70 ? 58.138 3.639 91.034 1.00 23.52 68 ASP D C 1
ATOM 2390 O O . ASP D 1 70 ? 56.929 3.815 90.831 1.00 23.93 68 ASP D O 1
ATOM 2395 N N . ALA D 1 71 ? 58.609 3.329 92.243 1.00 23.26 69 ALA D N 1
ATOM 2396 C CA . ALA D 1 71 ? 57.645 3.150 93.359 1.00 24.69 69 ALA D CA 1
ATOM 2397 C C . ALA D 1 71 ? 56.990 4.454 93.813 1.00 24.49 69 ALA D C 1
ATOM 2398 O O . ALA D 1 71 ? 56.006 4.425 94.484 1.00 25.71 69 ALA D O 1
ATOM 2400 N N . ALA D 1 72 ? 57.531 5.601 93.425 1.00 25.68 70 ALA D N 1
ATOM 2401 C CA . ALA D 1 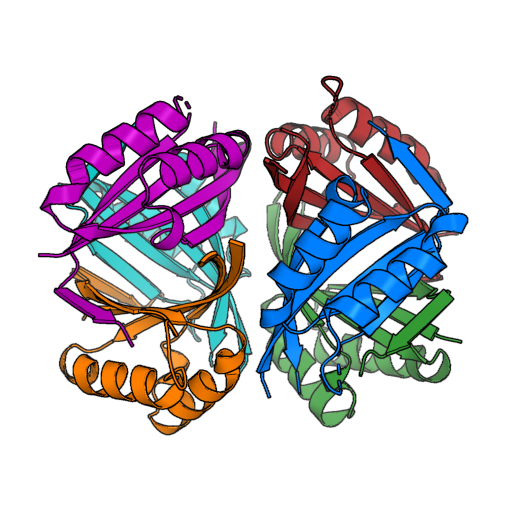72 ? 56.883 6.889 93.806 1.00 26.13 70 ALA D CA 1
ATOM 2402 C C . ALA D 1 72 ? 55.906 7.372 92.745 1.00 25.21 70 ALA D C 1
ATOM 2403 O O . ALA D 1 72 ? 55.249 8.406 92.909 1.00 24.35 70 ALA D O 1
ATOM 2405 N N . VAL D 1 73 ? 55.847 6.644 91.627 1.00 24.34 71 VAL D N 1
ATOM 2406 C CA . VAL D 1 73 ? 55.031 7.070 90.479 1.00 23.49 71 VAL D CA 1
ATOM 2407 C C . VAL D 1 73 ? 53.553 7.233 90.813 1.00 24.00 71 VAL D C 1
ATOM 2408 O O . VAL D 1 73 ? 52.962 8.292 90.494 1.00 23.13 71 VAL D O 1
ATOM 2412 N N . GLU D 1 74 ? 52.927 6.215 91.441 1.00 24.14 72 GLU D N 1
ATOM 2413 C CA . GLU D 1 74 ? 51.493 6.351 91.735 1.00 24.07 72 GLU D CA 1
ATOM 2414 C C . GLU D 1 74 ? 51.221 7.539 92.645 1.00 23.40 72 GLU D C 1
ATOM 2415 O O . GLU D 1 74 ? 50.215 8.191 92.496 1.00 21.51 72 GLU D O 1
ATOM 2421 N N . GLU D 1 75 ? 52.068 7.734 93.654 1.00 24.66 73 GLU D N 1
ATOM 2422 C CA . GLU D 1 75 ? 51.859 8.850 94.602 1.00 25.42 73 GLU D CA 1
ATOM 2423 C C . GLU D 1 75 ? 51.926 10.148 93.844 1.00 26.27 73 GLU D C 1
ATOM 2424 O O . GLU D 1 75 ? 51.111 11.042 94.075 1.00 27.08 73 GLU D O 1
ATOM 2430 N N . MET D 1 76 ? 52.888 10.223 92.929 1.00 24.67 74 MET D N 1
ATOM 2431 C CA . MET D 1 76 ? 53.099 11.411 92.174 1.00 26.55 74 MET D CA 1
ATOM 2432 C C . MET D 1 76 ? 51.901 11.779 91.338 1.00 25.41 74 MET D C 1
ATOM 2433 O O . MET D 1 76 ? 51.559 12.930 91.289 1.00 25.10 74 MET D O 1
ATOM 2438 N N . ILE D 1 77 ? 51.290 10.785 90.686 1.00 25.24 75 ILE D N 1
ATOM 2439 C CA . ILE D 1 77 ? 50.047 10.925 89.898 1.00 25.05 75 ILE D CA 1
ATOM 2440 C C . ILE D 1 77 ? 48.908 11.398 90.768 1.00 25.12 75 ILE D C 1
ATOM 2441 O O . ILE D 1 77 ? 48.171 12.300 90.364 1.00 24.72 75 ILE D O 1
ATOM 2446 N N . THR D 1 78 ? 48.765 10.795 91.966 1.00 25.91 76 THR D N 1
ATOM 2447 C CA . THR D 1 78 ? 47.734 11.176 92.914 1.00 25.85 76 THR D CA 1
ATOM 2448 C C . THR D 1 78 ? 47.898 12.629 93.276 1.00 25.72 76 THR D C 1
ATOM 2449 O O . THR D 1 78 ? 46.935 13.395 93.240 1.00 23.87 76 THR D O 1
ATOM 2453 N N . THR D 1 79 ? 49.158 12.985 93.552 1.00 26.58 77 THR D N 1
ATOM 2454 C CA . THR D 1 79 ? 49.525 14.308 93.991 1.00 26.21 77 THR D CA 1
ATOM 2455 C C . THR D 1 79 ? 49.196 15.369 92.960 1.00 25.28 77 THR D C 1
ATOM 2456 O O . THR D 1 79 ? 48.514 16.357 93.268 1.00 24.63 77 THR D O 1
ATOM 2460 N N . ILE D 1 80 ? 49.693 15.185 91.742 1.00 24.91 78 ILE D N 1
ATOM 2461 C CA . ILE D 1 80 ? 49.390 16.118 90.621 1.00 23.36 78 ILE D CA 1
ATOM 2462 C C . ILE D 1 80 ? 47.874 16.199 90.353 1.00 25.19 78 ILE D C 1
ATOM 2463 O O . ILE D 1 80 ? 47.272 17.331 90.301 1.00 23.07 78 ILE D O 1
ATOM 2468 N N . SER D 1 81 ? 47.267 15.025 90.159 1.00 24.78 79 SER D N 1
ATOM 2469 C CA . SER D 1 81 ? 45.814 14.927 89.945 1.00 29.02 79 SER D CA 1
ATOM 2470 C C . SER D 1 81 ? 45.006 15.698 90.963 1.00 28.56 79 SER D C 1
ATOM 2471 O O . SER D 1 81 ? 44.202 16.551 90.607 1.00 28.90 79 SER D O 1
ATOM 2474 N N . GLN D 1 82 ? 45.278 15.441 92.229 1.00 30.63 80 GLN D N 1
ATOM 2475 C CA . GLN D 1 82 ? 44.610 16.185 93.289 1.00 31.18 80 GLN D CA 1
ATOM 2476 C C . GLN D 1 82 ? 44.898 17.675 93.284 1.00 30.76 80 GLN D C 1
ATOM 2477 O O . GLN D 1 82 ? 44.000 18.478 93.546 1.00 29.51 80 GLN D O 1
ATOM 2483 N N . ALA D 1 83 ? 46.144 18.056 92.994 1.00 29.01 81 ALA D N 1
ATOM 2484 C CA . ALA D 1 83 ? 46.506 19.464 93.094 1.00 29.33 81 ALA D CA 1
ATOM 2485 C C . ALA D 1 83 ? 45.845 20.290 91.996 1.00 29.71 81 ALA D C 1
ATOM 2486 O O . ALA D 1 83 ? 45.525 21.451 92.193 1.00 28.51 81 ALA D O 1
ATOM 2488 N N . VAL D 1 84 ? 45.619 19.687 90.839 1.00 29.56 82 VAL D N 1
ATOM 2489 C CA . VAL D 1 84 ? 45.287 20.489 89.701 1.00 32.35 82 VAL D CA 1
ATOM 2490 C C . VAL D 1 84 ? 43.873 20.288 89.127 1.00 33.14 82 VAL D C 1
ATOM 2491 O O . VAL D 1 84 ? 43.473 21.026 88.226 1.00 34.50 82 VAL D O 1
ATOM 2495 N N . LYS D 1 85 ? 43.123 19.310 89.620 1.00 35.28 83 LYS D N 1
ATOM 2496 C CA . LYS D 1 85 ? 41.753 19.088 89.079 1.00 37.22 83 LYS D CA 1
ATOM 2497 C C . LYS D 1 85 ? 40.699 20.127 89.486 1.00 39.39 83 LYS D C 1
ATOM 2498 O O . LYS D 1 85 ? 40.775 20.722 90.552 1.00 39.11 83 LYS D O 1
ATOM 2504 N N . THR D 1 86 ? 39.765 20.332 88.581 1.00 41.82 84 THR D N 1
ATOM 2505 C CA . THR D 1 86 ? 38.580 21.133 88.741 1.00 43.85 84 THR D CA 1
ATOM 2506 C C . THR D 1 86 ? 37.483 20.309 88.093 1.00 46.10 84 THR D C 1
ATOM 2507 O O . THR D 1 86 ? 36.427 20.135 88.657 1.00 46.52 84 THR D O 1
ATOM 2511 N N . GLY D 1 87 ? 37.807 19.803 86.906 1.00 47.79 85 GLY D N 1
ATOM 2512 C CA . GLY D 1 87 ? 37.084 18.808 86.144 1.00 49.72 85 GLY D CA 1
ATOM 2513 C C . GLY D 1 87 ? 36.108 19.282 85.082 1.00 51.03 85 GLY D C 1
ATOM 2514 O O . GLY D 1 87 ? 35.021 19.548 85.460 1.00 51.25 85 GLY D O 1
ATOM 2515 N N . GLU D 1 88 ? 36.429 19.276 83.789 1.00 52.13 86 GLU D N 1
ATOM 2516 C CA . GLU D 1 88 ? 37.741 19.408 83.186 1.00 53.18 86 GLU D CA 1
ATOM 2517 C C . GLU D 1 88 ? 37.426 20.040 81.852 1.00 53.37 86 GLU D C 1
ATOM 2518 O O . GLU D 1 88 ? 36.281 19.938 81.441 1.00 53.45 86 GLU D O 1
ATOM 2524 N N . ASP D 1 91 ? 41.302 20.292 82.379 1.00 40.03 89 ASP D N 1
ATOM 2525 C CA . ASP D 1 91 ? 42.189 20.026 83.500 1.00 39.86 89 ASP D CA 1
ATOM 2526 C C . ASP D 1 91 ? 43.579 19.594 83.010 1.00 39.08 89 ASP D C 1
ATOM 2527 O O . ASP D 1 91 ? 44.595 20.074 83.532 1.00 40.29 89 ASP D O 1
ATOM 2532 N N . GLY D 1 92 ? 43.626 18.667 82.048 1.00 36.97 90 GLY D N 1
ATOM 2533 C CA . GLY D 1 92 ? 44.896 18.188 81.543 1.00 34.40 90 GLY D CA 1
ATOM 2534 C C . GLY D 1 92 ? 45.192 16.705 81.732 1.00 32.74 90 GLY D C 1
ATOM 2535 O O . GLY D 1 92 ? 44.278 15.877 81.926 1.00 31.84 90 GLY D O 1
ATOM 2536 N N . LYS D 1 93 ? 46.475 16.349 81.664 1.00 28.74 91 LYS D N 1
ATOM 2537 C CA . LYS D 1 93 ? 46.801 14.938 81.670 1.00 27.01 91 LYS D CA 1
ATOM 2538 C C . LYS D 1 93 ? 48.190 14.662 82.168 1.00 24.59 91 LYS D C 1
ATOM 2539 O O . LYS D 1 93 ? 49.023 15.544 82.247 1.00 23.40 91 LYS D O 1
ATOM 2545 N N . ILE D 1 94 ? 48.430 13.434 82.561 1.00 21.53 92 ILE D N 1
ATOM 2546 C CA . ILE D 1 94 ? 49.712 13.105 83.057 1.00 21.05 92 ILE D CA 1
ATOM 2547 C C . ILE D 1 94 ? 50.142 11.890 82.251 1.00 21.04 92 ILE D C 1
ATOM 2548 O O . ILE D 1 94 ? 49.326 11.032 81.966 1.00 21.58 92 ILE D O 1
ATOM 2553 N N . PHE D 1 95 ? 51.404 11.790 81.888 1.00 20.20 93 PHE D N 1
ATOM 2554 C CA . PHE D 1 95 ? 51.833 10.529 81.282 1.00 22.87 93 PHE D CA 1
ATOM 2555 C C . PHE D 1 95 ? 53.150 10.069 81.785 1.00 22.28 93 PHE D C 1
ATOM 2556 O O . PHE D 1 95 ? 54.023 10.877 82.034 1.00 23.70 93 PHE D O 1
ATOM 2564 N N . VAL D 1 96 ? 53.317 8.763 81.846 1.00 21.80 94 VAL D N 1
ATOM 2565 C CA . VAL D 1 96 ? 54.529 8.193 82.435 1.00 20.81 94 VAL D CA 1
ATOM 2566 C C . VAL D 1 96 ? 55.277 7.492 81.363 1.00 21.53 94 VAL D C 1
ATOM 2567 O O . VAL D 1 96 ? 54.660 6.752 80.564 1.00 21.93 94 VAL D O 1
ATOM 2571 N N . SER D 1 97 ? 56.602 7.670 81.330 1.00 21.28 95 SER D N 1
ATOM 2572 C CA . SER D 1 97 ? 57.375 6.900 80.348 1.00 22.01 95 SER D CA 1
ATOM 2573 C C . SER D 1 97 ? 58.649 6.357 80.989 1.00 20.76 95 SER D C 1
ATOM 2574 O O . SER D 1 97 ? 59.008 6.774 82.090 1.00 19.53 95 SER D O 1
ATOM 2577 N N . PRO D 1 98 ? 59.314 5.435 80.306 1.00 20.05 96 PRO D N 1
ATOM 2578 C CA . PRO D 1 98 ? 60.505 4.791 80.848 1.00 20.55 96 PRO D CA 1
ATOM 2579 C C . PRO D 1 98 ? 61.754 5.622 80.750 1.00 20.69 96 PRO D C 1
ATOM 2580 O O . PRO D 1 98 ? 61.940 6.402 79.820 1.00 19.10 96 PRO D O 1
ATOM 2584 N N . VAL D 1 99 ? 62.633 5.411 81.712 1.00 21.33 97 VAL D N 1
ATOM 2585 C CA . VAL D 1 99 ? 63.912 6.013 81.670 1.00 22.53 97 VAL D CA 1
ATOM 2586 C C . VAL D 1 99 ? 64.871 4.858 81.856 1.00 23.17 97 VAL D C 1
ATOM 2587 O O . VAL D 1 99 ? 64.696 4.067 82.779 1.00 25.46 97 VAL D O 1
ATOM 2591 N N . ASP D 1 100 ? 65.861 4.747 80.971 1.00 22.94 98 ASP D N 1
ATOM 2592 C CA . ASP D 1 100 ? 66.859 3.663 81.031 1.00 23.00 98 ASP D CA 1
ATOM 2593 C C . ASP D 1 100 ? 67.909 3.959 82.076 1.00 24.11 98 ASP D C 1
ATOM 2594 O O . ASP D 1 100 ? 68.341 3.065 82.758 1.00 22.69 98 ASP D O 1
ATOM 2599 N N . GLU D 1 101 ? 68.403 5.203 82.149 1.00 23.37 99 GLU D N 1
ATOM 2600 C CA . GLU D 1 101 ? 69.311 5.505 83.222 1.00 24.83 99 GLU D CA 1
ATOM 2601 C C . GLU D 1 101 ? 69.349 6.983 83.566 1.00 24.07 99 GLU D C 1
ATOM 2602 O O . GLU D 1 101 ? 68.921 7.841 82.789 1.00 21.03 99 GLU D O 1
ATOM 2608 N N . ILE D 1 102 ? 69.791 7.273 84.773 1.00 25.29 100 ILE D N 1
ATOM 2609 C CA . ILE D 1 102 ? 69.942 8.660 85.163 1.00 25.20 100 ILE D CA 1
ATOM 2610 C C . ILE D 1 102 ? 71.344 8.844 85.719 1.00 26.98 100 ILE D C 1
ATOM 2611 O O . ILE D 1 102 ? 71.860 8.004 86.484 1.00 26.69 100 ILE D O 1
ATOM 2616 N N . VAL D 1 103 ? 71.994 9.909 85.296 1.00 27.45 101 VAL D N 1
ATOM 2617 C CA . VAL D 1 103 ? 73.339 10.144 85.745 1.00 29.92 101 VAL D CA 1
ATOM 2618 C C . VAL D 1 103 ? 73.352 11.534 86.382 1.00 30.68 101 VAL D C 1
ATOM 2619 O O . VAL D 1 103 ? 72.698 12.471 85.862 1.00 29.35 101 VAL D O 1
ATOM 2623 N N . ARG D 1 104 ? 74.011 11.654 87.540 1.00 32.10 102 ARG D N 1
ATOM 2624 C CA . ARG D 1 104 ? 74.245 12.974 88.152 1.00 33.26 102 ARG D CA 1
ATOM 2625 C C . ARG D 1 104 ? 75.587 13.528 87.731 1.00 33.90 102 ARG D C 1
ATOM 2626 O O . ARG D 1 104 ? 76.589 12.830 87.801 1.00 33.02 102 ARG D O 1
ATOM 2634 N N . ILE D 1 105 ? 75.630 14.782 87.267 1.00 34.50 103 ILE D N 1
ATOM 2635 C CA . ILE D 1 105 ? 76.927 15.344 86.857 1.00 35.52 103 ILE D CA 1
ATOM 2636 C C . ILE D 1 105 ? 77.725 15.826 88.092 1.00 35.65 103 ILE D C 1
ATOM 2637 O O . ILE D 1 105 ? 77.277 16.774 88.758 1.00 35.64 103 ILE D O 1
ATOM 2642 N N . SER E 1 2 ? 52.276 60.120 66.333 1.00 19.53 0 SER E N 1
ATOM 2643 C CA . SER E 1 2 ? 53.406 59.346 66.977 1.00 21.06 0 SER E CA 1
ATOM 2644 C C . SER E 1 2 ? 52.952 57.913 67.271 1.00 18.90 0 SER E C 1
ATOM 2645 O O . SER E 1 2 ? 51.747 57.600 67.120 1.00 19.19 0 SER E O 1
ATOM 2648 N N . MET E 1 3 ? 53.914 57.051 67.592 1.00 19.51 1 MET E N 1
ATOM 2649 C CA . MET E 1 3 ? 53.644 55.631 67.978 1.00 20.28 1 MET E CA 1
ATOM 2650 C C . MET E 1 3 ? 53.797 55.383 69.496 1.00 19.29 1 MET E C 1
ATOM 2651 O O . MET E 1 3 ? 54.566 56.023 70.111 1.00 20.34 1 MET E O 1
ATOM 2656 N N . LYS E 1 4 ? 53.186 54.323 70.015 1.00 19.91 2 LYS E N 1
ATOM 2657 C CA . LYS E 1 4 ? 53.256 53.930 71.427 1.00 20.83 2 LYS E CA 1
ATOM 2658 C C . LYS E 1 4 ? 53.338 52.372 71.519 1.00 20.61 2 LYS E C 1
ATOM 2659 O O . LYS E 1 4 ? 52.650 51.657 70.723 1.00 21.67 2 LYS E O 1
ATOM 2665 N N . LYS E 1 5 ? 54.116 51.871 72.481 1.00 19.05 3 LYS E N 1
ATOM 2666 C CA . LYS E 1 5 ? 54.134 50.435 72.801 1.00 20.99 3 LYS E CA 1
ATOM 2667 C C . LYS E 1 5 ? 53.105 50.165 73.898 1.00 20.79 3 LYS E C 1
ATOM 2668 O O . LYS E 1 5 ? 53.103 50.842 74.927 1.00 20.94 3 LYS E O 1
ATOM 2674 N N . ILE E 1 6 ? 52.189 49.242 73.654 1.00 19.81 4 ILE E N 1
ATOM 2675 C CA . ILE E 1 6 ? 51.258 48.830 74.679 1.00 21.58 4 ILE E CA 1
ATOM 2676 C C . ILE E 1 6 ? 51.682 47.423 75.159 1.00 22.22 4 ILE E C 1
ATOM 2677 O O . ILE E 1 6 ? 51.918 46.517 74.340 1.00 22.19 4 ILE E O 1
ATOM 2682 N N . GLU E 1 7 ? 51.843 47.257 76.458 1.00 21.73 5 GLU E N 1
ATOM 2683 C CA . GLU E 1 7 ? 52.074 45.936 76.994 1.00 23.10 5 GLU E CA 1
ATOM 2684 C C . GLU E 1 7 ? 51.049 45.604 78.009 1.00 21.72 5 GLU E C 1
ATOM 2685 O O . GLU E 1 7 ? 50.664 46.470 78.823 1.00 21.76 5 GLU E O 1
ATOM 2691 N N . ALA E 1 8 ? 50.593 44.354 77.991 1.00 20.77 6 ALA E N 1
ATOM 2692 C CA . ALA E 1 8 ? 49.608 43.879 78.965 1.00 21.10 6 ALA E CA 1
ATOM 2693 C C . ALA E 1 8 ? 50.160 42.575 79.586 1.00 22.40 6 ALA E C 1
ATOM 2694 O O . ALA E 1 8 ? 50.697 41.741 78.859 1.00 20.16 6 ALA E O 1
ATOM 2696 N N . ILE E 1 9 ? 50.073 42.451 80.913 1.00 22.53 7 ILE E N 1
ATOM 2697 C CA . ILE E 1 9 ? 50.439 41.213 81.593 1.00 23.21 7 ILE E CA 1
ATOM 2698 C C . ILE E 1 9 ? 49.128 40.754 82.144 1.00 22.98 7 ILE E C 1
ATOM 2699 O O . ILE E 1 9 ? 48.544 41.423 83.030 1.00 23.09 7 ILE E O 1
ATOM 2704 N N . ILE E 1 10 ? 48.645 39.650 81.573 1.00 20.95 8 ILE E N 1
ATOM 2705 C CA . ILE E 1 10 ? 47.328 39.104 81.856 1.00 20.90 8 ILE E CA 1
ATOM 2706 C C . ILE E 1 10 ? 47.352 37.695 82.463 1.00 23.17 8 ILE E C 1
ATOM 2707 O O . ILE E 1 10 ? 48.300 36.897 82.289 1.00 21.56 8 ILE E O 1
ATOM 2712 N N . ARG E 1 11 ? 46.232 37.371 83.120 1.00 25.00 9 ARG E N 1
ATOM 2713 C CA . ARG E 1 11 ? 45.937 36.010 83.497 1.00 25.52 9 ARG E CA 1
ATOM 2714 C C . ARG E 1 11 ? 46.004 35.064 82.277 1.00 25.78 9 ARG E C 1
ATOM 2715 O O . ARG E 1 11 ? 45.419 35.334 81.220 1.00 22.75 9 ARG E O 1
ATOM 2723 N N . SER E 1 12 ? 46.743 33.956 82.438 1.00 26.55 10 SER E N 1
ATOM 2724 C CA . SER E 1 12 ? 46.953 32.974 81.390 1.00 27.03 10 SER E CA 1
ATOM 2725 C C . SER E 1 12 ? 45.684 32.492 80.752 1.00 26.83 10 SER E C 1
ATOM 2726 O O . SER E 1 12 ? 45.668 32.270 79.534 1.00 27.49 10 SER E O 1
ATOM 2729 N N . ASP E 1 13 ? 44.618 32.383 81.545 1.00 26.77 11 ASP E N 1
ATOM 2730 C CA . ASP E 1 13 ? 43.389 31.751 81.043 1.00 27.77 11 ASP E CA 1
ATOM 2731 C C . ASP E 1 13 ? 42.582 32.708 80.172 1.00 27.82 11 ASP E C 1
ATOM 2732 O O . ASP E 1 13 ? 41.512 32.351 79.681 1.00 27.37 11 ASP E O 1
ATOM 2737 N N . LYS E 1 14 ? 43.094 33.930 79.974 1.00 26.22 12 LYS E N 1
ATOM 2738 C CA . LYS E 1 14 ? 42.355 34.900 79.137 1.00 25.58 12 LYS E CA 1
ATOM 2739 C C . LYS E 1 14 ? 43.006 35.097 77.780 1.00 24.84 12 LYS E C 1
ATOM 2740 O O . LYS E 1 14 ? 42.556 35.901 76.981 1.00 23.90 12 LYS E O 1
ATOM 2746 N N . LEU E 1 15 ? 44.048 34.300 77.508 1.00 24.44 13 LEU E N 1
ATOM 2747 C CA . LEU E 1 15 ? 44.694 34.293 76.204 1.00 23.80 13 LEU E CA 1
ATOM 2748 C C . LEU E 1 15 ? 43.681 34.187 75.095 1.00 24.95 13 LEU E C 1
ATOM 2749 O O . LEU E 1 15 ? 43.717 35.043 74.188 1.00 24.40 13 LEU E O 1
ATOM 2754 N N . GLU E 1 16 ? 42.764 33.181 75.157 1.00 24.29 14 GLU E N 1
ATOM 2755 C CA . GLU E 1 16 ? 41.812 33.019 74.057 1.00 25.16 14 GLU E CA 1
ATOM 2756 C C . GLU E 1 16 ? 40.924 34.264 73.919 1.00 25.36 14 GLU E C 1
ATOM 2757 O O . GLU E 1 16 ? 40.788 34.787 72.796 1.00 25.79 14 GLU E O 1
ATOM 2763 N N . ASP E 1 17 ? 40.338 34.738 75.019 1.00 25.50 15 ASP E N 1
ATOM 2764 C CA . ASP E 1 17 ? 39.420 35.877 74.896 1.00 27.32 15 ASP E CA 1
ATOM 2765 C C . ASP E 1 17 ? 40.105 37.092 74.277 1.00 27.59 15 ASP E C 1
ATOM 2766 O O . ASP E 1 17 ? 39.529 37.732 73.406 1.00 27.90 15 ASP E O 1
ATOM 2771 N N . LEU E 1 18 ? 41.356 37.365 74.694 1.00 26.87 16 LEU E N 1
ATOM 2772 C CA . LEU E 1 18 ? 42.138 38.452 74.120 1.00 27.09 16 LEU E CA 1
ATOM 2773 C C . LEU E 1 18 ? 42.391 38.276 72.620 1.00 27.98 16 LEU E C 1
ATOM 2774 O O . LEU E 1 18 ? 42.195 39.229 71.786 1.00 26.73 16 LEU E O 1
ATOM 2779 N N . LYS E 1 19 ? 42.828 37.070 72.256 1.00 26.57 17 LYS E N 1
ATOM 2780 C CA . LYS E 1 19 ? 43.028 36.735 70.865 1.00 27.64 17 LYS E CA 1
ATOM 2781 C C . LYS E 1 19 ? 41.775 37.021 70.042 1.00 27.53 17 LYS E C 1
ATOM 2782 O O . LYS E 1 19 ? 41.850 37.624 68.974 1.00 25.76 17 LYS E O 1
ATOM 2788 N N . ALA E 1 20 ? 40.649 36.518 70.538 1.00 28.10 18 ALA E N 1
ATOM 2789 C CA . ALA E 1 20 ? 39.349 36.672 69.884 1.00 28.43 18 ALA E CA 1
ATOM 2790 C C . ALA E 1 20 ? 38.966 38.156 69.785 1.00 30.08 18 ALA E C 1
ATOM 2791 O O . ALA E 1 20 ? 38.469 38.628 68.737 1.00 30.90 18 ALA E O 1
ATOM 2793 N N . ALA E 1 21 ? 39.188 38.884 70.876 1.00 30.19 19 ALA E N 1
ATOM 2794 C CA . ALA E 1 21 ? 38.841 40.322 70.920 1.00 31.90 19 ALA E CA 1
ATOM 2795 C C . ALA E 1 21 ? 39.630 41.107 69.883 1.00 31.41 19 ALA E C 1
ATOM 2796 O O . ALA E 1 21 ? 39.068 41.927 69.139 1.00 31.43 19 ALA E O 1
ATOM 2798 N N . LEU E 1 22 ? 40.908 40.783 69.764 1.00 31.33 20 LEU E N 1
ATOM 2799 C CA . LEU E 1 22 ? 41.779 41.470 68.814 1.00 31.82 20 LEU E CA 1
ATOM 2800 C C . LEU E 1 22 ? 41.587 41.033 67.377 1.00 32.26 20 LEU E C 1
ATOM 2801 O O . LEU E 1 22 ? 41.808 41.804 66.444 1.00 32.72 20 LEU E O 1
ATOM 2806 N N . VAL E 1 23 ? 41.218 39.779 67.179 1.00 32.85 21 VAL E N 1
ATOM 2807 C CA . VAL E 1 23 ? 40.737 39.357 65.866 1.00 34.03 21 VAL E CA 1
ATOM 2808 C C . VAL E 1 23 ? 39.591 40.298 65.452 1.00 34.15 21 VAL E C 1
ATOM 2809 O O . VAL E 1 23 ? 39.645 40.964 64.409 1.00 35.26 21 VAL E O 1
ATOM 2813 N N . GLN E 1 24 ? 38.576 40.345 66.292 1.00 34.24 22 GLN E N 1
ATOM 2814 C CA . GLN E 1 24 ? 37.346 41.047 66.002 1.00 35.20 22 GLN E CA 1
ATOM 2815 C C . GLN E 1 24 ? 37.554 42.547 65.791 1.00 34.62 22 GLN E C 1
ATOM 2816 O O . GLN E 1 24 ? 36.982 43.125 64.848 1.00 35.32 22 GLN E O 1
ATOM 2822 N N . SER E 1 25 ? 38.362 43.183 66.635 1.00 33.14 23 SER E N 1
ATOM 2823 C CA . SER E 1 25 ? 38.683 44.602 66.433 1.00 32.52 23 SER E CA 1
ATOM 2824 C C . SER E 1 25 ? 39.601 44.822 65.213 1.00 31.93 23 SER E C 1
ATOM 2825 O O . SER E 1 25 ? 39.829 45.972 64.821 1.00 31.48 23 SER E O 1
ATOM 2828 N N . GLY E 1 26 ? 40.144 43.740 64.651 1.00 29.57 24 GLY E N 1
ATOM 2829 C CA . GLY E 1 26 ? 41.026 43.790 63.472 1.00 29.00 24 GLY E CA 1
ATOM 2830 C C . GLY E 1 26 ? 42.481 44.139 63.712 1.00 30.03 24 GLY E C 1
ATOM 2831 O O . GLY E 1 26 ? 43.163 44.576 62.794 1.00 29.57 24 GLY E O 1
ATOM 2832 N N . PHE E 1 27 ? 42.949 43.961 64.951 1.00 30.16 25 PHE E N 1
ATOM 2833 C CA . PHE E 1 27 ? 44.308 44.310 65.357 1.00 32.11 25 PHE E CA 1
ATOM 2834 C C . PHE E 1 27 ? 45.200 43.133 65.813 1.00 32.60 25 PHE E C 1
ATOM 2835 O O . PHE E 1 27 ? 46.272 43.346 66.414 1.00 32.68 25 PHE E O 1
ATOM 2843 N N . ILE E 1 28 ? 44.766 41.906 65.524 1.00 32.10 26 ILE E N 1
ATOM 2844 C CA . ILE E 1 28 ? 45.559 40.714 65.908 1.00 32.28 26 ILE E CA 1
ATOM 2845 C C . ILE E 1 28 ? 46.974 40.725 65.328 1.00 31.77 26 ILE E C 1
ATOM 2846 O O . ILE E 1 28 ? 47.916 40.388 66.035 1.00 32.30 26 ILE E O 1
ATOM 2851 N N . LYS E 1 29 ? 47.132 41.114 64.063 1.00 32.04 27 LYS E N 1
ATOM 2852 C CA . LYS E 1 29 ? 48.429 41.041 63.383 1.00 32.30 27 LYS E CA 1
ATOM 2853 C C . LYS E 1 29 ? 49.516 41.902 64.071 1.00 31.70 27 LYS E C 1
ATOM 2854 O O . LYS E 1 29 ? 50.719 41.600 63.989 1.00 30.24 27 LYS E O 1
ATOM 2860 N N . GLY E 1 30 ? 49.079 42.950 64.777 1.00 30.47 28 GLY E N 1
ATOM 2861 C CA . GLY E 1 30 ? 49.998 43.812 65.512 1.00 31.01 28 GLY E CA 1
ATOM 2862 C C . GLY E 1 30 ? 50.467 43.216 66.844 1.00 31.06 28 GLY E C 1
ATOM 2863 O O . GLY E 1 30 ? 51.306 43.801 67.479 1.00 31.66 28 GLY E O 1
ATOM 2864 N N . MET E 1 31 ? 49.922 42.060 67.256 1.00 30.07 29 MET E N 1
ATOM 2865 C CA . MET E 1 31 ? 50.157 41.500 68.574 1.00 28.93 29 MET E CA 1
ATOM 2866 C C . MET E 1 31 ? 51.172 40.368 68.612 1.00 28.27 29 MET E C 1
ATOM 2867 O O . MET E 1 31 ? 51.049 39.379 67.910 1.00 27.00 29 MET E O 1
ATOM 2872 N N . THR E 1 32 ? 52.152 40.524 69.497 1.00 26.95 30 THR E N 1
ATOM 2873 C CA . THR E 1 32 ? 53.096 39.479 69.890 1.00 28.30 30 THR E CA 1
ATOM 2874 C C . THR E 1 32 ? 52.741 38.883 71.272 1.00 26.46 30 THR E C 1
ATOM 2875 O O . THR E 1 32 ? 52.365 39.617 72.182 1.00 25.92 30 THR E O 1
ATOM 2879 N N . ILE E 1 33 ? 52.867 37.579 71.467 1.00 25.71 31 ILE E N 1
ATOM 2880 C CA . ILE E 1 33 ? 52.610 37.094 72.835 1.00 26.77 31 ILE E CA 1
ATOM 2881 C C . ILE E 1 33 ? 53.675 36.180 73.391 1.00 26.10 31 ILE E C 1
ATOM 2882 O O . ILE E 1 33 ? 54.185 35.314 72.684 1.00 26.78 31 ILE E O 1
ATOM 2887 N N . SER E 1 34 ? 54.053 36.382 74.642 1.00 25.81 32 SER E N 1
ATOM 2888 C CA . SER E 1 34 ? 54.836 35.317 75.268 1.00 25.01 32 SER E CA 1
ATOM 2889 C C . SER E 1 34 ? 54.317 34.941 76.635 1.00 24.12 32 SER E C 1
ATOM 2890 O O . SER E 1 34 ? 53.411 35.578 77.187 1.00 24.70 32 SER E O 1
ATOM 2893 N N . GLN E 1 35 ? 54.885 33.895 77.199 1.00 22.95 33 GLN E N 1
ATOM 2894 C CA . GLN E 1 35 ? 54.448 33.503 78.511 1.00 22.05 33 GLN E CA 1
ATOM 2895 C C . GLN E 1 35 ? 55.601 33.810 79.487 1.00 20.68 33 GLN E C 1
ATOM 2896 O O . GLN E 1 35 ? 56.746 33.573 79.194 1.00 19.50 33 GLN E O 1
ATOM 2902 N N . VAL E 1 36 ? 55.254 34.341 80.635 1.00 19.87 34 VAL E N 1
ATOM 2903 C CA . VAL E 1 36 ? 56.247 34.751 81.630 1.00 20.11 34 VAL E CA 1
ATOM 2904 C C . VAL E 1 36 ? 55.839 34.268 82.996 1.00 20.05 34 VAL E C 1
ATOM 2905 O O . VAL E 1 36 ? 54.710 33.797 83.206 1.00 21.15 34 VAL E O 1
ATOM 2909 N N . LEU E 1 37 ? 56.753 34.393 83.944 1.00 20.24 35 LEU E N 1
ATOM 2910 C CA . LEU E 1 37 ? 56.486 34.032 85.320 1.00 20.20 35 LEU E CA 1
ATOM 2911 C C . LEU E 1 37 ? 56.274 35.288 86.159 1.00 20.33 35 LEU E C 1
ATOM 2912 O O . LEU E 1 37 ? 57.139 36.138 86.127 1.00 19.19 35 LEU E O 1
ATOM 2917 N N . GLY E 1 38 ? 55.175 35.367 86.917 1.00 19.18 36 GLY E N 1
ATOM 2918 C CA . GLY E 1 38 ? 54.975 36.434 87.925 1.00 19.90 36 GLY E CA 1
ATOM 2919 C C . GLY E 1 38 ? 54.721 35.852 89.314 1.00 19.34 36 GLY E C 1
ATOM 2920 O O . GLY E 1 38 ? 54.853 34.647 89.539 1.00 17.47 36 GLY E O 1
ATOM 2921 N N . PHE E 1 39 ? 54.291 36.701 90.249 1.00 21.00 37 PHE E N 1
ATOM 2922 C CA . PHE E 1 39 ? 54.153 36.317 91.613 1.00 19.66 37 PHE E CA 1
ATOM 2923 C C . PHE E 1 39 ? 52.966 36.949 92.306 1.00 22.09 37 PHE E C 1
ATOM 2924 O O . PHE E 1 39 ? 52.595 38.083 92.001 1.00 20.72 37 PHE E O 1
ATOM 2932 N N . GLY E 1 40 ? 52.383 36.216 93.260 1.00 23.86 38 GLY E N 1
ATOM 2933 C CA . GLY E 1 40 ? 51.346 36.747 94.181 1.00 27.78 38 GLY E CA 1
ATOM 2934 C C . GLY E 1 40 ? 51.668 36.530 95.674 1.00 30.10 38 GLY E C 1
ATOM 2935 O O . GLY E 1 40 ? 52.760 36.105 96.020 1.00 31.16 38 GLY E O 1
ATOM 2936 N N . ASN E 1 41 ? 50.692 36.771 96.542 1.00 32.65 39 ASN E N 1
ATOM 2937 C CA . ASN E 1 41 ? 50.903 36.889 98.003 1.00 35.92 39 ASN E CA 1
ATOM 2938 C C . ASN E 1 41 ? 52.110 37.732 98.376 1.00 36.65 39 ASN E C 1
ATOM 2939 O O . ASN E 1 41 ? 51.932 38.940 98.569 1.00 38.79 39 ASN E O 1
ATOM 2944 N N . PRO E 1 56 ? 55.767 33.961 99.011 1.00 33.78 54 PRO E N 1
ATOM 2945 C CA . PRO E 1 56 ? 55.124 34.261 97.727 1.00 32.62 54 PRO E CA 1
ATOM 2946 C C . PRO E 1 56 ? 54.327 33.088 97.170 1.00 31.73 54 PRO E C 1
ATOM 2947 O O . PRO E 1 56 ? 54.216 32.019 97.819 1.00 34.53 54 PRO E O 1
ATOM 2951 N N . THR E 1 57 ? 53.814 33.310 95.971 1.00 29.32 55 THR E N 1
ATOM 2952 C CA . THR E 1 57 ? 52.980 32.424 95.179 1.00 28.52 55 THR E CA 1
ATOM 2953 C C . THR E 1 57 ? 53.535 32.536 93.754 1.00 26.56 55 THR E C 1
ATOM 2954 O O . THR E 1 57 ? 54.083 33.589 93.384 1.00 25.78 55 THR E O 1
ATOM 2958 N N . LEU E 1 58 ? 53.434 31.456 92.980 1.00 27.08 56 LEU E N 1
ATOM 2959 C CA . LEU E 1 58 ? 53.938 31.437 91.574 1.00 27.15 56 LEU E CA 1
ATOM 2960 C C . LEU E 1 58 ? 52.823 31.538 90.555 1.00 27.00 56 LEU E C 1
ATOM 2961 O O . LEU E 1 58 ? 51.919 30.719 90.554 1.00 27.88 56 LEU E O 1
ATOM 2966 N N . LEU E 1 59 ? 52.924 32.497 89.648 1.00 25.67 57 LEU E N 1
ATOM 2967 C CA . LEU E 1 59 ? 51.886 32.717 88.683 1.00 25.67 57 LEU E CA 1
ATOM 2968 C C . LEU E 1 59 ? 52.423 32.621 87.263 1.00 25.91 57 LEU E C 1
ATOM 2969 O O . LEU E 1 59 ? 53.476 33.196 86.919 1.00 25.14 57 LEU E O 1
ATOM 2974 N N . ALA E 1 60 ? 51.680 31.894 86.437 1.00 26.04 58 ALA E N 1
ATOM 2975 C CA . ALA E 1 60 ? 52.061 31.771 85.044 1.00 25.89 58 ALA E CA 1
ATOM 2976 C C . ALA E 1 60 ? 51.230 3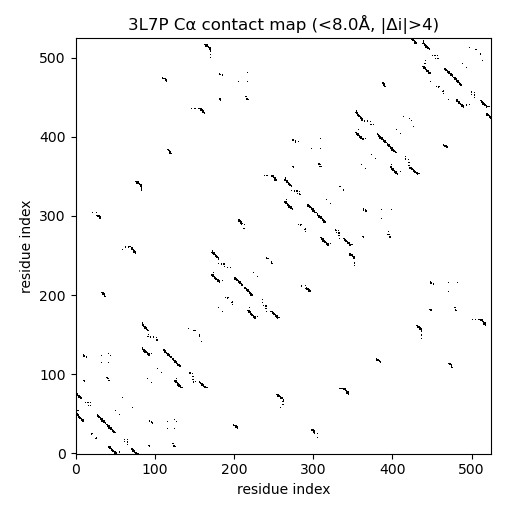2.807 84.344 1.00 25.40 58 ALA E C 1
ATOM 2977 O O . ALA E 1 60 ? 50.005 32.805 84.427 1.00 26.17 58 ALA E O 1
ATOM 2979 N N . LYS E 1 61 ? 51.896 33.773 83.742 1.00 23.20 59 LYS E N 1
ATOM 2980 C CA . LYS E 1 61 ? 51.187 34.867 83.096 1.00 22.62 59 LYS E CA 1
ATOM 2981 C C . LYS E 1 61 ? 51.490 34.818 81.612 1.00 20.87 59 LYS E C 1
ATOM 2982 O O . LYS E 1 61 ? 52.383 34.061 81.109 1.00 19.70 59 LYS E O 1
ATOM 2988 N N . VAL E 1 62 ? 50.678 35.585 80.905 1.00 19.59 60 VAL E N 1
ATOM 2989 C CA . VAL E 1 62 ? 50.865 35.835 79.503 1.00 18.96 60 VAL E CA 1
ATOM 2990 C C . VAL E 1 62 ? 51.176 37.319 79.333 1.00 20.67 60 VAL E C 1
ATOM 2991 O O . VAL E 1 62 ? 50.483 38.181 79.921 1.00 20.68 60 VAL E O 1
ATOM 2995 N N . LYS E 1 63 ? 52.201 37.609 78.538 1.00 20.96 61 LYS E N 1
ATOM 2996 C CA . LYS E 1 63 ? 52.591 38.998 78.248 1.00 22.19 61 LYS E CA 1
ATOM 2997 C C . LYS E 1 63 ? 52.220 39.281 76.822 1.00 22.54 61 LYS E C 1
ATOM 2998 O O . LYS E 1 63 ? 52.546 38.479 75.978 1.00 19.59 61 LYS E O 1
ATOM 3004 N N . VAL E 1 64 ? 51.525 40.409 76.595 1.00 23.41 62 VAL E N 1
ATOM 3005 C CA . VAL E 1 64 ? 51.021 40.819 75.283 1.00 24.49 62 VAL E CA 1
ATOM 3006 C C . VAL E 1 64 ? 51.728 42.132 74.882 1.00 24.28 62 VAL E C 1
ATOM 3007 O O . VAL E 1 64 ? 51.764 43.063 75.670 1.00 23.53 62 VAL E O 1
ATOM 3011 N N . GLU E 1 65 ? 52.333 42.185 73.702 1.00 24.88 63 GLU E N 1
ATOM 3012 C CA . GLU E 1 65 ? 52.979 43.415 73.201 1.00 24.88 63 GLU E CA 1
ATOM 3013 C C . GLU E 1 65 ? 52.399 43.865 71.885 1.00 25.55 63 GLU E C 1
ATOM 3014 O O . GLU E 1 65 ? 52.289 43.058 70.942 1.00 25.10 63 GLU E O 1
ATOM 3020 N N . ILE E 1 66 ? 52.078 45.156 71.791 1.00 26.00 64 ILE E N 1
ATOM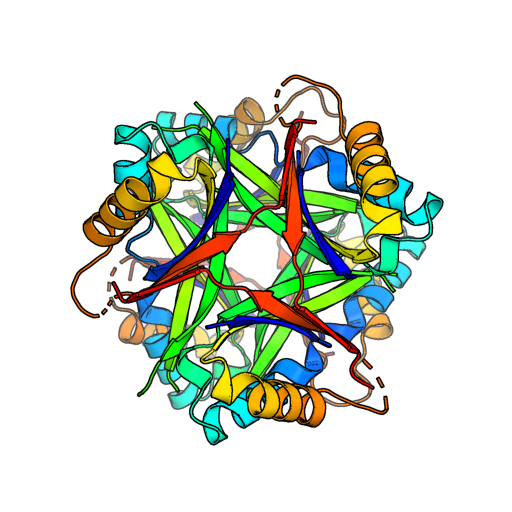 3021 C CA . ILE E 1 66 ? 51.504 45.727 70.568 1.00 26.73 64 ILE E CA 1
ATOM 3022 C C . ILE E 1 66 ? 52.028 47.128 70.404 1.00 26.95 64 ILE E C 1
ATOM 3023 O O . ILE E 1 66 ? 52.091 47.871 71.369 1.00 26.78 64 ILE E O 1
ATOM 3028 N N . VAL E 1 67 ? 52.462 47.473 69.204 1.00 26.44 65 VAL E N 1
ATOM 3029 C CA . VAL E 1 67 ? 52.913 48.852 68.964 1.00 25.80 65 VAL E CA 1
ATOM 3030 C C . VAL E 1 67 ? 51.843 49.430 68.075 1.00 25.84 65 VAL E C 1
ATOM 3031 O O . VAL E 1 67 ? 51.600 48.877 67.008 1.00 24.97 65 VAL E O 1
ATOM 3035 N N . ALA E 1 68 ? 51.266 50.560 68.490 1.00 25.34 66 ALA E N 1
ATOM 3036 C CA . ALA E 1 68 ? 50.116 51.151 67.852 1.00 26.21 66 ALA E CA 1
ATOM 3037 C C . ALA E 1 68 ? 50.279 52.646 67.738 1.00 26.69 66 ALA E C 1
ATOM 3038 O O . ALA E 1 68 ? 51.168 53.266 68.352 1.00 24.99 66 ALA E O 1
ATOM 3040 N N . HIS E 1 69 ? 49.380 53.195 66.939 1.00 27.34 67 HIS E N 1
ATOM 3041 C CA . HIS E 1 69 ? 49.247 54.616 66.769 1.00 27.00 67 HIS E CA 1
ATOM 3042 C C . HIS E 1 69 ? 48.700 55.238 68.007 1.00 25.63 67 HIS E C 1
ATOM 3043 O O . HIS E 1 69 ? 47.821 54.708 68.651 1.00 27.92 67 HIS E O 1
ATOM 3050 N N . ASP E 1 70 ? 49.172 56.430 68.277 1.00 25.30 68 ASP E N 1
ATOM 3051 C CA . ASP E 1 70 ? 48.749 57.143 69.448 1.00 24.57 68 ASP E CA 1
ATOM 3052 C C . ASP E 1 70 ? 47.281 57.207 69.529 1.00 24.00 68 ASP E C 1
ATOM 3053 O O . ASP E 1 70 ? 46.715 56.937 70.585 1.00 24.25 68 ASP E O 1
ATOM 3058 N N . ALA E 1 71 ? 46.653 57.532 68.394 1.00 24.81 69 ALA E N 1
ATOM 3059 C CA . ALA E 1 71 ? 45.183 57.609 68.284 1.00 25.42 69 ALA E CA 1
ATOM 3060 C C . ALA E 1 71 ? 44.427 56.311 68.558 1.00 25.97 69 ALA E C 1
ATOM 3061 O O . ALA E 1 71 ? 43.224 56.371 68.863 1.00 26.44 69 ALA E O 1
ATOM 3063 N N . ALA E 1 72 ? 45.105 55.152 68.409 1.00 25.50 70 ALA E N 1
ATOM 3064 C CA . ALA E 1 72 ? 44.453 53.808 68.564 1.00 23.10 70 ALA E CA 1
ATOM 3065 C C . ALA E 1 72 ? 44.527 53.323 70.031 1.00 22.83 70 ALA E C 1
ATOM 3066 O O . ALA E 1 72 ? 43.772 52.428 70.465 1.00 19.77 70 ALA E O 1
ATOM 3068 N N . VAL E 1 73 ? 45.391 54.000 70.802 1.00 22.62 71 VAL E N 1
ATOM 3069 C CA . VAL E 1 73 ? 45.680 53.662 72.200 1.00 22.11 71 VAL E CA 1
ATOM 3070 C C . VAL E 1 73 ? 44.464 53.499 73.076 1.00 24.36 71 VAL E C 1
ATOM 3071 O O . VAL E 1 73 ? 44.279 52.442 73.671 1.00 24.07 71 VAL E O 1
ATOM 3075 N N . GLU E 1 74 ? 43.591 54.500 73.132 1.00 25.86 72 GLU E N 1
ATOM 3076 C CA . GLU E 1 74 ? 42.508 54.401 74.085 1.00 27.70 72 GLU E CA 1
ATOM 3077 C C . GLU E 1 74 ? 41.626 53.238 73.797 1.00 28.38 72 GLU E C 1
ATOM 3078 O O . GLU E 1 74 ? 41.262 52.514 74.712 1.00 27.12 72 GLU E O 1
ATOM 3084 N N . GLU E 1 75 ? 41.333 53.053 72.520 1.00 28.85 73 GLU E N 1
ATOM 3085 C CA . GLU E 1 75 ? 40.465 51.997 72.060 1.00 30.48 73 GLU E CA 1
ATOM 3086 C C . GLU E 1 75 ? 41.066 50.633 72.398 1.00 29.92 73 GLU E C 1
ATOM 3087 O O . GLU E 1 75 ? 40.363 49.729 72.886 1.00 29.29 73 GLU E O 1
ATOM 3093 N N . MET E 1 76 ? 42.371 50.513 72.157 1.00 28.59 74 MET E N 1
ATOM 3094 C CA . MET E 1 76 ? 43.085 49.298 72.466 1.00 28.30 74 MET E CA 1
ATOM 3095 C C . MET E 1 76 ? 43.000 48.872 73.939 1.00 26.80 74 MET E C 1
ATOM 3096 O O . MET E 1 76 ? 42.763 47.702 74.234 1.00 24.94 74 MET E O 1
ATOM 3101 N N . ILE E 1 77 ? 43.211 49.826 74.844 1.00 26.15 75 ILE E N 1
ATOM 3102 C CA . ILE E 1 77 ? 43.166 49.575 76.271 1.00 25.64 75 ILE E CA 1
ATOM 3103 C C . ILE E 1 77 ? 41.775 49.094 76.672 1.00 26.16 75 ILE E C 1
ATOM 3104 O O . ILE E 1 77 ? 41.602 48.134 77.435 1.00 26.67 75 ILE E O 1
ATOM 3109 N N . THR E 1 78 ? 40.783 49.797 76.172 1.00 26.33 76 THR E N 1
ATOM 3110 C CA . THR E 1 78 ? 39.396 49.364 76.299 1.00 26.79 76 THR E CA 1
ATOM 3111 C C . THR E 1 78 ? 39.191 47.927 75.831 1.00 26.72 76 THR E C 1
ATOM 3112 O O . THR E 1 78 ? 38.591 47.146 76.571 1.00 26.63 76 THR E O 1
ATOM 3116 N N . THR E 1 79 ? 39.659 47.600 74.618 1.00 27.66 77 THR E N 1
ATOM 3117 C CA . THR E 1 79 ? 39.434 46.235 74.028 1.00 28.13 77 THR E CA 1
ATOM 3118 C C . THR E 1 79 ? 40.199 45.159 74.805 1.00 27.00 77 THR E C 1
ATOM 3119 O O . THR E 1 79 ? 39.654 44.079 75.113 1.00 26.74 77 THR E O 1
ATOM 3123 N N . ILE E 1 80 ? 41.442 45.449 75.183 1.00 26.22 78 ILE E N 1
ATOM 3124 C CA . ILE E 1 80 ? 42.135 44.512 76.096 1.00 23.27 78 ILE E CA 1
ATOM 3125 C C . ILE E 1 80 ? 41.408 44.377 77.461 1.00 25.05 78 ILE E C 1
ATOM 3126 O O . ILE E 1 80 ? 41.234 43.262 77.984 1.00 22.06 78 ILE E O 1
ATOM 3131 N N . SER E 1 81 ? 41.004 45.505 78.067 1.00 25.68 79 SER E N 1
ATOM 3132 C CA . SER E 1 81 ? 40.394 45.460 79.376 1.00 26.57 79 SER E CA 1
ATOM 3133 C C . SER E 1 81 ? 39.114 44.654 79.415 1.00 26.16 79 SER E C 1
ATOM 3134 O O . SER E 1 81 ? 38.911 43.866 80.333 1.00 23.66 79 SER E O 1
ATOM 3137 N N . GLN E 1 82 ? 38.262 44.888 78.426 1.00 27.66 80 GLN E N 1
ATOM 3138 C CA . GLN E 1 82 ? 37.024 44.137 78.302 1.00 30.47 80 GLN E CA 1
ATOM 3139 C C . GLN E 1 82 ? 37.249 42.653 78.084 1.00 29.79 80 GLN E C 1
ATOM 3140 O O . GLN E 1 82 ? 36.581 41.839 78.690 1.00 31.68 80 GLN E O 1
ATOM 3146 N N . ALA E 1 83 ? 38.162 42.300 77.201 1.00 29.71 81 ALA E N 1
ATOM 3147 C CA . ALA E 1 83 ? 38.463 40.893 76.920 1.00 29.88 81 ALA E CA 1
ATOM 3148 C C . ALA E 1 83 ? 38.923 40.074 78.159 1.00 30.07 81 ALA E C 1
ATOM 3149 O O . ALA E 1 83 ? 38.595 38.889 78.323 1.00 28.52 81 ALA E O 1
ATOM 3151 N N . VAL E 1 84 ? 39.672 40.731 79.016 1.00 31.84 82 VAL E N 1
ATOM 3152 C CA . VAL E 1 84 ? 40.461 40.082 80.052 1.00 34.81 82 VAL E CA 1
ATOM 3153 C C . VAL E 1 84 ? 39.910 40.203 81.483 1.00 35.69 82 VAL E C 1
ATOM 3154 O O . VAL E 1 84 ? 40.350 39.465 82.361 1.00 37.58 82 VAL E O 1
ATOM 3158 N N . LYS E 1 85 ? 38.967 41.108 81.732 1.00 37.09 83 LYS E N 1
ATOM 3159 C CA . LYS E 1 85 ? 38.635 41.545 83.103 1.00 37.89 83 LYS E CA 1
ATOM 3160 C C . LYS E 1 85 ? 37.999 40.504 84.039 1.00 38.72 83 LYS E C 1
ATOM 3161 O O . LYS E 1 85 ? 37.339 39.579 83.577 1.00 39.31 83 LYS E O 1
ATOM 3163 N N . ASP E 1 91 ? 43.058 39.782 87.679 1.00 35.70 89 ASP E N 1
ATOM 3164 C CA . ASP E 1 91 ? 44.457 40.128 87.493 1.00 34.35 89 ASP E CA 1
ATOM 3165 C C . ASP E 1 91 ? 44.824 40.601 86.072 1.00 34.13 89 ASP E C 1
ATOM 3166 O O . ASP E 1 91 ? 44.525 39.940 85.034 1.00 34.53 89 ASP E O 1
ATOM 3168 N N . GLY E 1 92 ? 45.474 41.766 86.053 1.00 31.09 90 GLY E N 1
ATOM 3169 C CA . GLY E 1 92 ? 46.109 42.255 84.866 1.00 29.32 90 GLY E CA 1
ATOM 3170 C C . GLY E 1 92 ? 46.459 43.735 84.925 1.00 27.22 90 GLY E C 1
ATOM 3171 O O . GLY E 1 92 ? 45.898 44.501 85.724 1.00 26.44 90 GLY E O 1
ATOM 3172 N N . LYS E 1 93 ? 47.407 44.106 84.085 1.00 25.54 91 LYS E N 1
ATOM 3173 C CA . LYS E 1 93 ? 47.811 45.495 83.921 1.00 25.67 91 LYS E CA 1
ATOM 3174 C C . LYS E 1 93 ? 48.262 45.762 82.522 1.00 24.45 91 LYS E C 1
ATOM 3175 O O . LYS E 1 93 ? 48.743 44.867 81.815 1.00 21.18 91 LYS E O 1
ATOM 3181 N N . ILE E 1 94 ? 48.076 47.017 82.108 1.00 24.30 92 ILE E N 1
ATOM 3182 C CA . ILE E 1 94 ? 48.419 47.426 80.784 1.00 22.69 92 ILE E CA 1
ATOM 3183 C C . ILE E 1 94 ? 49.279 48.674 80.939 1.00 23.26 92 ILE E C 1
ATOM 3184 O O . ILE E 1 94 ? 48.945 49.554 81.726 1.00 23.77 92 ILE E O 1
ATOM 3189 N N . PHE E 1 95 ? 50.422 48.725 80.280 1.00 22.00 93 PHE E N 1
ATOM 3190 C CA . PHE E 1 95 ? 51.243 49.937 80.367 1.00 23.68 93 PHE E CA 1
ATOM 3191 C C . PHE E 1 95 ? 51.546 50.464 78.987 1.00 22.18 93 PHE E C 1
ATOM 3192 O O . PHE E 1 95 ? 51.706 49.706 78.055 1.00 21.16 93 PHE E O 1
ATOM 3200 N N . VAL E 1 96 ? 51.574 51.777 78.878 1.00 21.19 94 VAL E N 1
ATOM 3201 C CA . VAL E 1 96 ? 51.845 52.392 77.618 1.00 21.27 94 VAL E CA 1
ATOM 3202 C C . VAL E 1 96 ? 53.153 53.127 77.740 1.00 20.53 94 VAL E C 1
ATOM 3203 O O . VAL E 1 96 ? 53.402 53.797 78.755 1.00 19.32 94 VAL E O 1
ATOM 3207 N N . SER E 1 97 ? 53.980 53.004 76.707 1.00 20.08 95 SER E N 1
ATOM 3208 C CA . SER E 1 97 ? 55.282 53.607 76.732 1.00 21.25 95 SER E CA 1
ATOM 3209 C C . SER E 1 97 ? 55.661 54.170 75.337 1.00 21.06 95 SER E C 1
ATOM 3210 O O . SER E 1 97 ? 55.052 53.800 74.304 1.00 19.31 95 SER E O 1
ATOM 3213 N N . PRO E 1 98 ? 56.577 55.150 75.312 1.00 21.05 96 PRO E N 1
ATOM 3214 C CA . PRO E 1 98 ? 56.744 55.907 74.046 1.00 21.08 96 PRO E CA 1
ATOM 3215 C C . PRO E 1 98 ? 57.665 55.207 73.090 1.00 21.83 96 PRO E C 1
ATOM 3216 O O . PRO E 1 98 ? 58.553 54.459 73.494 1.00 20.49 96 PRO E O 1
ATOM 3220 N N . VAL E 1 99 ? 57.423 55.428 71.811 1.00 21.51 97 VAL E N 1
ATOM 3221 C CA . VAL E 1 99 ? 58.312 54.946 70.790 1.00 23.15 97 VAL E CA 1
ATOM 3222 C C . VAL E 1 99 ? 58.861 56.143 69.999 1.00 23.39 97 VAL E C 1
ATOM 3223 O O . VAL E 1 99 ? 58.101 56.996 69.534 1.00 23.57 97 VAL E O 1
ATOM 3227 N N . ASP E 1 100 ? 60.170 56.197 69.832 1.00 22.88 98 ASP E N 1
ATOM 3228 C CA . ASP E 1 100 ? 60.805 57.238 69.004 1.00 22.82 98 ASP E CA 1
ATOM 3229 C C . ASP E 1 100 ? 60.516 57.009 67.514 1.00 23.62 98 ASP E C 1
ATOM 3230 O O . ASP E 1 100 ? 60.071 57.899 66.788 1.00 21.20 98 ASP E O 1
ATOM 3235 N N . GLU E 1 101 ? 60.660 55.767 67.069 1.00 23.84 99 GLU E N 1
ATOM 3236 C CA . GLU E 1 101 ? 60.382 55.485 65.691 1.00 24.97 99 GLU E CA 1
ATOM 3237 C C . GLU E 1 101 ? 60.142 54.024 65.477 1.00 25.45 99 GLU E C 1
ATOM 3238 O O . GLU E 1 101 ? 60.623 53.182 66.273 1.00 22.07 99 GLU E O 1
ATOM 3244 N N . ILE E 1 102 ? 59.412 53.758 64.396 1.00 25.66 100 ILE E N 1
ATOM 3245 C CA . ILE E 1 102 ? 59.178 52.381 63.880 1.00 26.78 100 ILE E CA 1
ATOM 3246 C C . ILE E 1 102 ? 59.650 52.333 62.408 1.00 27.38 100 ILE E C 1
ATOM 3247 O O . ILE E 1 102 ? 59.537 53.324 61.662 1.00 26.18 100 ILE E O 1
ATOM 3252 N N . VAL E 1 103 ? 60.284 51.217 62.043 1.00 28.96 101 VAL E N 1
ATOM 3253 C CA . VAL E 1 103 ? 60.742 50.953 60.688 1.00 28.90 101 VAL E CA 1
ATOM 3254 C C . VAL E 1 103 ? 60.128 49.575 60.349 1.00 31.28 101 VAL E C 1
ATOM 3255 O O . VAL E 1 103 ? 60.522 48.559 60.941 1.00 28.94 101 VAL E O 1
ATOM 3259 N N . ARG E 1 104 ? 59.099 49.564 59.491 1.00 32.96 102 ARG E N 1
ATOM 3260 C CA . ARG E 1 104 ? 58.470 48.317 59.026 1.00 34.82 102 ARG E CA 1
ATOM 3261 C C . ARG E 1 104 ? 59.413 47.791 57.943 1.00 35.56 102 ARG E C 1
ATOM 3262 O O . ARG E 1 104 ? 59.715 48.515 57.009 1.00 36.52 102 ARG E O 1
ATOM 3270 N N . ILE E 1 105 ? 59.937 46.578 58.090 1.00 35.55 103 ILE E N 1
ATOM 3271 C CA . ILE E 1 105 ? 61.128 46.180 57.319 1.00 35.72 103 ILE E CA 1
ATOM 3272 C C . ILE E 1 105 ? 60.799 45.662 55.915 1.00 36.76 103 ILE E C 1
ATOM 3273 O O . ILE E 1 105 ? 59.896 44.834 55.790 1.00 38.43 103 ILE E O 1
ATOM 3278 N N . SER F 1 2 ? 55.591 60.355 88.580 1.00 24.10 0 SER F N 1
ATOM 3279 C CA . SER F 1 2 ? 55.310 59.507 87.396 1.00 25.18 0 SER F CA 1
ATOM 3280 C C . SER F 1 2 ? 55.891 58.071 87.490 1.00 24.53 0 SER F C 1
ATOM 3281 O O . SER F 1 2 ? 56.591 57.734 88.470 1.00 21.54 0 SER F O 1
ATOM 3284 N N . MET F 1 3 ? 55.643 57.297 86.426 1.00 23.69 1 MET F N 1
ATOM 3285 C CA . MET F 1 3 ? 55.826 55.825 86.442 1.00 24.23 1 MET F CA 1
ATOM 3286 C C . MET F 1 3 ? 57.029 55.463 85.642 1.00 23.38 1 MET F C 1
ATOM 3287 O O . MET F 1 3 ? 57.237 56.061 84.581 1.00 21.40 1 MET F O 1
ATOM 3292 N N . LYS F 1 4 ? 57.843 54.508 86.137 1.00 22.07 2 LYS F N 1
ATOM 3293 C CA . LYS F 1 4 ? 59.012 54.036 85.364 1.00 21.55 2 LYS F CA 1
ATOM 3294 C C . LYS F 1 4 ? 59.073 52.511 85.160 1.00 22.38 2 LYS F C 1
ATOM 3295 O O . LYS F 1 4 ? 58.663 51.731 86.024 1.00 22.04 2 LYS F O 1
ATOM 3301 N N . LYS F 1 5 ? 59.590 52.075 84.015 1.00 22.28 3 LYS F N 1
ATOM 3302 C CA . LYS F 1 5 ? 59.839 50.639 83.844 1.00 23.00 3 LYS F CA 1
ATOM 3303 C C . LYS F 1 5 ? 61.299 50.336 84.134 1.00 22.16 3 LYS F C 1
ATOM 3304 O O . LYS F 1 5 ? 62.212 51.024 83.630 1.00 21.56 3 LYS F O 1
ATOM 3310 N N . ILE F 1 6 ? 61.498 49.363 85.030 1.00 20.72 4 ILE F N 1
ATOM 3311 C CA . ILE F 1 6 ? 62.826 48.870 85.346 1.00 20.63 4 ILE F CA 1
ATOM 3312 C C . ILE F 1 6 ? 63.011 47.466 84.775 1.00 21.52 4 ILE F C 1
ATOM 3313 O O . ILE F 1 6 ? 62.179 46.602 85.006 1.00 22.08 4 ILE F O 1
ATOM 3318 N N . GLU F 1 7 ? 64.094 47.240 84.040 1.00 21.80 5 GLU F N 1
ATOM 3319 C CA . GLU F 1 7 ? 64.323 45.953 83.377 1.00 22.87 5 GLU F CA 1
ATOM 3320 C C . GLU F 1 7 ? 65.726 45.572 83.748 1.00 22.91 5 GLU F C 1
ATOM 3321 O O . GLU F 1 7 ? 66.625 46.452 83.829 1.00 22.03 5 GLU F O 1
ATOM 3327 N N . ALA F 1 8 ? 65.950 44.300 84.052 1.00 20.84 6 ALA F N 1
ATOM 3328 C CA . ALA F 1 8 ? 67.336 43.883 84.218 1.00 19.71 6 ALA F CA 1
ATOM 3329 C C . ALA F 1 8 ? 67.577 42.618 83.508 1.00 19.99 6 ALA F C 1
ATOM 3330 O O . ALA F 1 8 ? 66.668 41.764 83.421 1.00 20.03 6 ALA F O 1
ATOM 3332 N N . ILE F 1 9 ? 68.777 42.504 82.981 1.00 16.69 7 ILE F N 1
ATOM 3333 C CA . ILE F 1 9 ? 69.260 41.240 82.502 1.00 17.56 7 ILE F CA 1
ATOM 3334 C C . ILE F 1 9 ? 70.304 40.768 83.515 1.00 16.87 7 ILE F C 1
ATOM 3335 O O . ILE F 1 9 ? 71.280 41.462 83.719 1.00 18.22 7 ILE F O 1
ATOM 3340 N N . ILE F 1 10 ? 70.121 39.586 84.084 1.00 16.20 8 ILE F N 1
ATOM 3341 C CA . ILE F 1 10 ? 70.939 39.105 85.196 1.00 16.75 8 ILE F CA 1
ATOM 3342 C C . ILE F 1 10 ? 71.519 37.684 84.968 1.00 18.16 8 ILE F C 1
ATOM 3343 O O . ILE F 1 10 ? 71.029 36.948 84.115 1.00 16.15 8 ILE F O 1
ATOM 3348 N N . ARG F 1 11 ? 72.525 37.303 85.757 1.00 20.17 9 ARG F N 1
ATOM 3349 C CA . ARG F 1 11 ? 72.943 35.865 85.754 1.00 20.91 9 ARG F CA 1
ATOM 3350 C C . ARG F 1 11 ? 71.726 35.000 86.133 1.00 20.50 9 ARG F C 1
ATOM 3351 O O . ARG F 1 11 ? 70.981 35.282 87.129 1.00 19.38 9 ARG F O 1
ATOM 3359 N N . SER F 1 12 ? 71.544 33.915 85.377 1.00 19.26 10 SER F N 1
ATOM 3360 C CA . SER F 1 12 ? 70.477 32.957 85.657 1.00 20.70 10 SER F CA 1
ATOM 3361 C C . SER F 1 12 ? 70.639 32.424 87.020 1.00 19.70 10 SER F C 1
ATOM 3362 O O . SER F 1 12 ? 69.686 32.208 87.715 1.00 21.34 10 SER F O 1
ATOM 3365 N N . ASP F 1 13 ? 71.870 32.247 87.442 1.00 21.64 11 ASP F N 1
ATOM 3366 C CA . ASP F 1 13 ? 72.073 31.689 88.795 1.00 23.38 11 ASP F CA 1
ATOM 3367 C C . ASP F 1 13 ? 71.725 32.568 89.990 1.00 22.13 11 ASP F C 1
ATOM 3368 O O . ASP F 1 13 ? 71.614 32.097 91.131 1.00 22.77 11 ASP F O 1
ATOM 3373 N N . LYS F 1 14 ? 71.436 33.819 89.686 1.00 20.44 12 LYS F N 1
ATOM 3374 C CA . LYS F 1 14 ? 71.041 34.822 90.678 1.00 19.42 12 LYS F CA 1
ATOM 3375 C C . LYS F 1 14 ? 69.504 35.010 90.767 1.00 18.91 12 LYS F C 1
ATOM 3376 O O . LYS F 1 14 ? 69.044 35.922 91.485 1.00 19.29 12 LYS F O 1
ATOM 3382 N N . LEU F 1 15 ? 68.703 34.126 90.121 1.00 17.68 13 LEU F N 1
ATOM 3383 C CA . LEU F 1 15 ? 67.230 34.217 90.214 1.00 17.89 13 LEU F CA 1
ATOM 3384 C C . LEU F 1 15 ? 66.608 34.145 91.632 1.00 18.19 13 LEU F C 1
ATOM 3385 O O . LEU F 1 15 ? 65.707 34.900 91.936 1.00 16.66 13 LEU F O 1
ATOM 3390 N N . GLU F 1 16 ? 67.011 33.155 92.436 1.00 17.71 14 GLU F N 1
ATOM 3391 C CA . GLU F 1 16 ? 66.491 33.004 93.774 1.00 17.30 14 GLU F CA 1
ATOM 3392 C C . GLU F 1 16 ? 66.892 34.195 94.668 1.00 17.35 14 GLU F C 1
ATOM 3393 O O . GLU F 1 16 ? 66.072 34.683 95.459 1.00 19.51 14 GLU F O 1
ATOM 3399 N N . ASP F 1 17 ? 68.123 34.646 94.560 1.00 15.61 15 ASP F N 1
ATOM 3400 C CA . ASP F 1 17 ? 68.596 35.763 95.410 1.00 19.37 15 ASP F CA 1
ATOM 3401 C C . ASP F 1 17 ? 67.734 36.973 95.074 1.00 20.38 15 ASP F C 1
ATOM 3402 O O . ASP F 1 17 ? 67.145 37.587 95.968 1.00 21.13 15 ASP F O 1
ATOM 3407 N N . LEU F 1 18 ? 67.588 37.267 93.792 1.00 19.22 16 LEU F N 1
ATOM 3408 C CA . LEU F 1 18 ? 66.657 38.350 93.388 1.00 20.85 16 LEU F CA 1
ATOM 3409 C C . LEU F 1 18 ? 65.211 38.219 93.899 1.00 20.17 16 LEU F C 1
ATOM 3410 O O . LEU F 1 18 ? 64.619 39.165 94.425 1.00 19.00 16 LEU F O 1
ATOM 3415 N N . LYS F 1 19 ? 64.640 37.030 93.709 1.00 20.82 17 LYS F N 1
ATOM 3416 C CA . LYS F 1 19 ? 63.307 36.712 94.157 1.00 21.09 17 LYS F CA 1
ATOM 3417 C C . LYS F 1 19 ? 63.142 36.938 95.689 1.00 21.53 17 LYS F C 1
ATOM 3418 O O . LYS F 1 19 ? 62.230 37.649 96.130 1.00 19.28 17 LYS F O 1
ATOM 3424 N N . ALA F 1 20 ? 64.052 36.347 96.469 1.00 21.91 18 ALA F N 1
ATOM 3425 C CA . ALA F 1 20 ? 64.088 36.547 97.937 1.00 21.74 18 ALA F CA 1
ATOM 3426 C C . ALA F 1 20 ? 64.237 38.011 98.351 1.00 21.99 18 ALA F C 1
ATOM 3427 O O . ALA F 1 20 ? 63.512 38.433 99.261 1.00 20.46 18 ALA F O 1
ATOM 3429 N N . ALA F 1 21 ? 65.165 38.756 97.712 1.00 21.10 19 ALA F N 1
ATOM 3430 C CA . ALA F 1 21 ? 65.268 40.202 97.952 1.00 21.96 19 ALA F CA 1
ATOM 3431 C C . ALA F 1 21 ? 63.988 40.948 97.597 1.00 23.18 19 ALA F C 1
ATOM 3432 O O . ALA F 1 21 ? 63.594 41.891 98.293 1.00 24.01 19 ALA F O 1
ATOM 3434 N N . LEU F 1 22 ? 63.340 40.569 96.505 1.00 22.61 20 LEU F N 1
ATOM 3435 C CA . LEU F 1 22 ? 62.147 41.304 96.145 1.00 23.45 20 LEU F CA 1
ATOM 3436 C C . LEU F 1 22 ? 60.988 40.938 97.056 1.00 23.41 20 LEU F C 1
ATOM 3437 O O . LEU F 1 22 ? 60.169 41.809 97.417 1.00 25.24 20 LEU F O 1
ATOM 3442 N N . VAL F 1 23 ? 60.932 39.697 97.502 1.00 21.90 21 VAL F N 1
ATOM 3443 C CA . VAL F 1 23 ? 59.925 39.347 98.504 1.00 23.43 21 VAL F CA 1
ATOM 3444 C C . VAL F 1 23 ? 60.143 40.227 99.769 1.00 22.77 21 VAL F C 1
ATOM 3445 O O . VAL F 1 23 ? 59.227 40.892 100.210 1.00 22.59 21 VAL F O 1
ATOM 3449 N N . GLN F 1 24 ? 61.361 40.255 100.276 1.00 23.17 22 GLN F N 1
ATOM 3450 C CA . GLN F 1 24 ? 61.686 40.912 101.529 1.00 25.68 22 GLN F CA 1
ATOM 3451 C C . GLN F 1 24 ? 61.295 42.407 101.402 1.00 25.34 22 GLN F C 1
ATOM 3452 O O . GLN F 1 24 ? 60.752 42.992 102.333 1.00 25.29 22 GLN F O 1
ATOM 3458 N N . SER F 1 25 ? 61.533 42.985 100.222 1.00 24.38 23 SER F N 1
ATOM 3459 C CA . SER F 1 25 ? 61.319 44.399 99.992 1.00 24.16 23 SER F CA 1
ATOM 3460 C C . SER F 1 25 ? 59.851 44.738 99.702 1.00 22.12 23 SER F C 1
ATOM 3461 O O . SER F 1 25 ? 59.456 45.895 99.678 1.00 21.11 23 SER F O 1
ATOM 3464 N N . GLY F 1 26 ? 59.030 43.717 99.513 1.00 22.30 24 GLY F N 1
ATOM 3465 C CA . GLY F 1 26 ? 57.616 43.891 99.346 1.00 20.05 24 GLY F CA 1
ATOM 3466 C C . GLY F 1 26 ? 57.168 44.211 97.922 1.00 21.36 24 GLY F C 1
ATOM 3467 O O . GLY F 1 26 ? 55.993 44.486 97.722 1.00 20.98 24 GLY F O 1
ATOM 3468 N N . PHE F 1 27 ? 58.093 44.162 96.948 1.00 20.61 25 PHE F N 1
ATOM 3469 C CA . PHE F 1 27 ? 57.836 44.503 95.532 1.00 20.21 25 PHE F CA 1
ATOM 3470 C C . PHE F 1 27 ? 57.484 43.324 94.639 1.00 21.25 25 PHE F C 1
ATOM 3471 O O . PHE F 1 27 ? 57.153 43.535 93.474 1.00 20.54 25 PHE F O 1
ATOM 3479 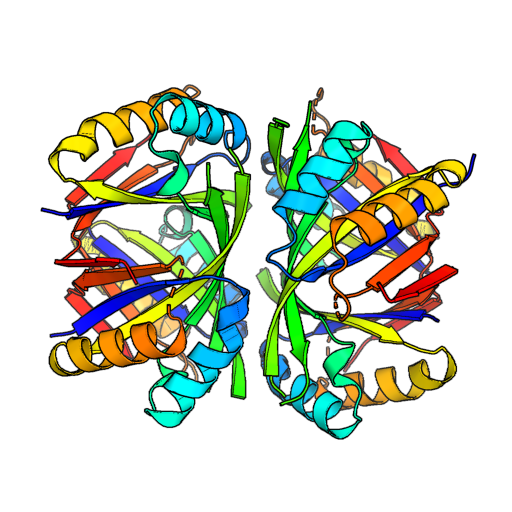N N . ILE F 1 28 ? 57.559 42.099 95.154 1.00 20.28 26 ILE F N 1
ATOM 3480 C CA . ILE F 1 28 ? 57.558 40.892 94.284 1.00 21.26 26 ILE F CA 1
ATOM 3481 C C . ILE F 1 28 ? 56.375 40.818 93.300 1.00 20.48 26 ILE F C 1
ATOM 3482 O O . ILE F 1 28 ? 56.525 40.336 92.158 1.00 20.80 26 ILE F O 1
ATOM 3487 N N . LYS F 1 29 ? 55.207 41.284 93.740 1.00 20.40 27 LYS F N 1
ATOM 3488 C CA . LYS F 1 29 ? 53.986 41.099 92.972 1.00 21.74 27 LYS F CA 1
ATOM 3489 C C . LYS F 1 29 ? 54.048 41.919 91.694 1.00 21.72 27 LYS F C 1
ATOM 3490 O O . LYS F 1 29 ? 53.324 41.642 90.759 1.00 22.77 27 LYS F O 1
ATOM 3496 N N . GLY F 1 30 ? 54.913 42.927 91.657 1.00 22.70 28 GLY F N 1
ATOM 3497 C CA . GLY F 1 30 ? 55.082 43.726 90.449 1.00 22.47 28 GLY F CA 1
ATOM 3498 C C . GLY F 1 30 ? 56.102 43.163 89.481 1.00 23.09 28 GLY F C 1
ATOM 3499 O O . GLY F 1 30 ? 56.263 43.699 88.378 1.00 23.13 28 GLY F O 1
ATOM 3500 N N . MET F 1 31 ? 56.795 42.091 89.858 1.00 22.65 29 MET F N 1
ATOM 3501 C CA . MET F 1 31 ? 57.877 41.548 89.011 1.00 22.27 29 MET F CA 1
ATOM 3502 C C . MET F 1 31 ? 57.482 40.377 88.107 1.00 21.28 29 MET F C 1
ATOM 3503 O O . MET F 1 31 ? 56.831 39.429 88.522 1.00 20.29 29 MET F O 1
ATOM 3508 N N . THR F 1 32 ? 57.868 40.478 86.849 1.00 20.65 30 THR F N 1
ATOM 3509 C CA . THR F 1 32 ? 57.781 39.292 85.983 1.00 20.51 30 THR F CA 1
ATOM 3510 C C . THR F 1 32 ? 59.143 38.869 85.462 1.00 20.04 30 THR F C 1
ATOM 3511 O O . THR F 1 32 ? 60.038 39.710 85.279 1.00 19.15 30 THR F O 1
ATOM 3515 N N . ILE F 1 33 ? 59.323 37.549 85.290 1.00 20.56 31 ILE F N 1
ATOM 3516 C CA . ILE F 1 33 ? 60.597 37.053 84.842 1.00 20.58 31 ILE F CA 1
ATOM 3517 C C . ILE F 1 33 ? 60.537 36.146 83.601 1.00 20.46 31 ILE F C 1
ATOM 3518 O O . ILE F 1 33 ? 59.549 35.469 83.350 1.00 20.18 31 ILE F O 1
ATOM 3523 N N . SER F 1 34 ? 61.572 36.187 82.777 1.00 19.92 32 SER F N 1
ATOM 3524 C CA . SER F 1 34 ? 61.619 35.255 81.668 1.00 19.63 32 SER F CA 1
ATOM 3525 C C . SER F 1 34 ? 63.066 34.935 81.440 1.00 20.66 32 SER F C 1
ATOM 3526 O O . SER F 1 34 ? 63.938 35.492 82.080 1.00 19.53 32 SER F O 1
ATOM 3529 N N . GLN F 1 35 ? 63.316 33.958 80.597 1.00 20.35 33 GLN F N 1
ATOM 3530 C CA . GLN F 1 35 ? 64.655 33.527 80.349 1.00 19.80 33 GLN F CA 1
ATOM 3531 C C . GLN F 1 35 ? 64.908 33.820 78.891 1.00 19.74 33 GLN F C 1
ATOM 3532 O O . GLN F 1 35 ? 64.037 33.520 78.015 1.00 19.61 33 GLN F O 1
ATOM 3538 N N . VAL F 1 36 ? 66.067 34.392 78.620 1.00 19.28 34 VAL F N 1
ATOM 3539 C CA . VAL F 1 36 ? 66.393 34.934 77.289 1.00 20.16 34 VAL F CA 1
ATOM 3540 C C . VAL F 1 36 ? 67.799 34.451 76.935 1.00 20.81 34 VAL F C 1
ATOM 3541 O O . VAL F 1 36 ? 68.545 34.000 77.792 1.00 22.16 34 VAL F O 1
ATOM 3545 N N . LEU F 1 37 ? 68.146 34.502 75.665 1.00 21.50 35 LEU F N 1
ATOM 3546 C CA . LEU F 1 37 ? 69.490 34.183 75.251 1.00 23.64 35 LEU F CA 1
ATOM 3547 C C . LEU F 1 37 ? 70.299 35.428 75.010 1.00 25.22 35 LEU F C 1
ATOM 3548 O O . LEU F 1 37 ? 69.817 36.400 74.403 1.00 24.71 35 LEU F O 1
ATOM 3553 N N . GLY F 1 38 ? 71.504 35.417 75.546 1.00 26.35 36 GLY F N 1
ATOM 3554 C CA . GLY F 1 38 ? 72.380 36.577 75.426 1.00 28.00 36 GLY F CA 1
ATOM 3555 C C . GLY F 1 38 ? 73.677 36.137 74.796 1.00 28.20 36 GLY F C 1
ATOM 3556 O O . GLY F 1 38 ? 73.857 34.944 74.484 1.00 26.69 36 GLY F O 1
ATOM 3557 N N . PHE F 1 39 ? 74.602 37.091 74.641 1.00 28.73 37 PHE F N 1
ATOM 3558 C CA . PHE F 1 39 ? 75.875 36.799 73.961 1.00 29.68 37 PHE F CA 1
ATOM 3559 C C . PHE F 1 39 ? 77.118 37.360 74.592 1.00 29.81 37 PHE F C 1
ATOM 3560 O O . PHE F 1 39 ? 77.188 38.526 74.904 1.00 29.84 37 PHE F O 1
ATOM 3568 N N . GLY F 1 40 ? 78.083 36.487 74.826 1.00 31.03 38 GLY F N 1
ATOM 3569 C CA . GLY F 1 40 ? 79.398 36.900 75.226 1.00 31.37 38 GLY F CA 1
ATOM 3570 C C . GLY F 1 40 ? 80.235 36.852 73.958 1.00 31.88 38 GLY F C 1
ATOM 3571 O O . GLY F 1 40 ? 81.423 37.172 74.012 1.00 35.13 38 GLY F O 1
ATOM 3572 N N . THR F 1 57 ? 79.882 33.869 72.017 1.00 34.79 55 THR F N 1
ATOM 3573 C CA . THR F 1 57 ? 79.638 33.048 73.213 1.00 33.33 55 THR F CA 1
ATOM 3574 C C . THR F 1 57 ? 78.129 33.027 73.466 1.00 33.03 55 THR F C 1
ATOM 3575 O O . THR F 1 57 ? 77.484 34.071 73.317 1.00 32.35 55 THR F O 1
ATOM 3579 N N . LEU F 1 58 ? 77.548 31.854 73.783 1.00 31.04 56 LEU F N 1
ATOM 3580 C CA . LEU F 1 58 ? 76.089 31.762 74.021 1.00 29.90 56 LEU F CA 1
ATOM 3581 C C . LEU F 1 58 ? 75.759 31.806 75.479 1.00 28.74 56 LEU F C 1
ATOM 3582 O O . LEU F 1 58 ? 76.308 31.024 76.255 1.00 28.91 56 LEU F O 1
ATOM 3587 N N . LEU F 1 59 ? 74.813 32.667 75.871 1.00 27.82 57 LEU F N 1
ATOM 3588 C CA . LEU F 1 59 ? 74.509 32.769 77.292 1.00 25.96 57 LEU F CA 1
ATOM 3589 C C . LEU F 1 59 ? 73.026 32.561 77.572 1.00 24.11 57 LEU F C 1
ATOM 3590 O O . LEU F 1 59 ? 72.160 32.993 76.825 1.00 23.25 57 LEU F O 1
ATOM 3595 N N . ALA F 1 60 ? 72.725 31.879 78.667 1.00 23.14 58 ALA F N 1
ATOM 3596 C CA . ALA F 1 60 ? 71.300 31.735 79.099 1.00 20.95 58 ALA F CA 1
ATOM 3597 C C . ALA F 1 60 ? 71.136 32.675 80.259 1.00 19.89 58 ALA F C 1
ATOM 3598 O O . ALA F 1 60 ? 71.710 32.422 81.334 1.00 19.84 58 ALA F O 1
ATOM 3600 N N . LYS F 1 61 ? 70.365 33.764 80.053 1.00 20.52 59 LYS F N 1
ATOM 3601 C CA . LYS F 1 61 ? 70.105 34.785 81.082 1.00 17.75 59 LYS F CA 1
ATOM 3602 C C . LYS F 1 61 ? 68.656 34.845 81.561 1.00 16.79 59 LYS F C 1
ATOM 3603 O O . LYS F 1 61 ? 67.715 34.267 80.972 1.00 15.71 59 LYS F O 1
ATOM 3609 N N . VAL F 1 62 ? 68.471 35.581 82.656 1.00 15.90 60 VAL F N 1
ATOM 3610 C CA . VAL F 1 62 ? 67.165 35.871 83.147 1.00 16.23 60 VAL F CA 1
ATOM 3611 C C . VAL F 1 62 ? 66.902 37.350 82.892 1.00 16.49 60 VAL F C 1
ATOM 3612 O O . VAL F 1 62 ? 67.816 38.180 83.110 1.00 16.48 60 VAL F O 1
ATOM 3616 N N . LYS F 1 63 ? 65.721 37.639 82.337 1.00 17.32 61 LYS F N 1
ATOM 3617 C CA . LYS F 1 63 ? 65.207 38.995 82.120 1.00 17.72 61 LYS F CA 1
ATOM 3618 C C . LYS F 1 63 ? 64.150 39.253 83.207 1.00 19.02 61 LYS F C 1
ATOM 3619 O O . LYS F 1 63 ? 63.173 38.473 83.371 1.00 17.88 61 LYS F O 1
ATOM 3625 N N . VAL F 1 64 ? 64.318 40.358 83.882 1.00 20.08 62 VAL F N 1
ATOM 3626 C CA . VAL F 1 64 ? 63.459 40.816 84.957 1.00 23.32 62 VAL F CA 1
ATOM 3627 C C . VAL F 1 64 ? 62.731 42.089 84.500 1.00 23.20 62 VAL F C 1
ATOM 3628 O O . VAL F 1 64 ? 63.367 42.954 83.923 1.00 26.22 62 VAL F O 1
ATOM 3632 N N . GLU F 1 65 ? 61.437 42.212 84.786 1.00 22.26 63 GLU F N 1
ATOM 3633 C CA . GLU F 1 65 ? 60.668 43.422 84.472 1.00 23.50 63 GLU F CA 1
ATOM 3634 C C . GLU F 1 65 ? 59.753 43.837 85.589 1.00 22.37 63 GLU F C 1
ATOM 3635 O O . GLU F 1 65 ? 59.024 43.011 86.116 1.00 22.16 63 GLU F O 1
ATOM 3641 N N . ILE F 1 66 ? 59.740 45.138 85.888 1.00 20.70 64 ILE F N 1
ATOM 3642 C CA . ILE F 1 66 ? 58.797 45.721 86.894 1.00 21.37 6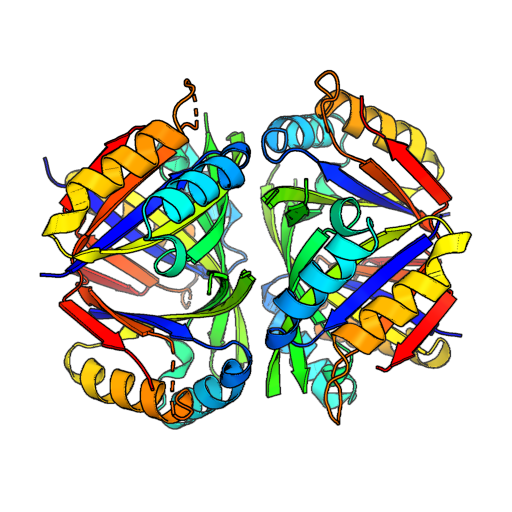4 ILE F CA 1
ATOM 3643 C C . ILE F 1 66 ? 58.477 47.183 86.581 1.00 19.69 64 ILE F C 1
ATOM 3644 O O . ILE F 1 66 ? 59.325 47.899 86.007 1.00 18.89 64 ILE F O 1
ATOM 3649 N N . VAL F 1 67 ? 57.272 47.604 86.895 1.00 18.62 65 VAL F N 1
ATOM 3650 C CA . VAL F 1 67 ? 56.898 49.014 86.719 1.00 20.08 65 VAL F CA 1
ATOM 3651 C C . VAL F 1 67 ? 56.710 49.614 88.108 1.00 21.84 65 VAL F C 1
ATOM 3652 O O . VAL F 1 67 ? 56.065 48.990 88.947 1.00 22.13 65 VAL F O 1
ATOM 3656 N N . ALA F 1 68 ? 57.311 50.775 88.367 1.00 21.95 66 ALA F N 1
ATOM 3657 C CA . ALA F 1 68 ? 57.362 51.366 89.720 1.00 22.51 66 ALA F CA 1
ATOM 3658 C C . ALA F 1 68 ? 57.255 52.872 89.654 1.00 23.37 66 ALA F C 1
ATOM 3659 O O . ALA F 1 68 ? 57.493 53.485 88.575 1.00 20.60 66 ALA F O 1
ATOM 3661 N N . HIS F 1 69 ? 56.864 53.450 90.793 1.00 23.60 67 HIS F N 1
ATOM 3662 C CA . HIS F 1 69 ? 56.796 54.878 90.938 1.00 23.61 67 HIS F CA 1
ATOM 3663 C C . HIS F 1 69 ? 58.192 55.329 90.766 1.00 23.70 67 HIS F C 1
ATOM 3664 O O . HIS F 1 69 ? 59.115 54.643 91.249 1.00 21.01 67 HIS F O 1
ATOM 3671 N N . ASP F 1 70 ? 58.338 56.487 90.110 1.00 21.93 68 ASP F N 1
ATOM 3672 C CA . ASP F 1 70 ? 59.627 57.131 89.962 1.00 22.86 68 ASP F CA 1
ATOM 3673 C C . ASP F 1 70 ? 60.379 57.224 91.301 1.00 22.60 68 ASP F C 1
ATOM 3674 O O . ASP F 1 70 ? 61.583 57.005 91.343 1.00 22.31 68 ASP F O 1
ATOM 3679 N N . ALA F 1 71 ? 59.659 57.535 92.390 1.00 24.21 69 ALA F N 1
ATOM 3680 C CA . ALA F 1 71 ? 60.254 57.666 93.757 1.00 24.30 69 ALA F CA 1
ATOM 3681 C C . ALA F 1 71 ? 60.825 56.378 94.319 1.00 24.44 69 ALA F C 1
ATOM 3682 O O . ALA F 1 71 ? 61.631 56.421 95.254 1.00 25.57 69 ALA F O 1
ATOM 3684 N N . ALA F 1 72 ? 60.446 55.242 93.748 1.00 23.91 70 ALA F N 1
ATOM 3685 C CA . ALA F 1 72 ? 60.915 53.919 94.214 1.00 23.99 70 ALA F CA 1
ATOM 3686 C C . ALA F 1 72 ? 62.040 53.329 93.314 1.00 24.13 70 ALA F C 1
ATOM 3687 O O . ALA F 1 72 ? 62.603 52.269 93.597 1.00 22.79 70 ALA F O 1
ATOM 3689 N N . VAL F 1 73 ? 62.381 54.059 92.255 1.00 23.42 71 VAL F N 1
ATOM 3690 C CA . VAL F 1 73 ? 63.394 53.630 91.316 1.00 22.67 71 VAL F CA 1
ATOM 3691 C C . VAL F 1 73 ? 64.771 53.388 91.924 1.00 23.91 71 VAL F C 1
ATOM 3692 O O . VAL F 1 73 ? 65.407 52.349 91.638 1.00 23.22 71 VAL F O 1
ATOM 3696 N N . GLU F 1 74 ? 65.265 54.326 92.747 1.00 22.94 72 GLU F N 1
ATOM 3697 C CA . GLU F 1 74 ? 66.572 54.157 93.327 1.00 24.26 72 GLU F CA 1
ATOM 3698 C C . GLU F 1 74 ? 66.599 52.918 94.248 1.00 23.79 72 GLU F C 1
ATOM 3699 O O . GLU F 1 74 ? 67.594 52.177 94.293 1.00 24.16 72 GLU F O 1
ATOM 3705 N N . GLU F 1 75 ? 65.510 52.706 94.967 1.00 24.06 73 GLU F N 1
ATOM 3706 C CA . GLU F 1 75 ? 65.427 51.600 95.960 1.00 22.79 73 GLU F CA 1
ATOM 3707 C C . GLU F 1 75 ? 65.388 50.281 95.151 1.00 23.95 73 GLU F C 1
ATOM 3708 O O . GLU F 1 75 ? 66.128 49.343 95.451 1.00 22.18 73 GLU F O 1
ATOM 3714 N N . MET F 1 76 ? 64.572 50.230 94.090 1.00 23.62 74 MET F N 1
ATOM 3715 C CA . MET F 1 76 ? 64.581 49.043 93.191 1.00 25.14 74 MET F CA 1
ATOM 3716 C C . MET F 1 76 ? 65.944 48.745 92.583 1.00 23.52 74 MET F C 1
ATOM 3717 O O . MET F 1 76 ? 66.386 47.613 92.668 1.00 24.65 74 MET F O 1
ATOM 3722 N N . ILE F 1 77 ? 66.621 49.746 91.987 1.00 23.17 75 ILE F N 1
ATOM 3723 C CA . ILE F 1 77 ? 67.962 49.563 91.435 1.00 20.90 75 ILE F CA 1
ATOM 3724 C C . ILE F 1 77 ? 68.912 48.925 92.442 1.00 22.99 75 ILE F C 1
ATOM 3725 O O . ILE F 1 77 ? 69.650 47.983 92.109 1.00 21.07 75 ILE F O 1
ATOM 3730 N N . THR F 1 78 ? 68.947 49.491 93.648 1.00 22.31 76 THR F N 1
ATOM 3731 C CA . THR F 1 78 ? 69.928 49.117 94.635 1.00 24.80 76 THR F CA 1
ATOM 3732 C C . THR F 1 78 ? 69.555 47.727 95.168 1.00 24.80 76 THR F C 1
ATOM 3733 O O . THR F 1 78 ? 70.444 46.928 95.412 1.00 24.40 76 THR F O 1
ATOM 3737 N N . THR F 1 79 ? 68.245 47.459 95.341 1.00 23.85 77 THR F N 1
ATOM 3738 C CA . THR F 1 79 ? 67.785 46.121 95.741 1.00 24.45 77 THR F CA 1
ATOM 3739 C C . THR F 1 79 ? 68.202 44.997 94.723 1.00 24.51 77 THR F C 1
ATOM 3740 O O . THR F 1 79 ? 68.761 43.920 95.124 1.00 25.04 77 THR F O 1
ATOM 3744 N N . ILE F 1 80 ? 67.919 45.202 93.435 1.00 23.66 78 ILE F N 1
ATOM 3745 C CA . ILE F 1 80 ? 68.389 44.274 92.380 1.00 23.73 78 ILE F CA 1
ATOM 3746 C C . ILE F 1 80 ? 69.902 44.079 92.364 1.00 25.59 78 ILE F C 1
ATOM 3747 O O . ILE F 1 80 ? 70.396 42.913 92.317 1.00 25.52 78 ILE F O 1
ATOM 3752 N N . SER F 1 81 ? 70.650 45.200 92.366 1.00 25.71 79 SER F N 1
ATOM 3753 C CA . SER F 1 81 ? 72.114 45.169 92.275 1.00 26.45 79 SER F CA 1
ATOM 3754 C C . SER F 1 81 ? 72.704 44.403 93.445 1.00 25.88 79 SER F C 1
ATOM 3755 O O . SER F 1 81 ? 73.638 43.600 93.283 1.00 23.84 79 SER F O 1
ATOM 3758 N N . GLN F 1 82 ? 72.218 44.730 94.630 1.00 25.29 80 GLN F N 1
ATOM 3759 C CA . GLN F 1 82 ? 72.678 44.039 95.827 1.00 25.67 80 GLN F CA 1
ATOM 3760 C C . GLN F 1 82 ? 72.396 42.508 95.745 1.00 25.26 80 GLN F C 1
ATOM 3761 O O . GLN F 1 82 ? 73.192 41.706 96.161 1.00 24.98 80 GLN F O 1
ATOM 3767 N N . ALA F 1 83 ? 71.241 42.129 95.213 1.00 25.91 81 ALA F N 1
ATOM 3768 C CA . ALA F 1 83 ? 70.839 40.744 95.253 1.00 26.70 81 ALA F CA 1
ATOM 3769 C C . ALA F 1 83 ? 71.613 39.919 94.224 1.00 28.09 81 ALA F C 1
ATOM 3770 O O . ALA F 1 83 ? 71.757 38.685 94.376 1.00 27.07 81 ALA F O 1
ATOM 3772 N N . VAL F 1 84 ? 72.108 40.598 93.188 1.00 28.78 82 VAL F N 1
ATOM 3773 C CA . VAL F 1 84 ? 72.549 39.936 91.974 1.00 32.03 82 VAL F CA 1
ATOM 3774 C C . VAL F 1 84 ? 74.040 40.148 91.597 1.00 33.87 82 VAL F C 1
ATOM 3775 O O . VAL F 1 84 ? 74.554 39.469 90.692 1.00 34.43 82 VAL F O 1
ATOM 3779 N N . LYS F 1 85 ? 74.740 41.078 92.251 1.00 34.57 83 LYS F N 1
ATOM 3780 C CA . LYS F 1 85 ? 76.165 41.314 91.921 1.00 35.95 83 LYS F CA 1
ATOM 3781 C C . LYS F 1 85 ? 77.038 40.191 92.499 1.00 36.97 83 LYS F C 1
ATOM 3782 O O . LYS F 1 85 ? 76.601 39.521 93.432 1.00 37.57 83 LYS F O 1
ATOM 3788 N N . THR F 1 86 ? 78.256 40.021 91.971 1.00 39.46 84 THR F N 1
ATOM 3789 C CA . THR F 1 86 ? 79.270 39.037 92.466 1.00 41.83 84 THR F CA 1
ATOM 3790 C C . THR F 1 86 ? 80.713 39.562 92.418 1.00 43.72 84 THR F C 1
ATOM 3791 O O . THR F 1 86 ? 81.652 38.886 92.891 1.00 44.85 84 THR F O 1
ATOM 3795 N N . GLY F 1 87 ? 80.898 40.740 91.819 1.00 45.39 85 GLY F N 1
ATOM 3796 C CA . GLY F 1 87 ? 82.212 41.132 91.338 1.00 47.40 85 GLY F CA 1
ATOM 3797 C C . GLY F 1 87 ? 82.346 40.800 89.859 1.00 49.18 85 GLY F C 1
ATOM 3798 O O . GLY F 1 87 ? 83.333 40.209 89.432 1.00 50.38 85 GLY F O 1
ATOM 3799 N N . GLU F 1 88 ? 81.297 41.037 89.123 1.00 49.82 86 GLU F N 1
ATOM 3800 C CA . GLU F 1 88 ? 81.379 41.439 87.779 1.00 50.64 86 GLU F CA 1
ATOM 3801 C C . GLU F 1 88 ? 82.271 40.683 86.926 1.00 49.90 86 GLU F C 1
ATOM 3802 O O . GLU F 1 88 ? 83.220 41.226 86.483 1.00 50.42 86 GLU F O 1
ATOM 3808 N N . VAL F 1 89 ? 81.963 39.527 86.474 1.00 49.49 87 VAL F N 1
ATOM 3809 C CA . VAL F 1 89 ? 82.621 39.373 85.200 1.00 48.47 87 VAL F CA 1
ATOM 3810 C C . VAL F 1 89 ? 81.574 39.484 84.126 1.00 47.39 87 VAL F C 1
ATOM 3811 O O . VAL F 1 89 ? 81.739 38.981 83.046 1.00 48.47 87 VAL F O 1
ATOM 3815 N N . GLY F 1 90 ? 80.519 40.212 84.421 1.00 45.05 88 GLY F N 1
ATOM 3816 C CA . GLY F 1 90 ? 79.330 40.219 83.612 1.00 42.39 88 GLY F CA 1
ATOM 3817 C C . GLY F 1 90 ? 78.111 39.880 84.418 1.00 40.14 88 GLY F C 1
ATOM 3818 O O . GLY F 1 90 ? 77.320 39.050 84.069 1.00 40.37 88 GLY F O 1
ATOM 3819 N N . ASP F 1 91 ? 77.943 40.563 85.513 1.00 38.08 89 ASP F N 1
ATOM 3820 C CA . ASP F 1 91 ? 76.717 40.377 86.303 1.00 36.05 89 ASP F CA 1
ATOM 3821 C C . ASP F 1 91 ? 75.401 40.801 85.617 1.00 34.14 89 ASP F C 1
ATOM 3822 O O . ASP F 1 91 ? 74.346 40.302 85.990 1.00 33.64 89 ASP F O 1
ATOM 3827 N N . GLY F 1 92 ? 75.473 41.745 84.673 1.00 31.61 90 GLY F N 1
ATOM 3828 C CA . GLY F 1 92 ? 74.299 42.248 83.953 1.00 29.83 90 GLY F CA 1
ATOM 3829 C C . GLY F 1 92 ? 74.078 43.767 83.912 1.00 28.06 90 GLY F C 1
ATOM 3830 O O . GLY F 1 92 ? 74.989 44.578 84.182 1.00 27.44 90 GLY F O 1
ATOM 3831 N N . LYS F 1 93 ? 72.857 44.165 83.577 1.00 24.96 91 LYS F N 1
ATOM 3832 C CA . LYS F 1 93 ? 72.571 45.592 83.374 1.00 24.29 91 LYS F CA 1
ATOM 3833 C C . LYS F 1 93 ? 71.131 45.830 83.840 1.00 23.04 91 LYS F C 1
ATOM 3834 O O . LYS F 1 93 ? 70.336 44.902 83.842 1.00 20.20 91 LYS F O 1
ATOM 3840 N N . ILE F 1 94 ? 70.844 47.047 84.299 1.00 21.18 92 ILE F N 1
ATOM 3841 C CA . ILE F 1 94 ? 69.522 47.473 84.701 1.00 21.05 92 ILE F CA 1
ATOM 3842 C C . ILE F 1 94 ? 69.252 48.676 83.787 1.00 21.30 92 ILE F C 1
ATOM 3843 O O . ILE F 1 94 ? 70.170 49.488 83.600 1.00 21.20 92 ILE F O 1
ATOM 3848 N N . PHE F 1 95 ? 68.077 48.752 83.163 1.00 20.81 93 PHE F N 1
ATOM 3849 C CA . PHE F 1 95 ? 67.706 49.939 82.372 1.00 23.49 93 PHE F CA 1
ATOM 3850 C C . PHE F 1 95 ? 66.389 50.422 82.903 1.00 21.82 93 PHE F C 1
ATOM 3851 O O . PHE F 1 95 ? 65.494 49.606 83.187 1.00 21.86 93 PHE F O 1
ATOM 3859 N N . VAL F 1 96 ? 66.278 51.737 82.971 1.00 19.16 94 VAL F N 1
ATOM 3860 C CA . VAL F 1 96 ? 65.044 52.407 83.362 1.00 19.71 94 VAL F CA 1
ATOM 3861 C C . VAL F 1 96 ? 64.485 53.134 82.164 1.00 18.03 94 VAL F C 1
ATOM 3862 O O . VAL F 1 96 ? 65.239 53.766 81.454 1.00 17.77 94 VAL F O 1
ATOM 3866 N N . SER F 1 97 ? 63.176 53.035 81.959 1.00 18.22 95 SER F N 1
ATOM 3867 C CA . SER F 1 97 ? 62.548 53.642 80.798 1.00 19.28 95 SER F CA 1
ATOM 3868 C C . SER F 1 97 ? 61.244 54.263 81.181 1.00 19.06 95 SER F C 1
ATOM 3869 O O . SER F 1 97 ? 60.616 53.797 82.136 1.00 19.10 95 SER F O 1
ATOM 3872 N N . PRO F 1 98 ? 60.839 55.351 80.464 1.00 18.39 96 PRO F N 1
ATOM 3873 C CA . PRO F 1 98 ? 59.616 55.964 80.753 1.00 18.44 96 PRO F CA 1
ATOM 3874 C C . PRO F 1 98 ? 58.374 55.140 80.464 1.00 17.36 96 PRO F C 1
ATOM 3875 O O . PRO F 1 98 ? 58.310 54.324 79.550 1.00 14.90 96 PRO F O 1
ATOM 3879 N N . VAL F 1 99 ? 57.382 55.341 81.290 1.00 20.08 97 VAL F N 1
ATOM 3880 C CA . VAL F 1 99 ? 56.067 54.737 81.083 1.00 21.77 97 VAL F CA 1
ATOM 3881 C C . VAL F 1 99 ? 55.096 55.911 81.082 1.00 23.23 97 VAL F C 1
ATOM 3882 O O . VAL F 1 99 ? 55.197 56.753 81.966 1.00 25.64 97 VAL F O 1
ATOM 3886 N N . ASP F 1 100 ? 54.189 55.982 80.101 1.00 24.32 98 ASP F N 1
ATOM 3887 C CA . ASP F 1 100 ? 53.209 57.079 80.015 1.00 23.96 98 ASP F CA 1
ATOM 3888 C C . ASP F 1 100 ? 52.053 56.808 80.915 1.00 24.31 98 ASP F C 1
ATOM 3889 O O . ASP F 1 100 ? 51.539 57.721 81.548 1.00 23.02 98 ASP F O 1
ATOM 3894 N N . GLU F 1 101 ? 51.633 55.548 81.034 1.00 22.74 99 GLU F N 1
ATOM 3895 C CA . GLU F 1 101 ? 50.459 55.306 81.843 1.00 23.57 99 GLU F CA 1
ATOM 3896 C C . GLU F 1 101 ? 50.367 53.839 82.241 1.00 23.53 99 GLU F C 1
ATOM 3897 O O . GLU F 1 101 ? 50.894 52.951 81.539 1.00 21.07 99 GLU F O 1
ATOM 3903 N N . ILE F 1 102 ? 49.796 53.591 83.400 1.00 24.46 100 ILE F N 1
ATOM 3904 C CA . ILE F 1 102 ? 49.464 52.231 83.744 1.00 26.95 100 ILE F CA 1
ATOM 3905 C C . ILE F 1 102 ? 47.977 52.086 84.136 1.00 28.84 100 ILE F C 1
ATOM 3906 O O . ILE F 1 102 ? 47.433 52.907 84.870 1.00 28.16 100 ILE F O 1
ATOM 3911 N N . VAL F 1 103 ? 47.319 51.035 83.637 1.00 29.27 101 VAL F N 1
ATOM 3912 C CA . VAL F 1 103 ? 45.905 50.774 83.910 1.00 30.79 101 VAL F CA 1
ATOM 3913 C C . VAL F 1 103 ? 45.845 49.444 84.703 1.00 31.94 101 VAL F C 1
ATOM 3914 O O . VAL F 1 103 ? 46.472 48.486 84.270 1.00 30.91 101 VAL F O 1
ATOM 3918 N N . ARG F 1 104 ? 45.165 49.372 85.864 1.00 33.56 102 ARG F N 1
ATOM 3919 C CA . ARG F 1 104 ? 44.955 48.067 86.536 1.00 34.74 102 ARG F CA 1
ATOM 3920 C C . ARG F 1 104 ? 43.680 47.539 85.941 1.00 34.36 102 ARG F C 1
ATOM 3921 O O . ARG F 1 104 ? 42.695 48.226 86.069 1.00 34.44 102 ARG F O 1
ATOM 3929 N N . ILE F 1 105 ? 43.659 46.353 85.297 1.00 33.70 103 ILE F N 1
ATOM 3930 C CA . ILE F 1 105 ? 42.396 45.823 84.742 1.00 32.87 103 ILE F CA 1
ATOM 3931 C C . ILE F 1 105 ? 41.448 45.293 85.823 1.00 33.40 103 ILE F C 1
ATOM 3932 O O . ILE F 1 105 ? 41.854 44.412 86.625 1.00 34.81 103 ILE F O 1
#